Protein AF-A0A4Q4TZP0-F1 (afdb_monomer)

Secondary structure (DSSP, 8-state):
----TT-PPTT-TT------TT----THHHHTT-SEEEE-S-TTTHHHHHHHHGGGSPTT-EEEE--S-HHHHHHHHHHHS-TT-EEEEEEESS-TTS--TT-EEEEEEEE--HHHHHHHHHHHGGG--EEEE--HHHHHHHHIIIIIHHHHHHHHHHHHHHHTT--GGGSSSS-SHHHHHHHHHHHHHHTS-HHHHHHHHHH-HHHHHHHHHHHHHHHHHHHHHHTT-HHHHHHHHHHHHHHHHEETTEE-S-SS-SS-HHHHTT--GGGTT-----S---S-PPPPPPPPPP---HHHHHHHHHHHHHT--GGGGGGG--HHHHHHHHHHHHHHH-HHHHHHHHHHHHH--TTHHHHHHHHHHHHHHHHHHHHT-HHHHHHHHHHHHHHHGGGHHHHHHHHHHHHHHHHHHHHHHHTTTTSS-----------------------S-----TTTT---PPPP------SSSSTTHHHHHHHHHHHHHHHHHHHHHH---------TT--TTSSSPP--EEEEE----TTTS-SSGGGGGSHHHHHHHHTTS-GGGGEEE-S-GGG-SSPPPPPTT-TTS-EEE-HHHHHHHHHHHHHHHHHHHHH-GGG--TTHHHHHHHHHHHHHHHHHHH---PPP-S-SSSPTT--S---TT-EEEEE-HHHHHHHHHHTBS------

Sequence (683 aa):
MTAATTDVPPGMENFVLSLSEDHMVPYPAIDDCSDYVIYSVEAAAIDRVVAEYGPSTKLNAIVGGQTSCKDPEIKAFEDHLPADIDIVSCHSLHGPGVDTKDQPLVIIKHRASKASFDKVETVLRCLRSKHVYLTAHEHDRITADTQAVTHAAFLSMGKAWHASEQFPWEGARYVGGIENVKINLMMRIYNQKWHVYAGLAILNPEARKQIAQYARSVTELYKLMLGDHEEELRARVLRAREKVFGAEDSPKWAATPLLDDRVLDQFSLAKAVQPTPTASPSEGGAPPAPTPLPNNHLSLLAMVDCWSALGIVPYDHMICSTPLFRLWLGVTEHLFRSRERLEAALRIAVRDHTFRSEDLEFTFAARGWAECVGLGHFDTWRERFVVTQRFFEPRFADAVKVGSAMVKAVLEIGFKDFNVTMKDDHGSSSYETTRIEDHDDSSTEFDETIDLNDKDYMTTGSHPTKRRWLAALRDYGWLVNAVLLLVIIVQLIENGWHKHGKDHYFEGAGDLTGFAPEFPQQITKFTPDPGFVPENTSEFFTEETRRKWLGLVPRGLGYLEIPSPGDYDNLPTPLAEFPDQFVVTTSMTHQLHCLYAIAEAYSALTSDRSRVPEETPWHLTHCFDYLRQSIMCCGDVALEGEQTTFPDGFDGSDGWDAKHVCKDYSQVYDYLDRNRASDKAWI

Solvent-accessible surface area (backbone atoms only — not comparable to full-atom values): 40035 Å² total; per-residue (Å²): 133,91,74,80,91,79,82,72,60,95,89,50,88,79,76,70,85,82,89,55,96,86,65,86,66,65,69,75,66,56,35,58,74,39,66,66,48,74,48,81,54,57,57,85,49,37,42,63,51,31,59,72,49,34,71,44,49,27,89,67,16,36,40,24,37,51,33,91,38,40,64,54,46,52,48,25,48,66,75,35,37,58,91,64,45,27,30,48,29,40,32,66,75,56,20,90,77,33,78,46,54,71,36,52,28,38,41,26,72,74,54,52,54,70,68,57,47,54,50,51,52,58,60,54,53,78,49,46,38,38,77,39,83,42,48,53,67,56,45,40,44,47,48,20,74,45,43,34,46,57,50,48,51,35,54,11,48,50,42,19,33,52,75,67,74,45,64,58,56,82,47,56,70,40,49,51,36,71,40,23,53,51,52,40,55,24,51,56,57,55,74,49,69,59,63,66,56,46,42,44,32,43,64,28,71,55,14,35,55,48,32,44,42,31,28,48,30,35,44,53,54,50,49,30,32,72,69,62,35,56,69,61,47,49,55,51,53,51,55,14,44,34,69,46,41,30,45,96,93,53,57,68,64,68,95,68,70,83,56,63,78,79,61,37,61,70,50,50,71,62,71,71,72,64,76,81,89,85,71,82,90,70,97,64,82,76,79,77,78,77,71,61,50,91,64,46,51,58,75,52,57,17,49,44,39,26,30,36,75,71,72,45,47,76,77,82,47,53,86,74,52,42,64,69,35,51,54,51,50,22,53,45,44,62,43,69,73,36,65,68,56,40,54,49,18,56,49,35,45,44,76,45,66,87,57,51,66,57,53,47,37,29,39,53,29,28,40,53,53,26,51,34,30,72,72,56,41,63,66,64,45,43,52,60,46,51,60,43,27,62,72,48,53,93,49,44,73,64,42,52,59,49,35,54,52,43,53,50,54,54,52,60,51,60,58,58,60,64,70,64,70,79,76,79,83,94,77,91,76,98,68,94,76,79,87,85,83,82,82,77,80,80,40,73,42,82,78,91,89,80,92,74,71,91,70,79,81,77,71,90,74,81,87,86,82,88,79,98,80,61,86,80,51,65,87,47,42,66,57,54,50,50,51,49,48,50,49,49,49,50,48,49,51,46,43,68,73,67,61,80,81,68,74,95,71,82,60,84,92,53,55,89,40,63,79,54,76,91,70,64,72,41,83,42,64,53,75,93,63,56,63,74,63,37,90,57,35,64,52,44,80,32,70,67,23,48,52,51,58,57,66,75,44,34,53,22,55,30,28,29,50,44,96,61,61,89,82,41,58,86,70,74,86,57,44,78,92,38,84,91,48,50,28,45,70,45,70,70,44,52,50,52,49,37,52,48,53,51,53,50,45,53,23,16,68,75,56,43,62,89,67,47,61,88,62,45,73,65,52,48,57,49,32,54,51,50,49,53,51,49,53,63,70,64,55,82,77,58,71,60,52,75,51,86,79,66,62,94,96,62,88,58,65,66,48,47,88,20,62,38,86,35,65,42,59,70,60,54,41,55,52,38,43,74,40,33,63,44,79,52,84,83,132

Mean predicted aligned error: 19.48 Å

pLDDT: mean 77.36, std 21.68, range [21.7, 97.88]

Foldseek 3Di:
DDDDPDDDPPPRPPPDPPPDPPDPDPLLVVQQPAQEEEAEDELVCLLVVCQVRQDSHHFQHEYEYQYQALVSNVVSCVVRHDPRYFYKYKYFLAAPPWQQAQGEIEIEGDRHDPVNSVVVVVVCCVSNYDYDYDHSLRSLLLCLLFPLLLLLLLLLLLQLCVVVLHDLQVDLAQAFFLSLLSNLLSLQSLVDALSSNLSSCQVRPNNLVLLLQLLVLLVVLLVCLVVLVLVVNVVLLVLLCCLQQNDPVDGPDDPDFLFDRVLGGPQGLNVLPDDDDDDDDDPDDDDDDRDHDQALPSSLSSSSSSCSVVSHHNVVSCSSHALSSSSSVRSSCVQSVDPVSNSSSSCCSRPPCPCSSSSVSSSVSSVQSSVCSVVSPPVSSNVSSVSSSVSCVVPSVSSVVSSLVSSVVSVVVVVPVVVPPPPDDDDDDDDDDDDDDDDDDRHNDDDDDDDDDPPPVPDPDDDDDDDPDPPPCPVCVVVVVVVVVVVVVVVCVVCVVPDPPPDPDDDQLDDPFCPDPDFDKDKDFDDDDCLCQPPLLVCCPPPSNLVVLLVLAAFQLLWFFDQCPVVTPPDDQADVVCVPTRIDHRLVSVLSVLVSLVSQQVSCVPPPVVSHDPCSPVSNVCSVVSNVVVCVSNVWPWDFDWDDDDDPPDTDTPRRRTITIGGPSVVVRVVSNVRHPDRDRDD

Structure (mmCIF, N/CA/C/O backbone):
data_AF-A0A4Q4TZP0-F1
#
_entry.id   AF-A0A4Q4TZP0-F1
#
loop_
_atom_site.group_PDB
_atom_site.id
_atom_site.type_symbol
_atom_site.label_atom_id
_atom_site.label_alt_id
_atom_site.label_comp_id
_atom_site.label_asym_id
_atom_site.label_entity_id
_atom_site.label_seq_id
_atom_site.pdbx_PDB_ins_code
_atom_site.Cartn_x
_atom_site.Cartn_y
_atom_site.Cartn_z
_atom_site.occupancy
_atom_site.B_iso_or_equiv
_atom_site.auth_seq_id
_atom_site.auth_comp_id
_atom_site.auth_asym_id
_atom_site.auth_atom_id
_atom_site.pdbx_PDB_model_num
ATOM 1 N N . MET A 1 1 ? 2.992 -3.202 38.891 1.00 25.80 1 MET A N 1
ATOM 2 C CA . MET A 1 1 ? 3.492 -2.055 39.681 1.00 25.80 1 MET A CA 1
ATOM 3 C C . MET A 1 1 ? 2.595 -1.870 40.896 1.00 25.80 1 MET A C 1
ATOM 5 O O . MET A 1 1 ? 1.390 -1.757 40.732 1.00 25.80 1 MET A O 1
ATOM 9 N N . THR A 1 2 ? 3.152 -1.893 42.105 1.00 24.72 2 THR A N 1
ATOM 10 C CA . THR A 1 2 ? 2.447 -1.545 43.348 1.00 24.72 2 THR A CA 1
ATOM 11 C C . THR A 1 2 ? 2.175 -0.040 43.373 1.00 24.72 2 THR A C 1
ATOM 13 O O . THR A 1 2 ? 3.075 0.737 43.690 1.00 24.72 2 THR A O 1
ATOM 16 N N . ALA A 1 3 ? 0.963 0.380 43.005 1.00 25.05 3 ALA A N 1
ATOM 17 C CA . ALA A 1 3 ? 0.516 1.753 43.214 1.00 25.05 3 ALA A CA 1
ATOM 18 C C . ALA A 1 3 ? 0.246 1.976 44.711 1.00 25.05 3 ALA A C 1
ATOM 20 O O . ALA A 1 3 ? -0.404 1.160 45.367 1.00 25.05 3 ALA A O 1
ATOM 21 N N . ALA A 1 4 ? 0.796 3.061 45.252 1.00 28.11 4 ALA A N 1
ATOM 22 C CA . ALA A 1 4 ? 0.641 3.457 46.643 1.00 28.11 4 ALA A CA 1
ATOM 23 C C . ALA A 1 4 ? -0.844 3.660 46.995 1.00 28.11 4 ALA A C 1
ATOM 25 O O . ALA A 1 4 ? -1.547 4.459 46.383 1.00 28.11 4 ALA A O 1
ATOM 26 N N . THR A 1 5 ? -1.308 2.938 48.009 1.00 34.34 5 THR A N 1
ATOM 27 C CA . THR A 1 5 ? -2.690 2.880 48.506 1.00 34.34 5 THR A CA 1
ATOM 28 C C . THR A 1 5 ? -3.105 4.100 49.342 1.00 34.34 5 THR A C 1
ATOM 30 O O . THR A 1 5 ? -3.843 3.944 50.312 1.00 34.34 5 THR A O 1
ATOM 33 N N . THR A 1 6 ? -2.612 5.307 49.054 1.00 31.94 6 THR A N 1
ATOM 34 C CA . THR A 1 6 ? -2.764 6.446 49.987 1.00 31.94 6 THR A CA 1
ATOM 35 C C . THR A 1 6 ? -3.646 7.603 49.527 1.00 31.94 6 THR A C 1
ATOM 37 O O . THR A 1 6 ? -3.921 8.456 50.359 1.00 31.94 6 THR A O 1
ATOM 40 N N . ASP A 1 7 ? -4.181 7.606 48.303 1.00 38.78 7 ASP A N 1
ATOM 41 C CA . ASP A 1 7 ? -5.061 8.690 47.821 1.00 38.78 7 ASP A CA 1
ATOM 42 C C . ASP A 1 7 ? -6.378 8.165 47.221 1.00 38.78 7 ASP A C 1
ATOM 44 O O . ASP A 1 7 ? -6.731 8.459 46.080 1.00 38.78 7 ASP A O 1
ATOM 48 N N . VAL A 1 8 ? -7.130 7.369 47.988 1.00 39.91 8 VAL A N 1
ATOM 49 C CA . VAL A 1 8 ? -8.511 7.001 47.630 1.00 39.91 8 VAL A CA 1
ATOM 50 C C . VAL A 1 8 ? -9.469 8.019 48.272 1.00 39.91 8 VAL A C 1
ATOM 52 O O . VAL A 1 8 ? -9.501 8.114 49.501 1.00 39.91 8 VAL A O 1
ATOM 55 N N . PRO A 1 9 ? -10.243 8.802 47.492 1.00 41.22 9 PRO A N 1
ATOM 56 C CA . PRO A 1 9 ? -11.245 9.719 48.031 1.00 41.22 9 PRO A CA 1
ATOM 57 C C . PRO A 1 9 ? -12.293 8.980 48.885 1.00 41.22 9 PRO A C 1
ATOM 59 O O . PRO A 1 9 ? -12.642 7.842 48.555 1.00 41.22 9 PRO A O 1
ATOM 62 N N . PRO A 1 10 ? -12.850 9.619 49.933 1.00 33.19 10 PRO A N 1
ATOM 63 C CA . PRO A 1 10 ? -13.898 9.009 50.751 1.00 33.19 10 PRO A CA 1
ATOM 64 C C . PRO A 1 10 ? -15.083 8.581 49.871 1.00 33.19 10 PRO A C 1
ATOM 66 O O . PRO A 1 10 ? -15.624 9.401 49.126 1.00 33.19 10 PRO A O 1
ATOM 69 N N . GLY A 1 11 ? -15.473 7.305 49.941 1.00 41.91 11 GLY A N 1
ATOM 70 C CA . GLY A 1 11 ? -16.512 6.704 49.091 1.00 41.91 11 GLY A CA 1
ATOM 71 C C . GLY A 1 11 ? -16.012 5.845 47.919 1.00 41.91 11 GLY A C 1
ATOM 72 O O . GLY A 1 11 ? -16.836 5.245 47.232 1.00 41.91 11 GLY A O 1
ATOM 73 N N . MET A 1 12 ? -14.694 5.735 47.700 1.00 35.81 12 MET A N 1
ATOM 74 C CA . MET A 1 12 ? -14.086 4.814 46.717 1.00 35.81 12 MET A CA 1
ATOM 75 C C . MET A 1 12 ? -13.356 3.616 47.356 1.00 35.81 12 MET A C 1
ATOM 77 O O . MET A 1 12 ? -12.611 2.909 46.684 1.00 35.81 12 MET A O 1
ATOM 81 N N . GLU A 1 13 ? -13.620 3.325 48.634 1.00 41.84 13 GLU A N 1
ATOM 82 C CA . GLU A 1 13 ? -12.983 2.234 49.399 1.00 41.84 13 GLU A CA 1
ATOM 83 C C . GLU A 1 13 ? -13.216 0.818 48.818 1.00 41.84 13 GLU A C 1
ATOM 85 O O . GLU A 1 13 ? -12.488 -0.110 49.163 1.00 41.84 13 GLU A O 1
ATOM 90 N N . ASN A 1 14 ? -14.188 0.653 47.911 1.00 38.50 14 ASN A N 1
ATOM 91 C CA . ASN A 1 14 ? -14.510 -0.617 47.244 1.00 38.50 14 ASN A CA 1
ATOM 92 C C . ASN A 1 14 ? -13.867 -0.789 45.852 1.00 38.50 14 ASN A C 1
ATOM 94 O O . ASN A 1 14 ? -14.115 -1.806 45.206 1.00 38.50 14 ASN A O 1
ATOM 98 N N . PHE A 1 15 ? -13.042 0.152 45.373 1.00 34.94 15 PHE A N 1
ATOM 99 C CA . PHE A 1 15 ? -12.248 -0.027 44.146 1.00 34.94 15 PHE A CA 1
ATOM 100 C C . PHE A 1 15 ? -11.053 -0.963 44.416 1.00 34.94 15 PHE A C 1
ATOM 102 O O . PHE A 1 15 ? -9.889 -0.568 44.413 1.00 34.94 15 PHE A O 1
ATOM 109 N N . VAL A 1 16 ? -11.345 -2.234 44.696 1.00 30.27 16 VAL A N 1
ATOM 110 C CA . VAL A 1 16 ? -10.343 -3.301 44.730 1.00 30.27 16 VAL A CA 1
ATOM 111 C C . VAL A 1 16 ? -10.080 -3.729 43.288 1.00 30.27 16 VAL A C 1
ATOM 113 O O . VAL A 1 16 ? -10.909 -4.377 42.656 1.00 30.27 16 VAL A O 1
ATOM 116 N N . LEU A 1 17 ? -8.910 -3.363 42.766 1.00 31.84 17 LEU A N 1
ATOM 117 C CA . LEU A 1 17 ? -8.335 -3.936 41.548 1.00 31.84 17 LEU A CA 1
ATOM 118 C C . LEU A 1 17 ? -8.058 -5.431 41.793 1.00 31.84 17 LEU A C 1
ATOM 120 O O . LEU A 1 17 ? -7.020 -5.786 42.349 1.00 31.84 17 LEU A O 1
ATOM 124 N N . SER A 1 18 ? -8.972 -6.320 41.393 1.00 27.55 18 SER A N 1
ATOM 125 C CA . SER A 1 18 ? -8.670 -7.750 41.260 1.00 27.55 18 SER A CA 1
ATOM 126 C C . SER A 1 18 ? -8.128 -8.025 39.856 1.00 27.55 18 SER A C 1
ATOM 128 O O . SER A 1 18 ? -8.849 -8.466 38.966 1.00 27.55 18 SER A O 1
ATOM 130 N N . LEU A 1 19 ? -6.842 -7.755 39.645 1.00 30.92 19 LEU A N 1
ATOM 131 C CA . LEU A 1 19 ? -6.083 -8.413 38.582 1.00 30.92 19 LEU A CA 1
ATOM 132 C C . LEU A 1 19 ? -5.342 -9.587 39.224 1.00 30.92 19 LEU A C 1
ATOM 134 O O . LEU A 1 19 ? -4.210 -9.451 39.680 1.00 30.92 19 LEU A O 1
ATOM 138 N N . SER A 1 20 ? -6.022 -10.727 39.320 1.00 27.59 20 SER A N 1
ATOM 139 C CA . SER A 1 20 ? -5.418 -12.015 39.661 1.00 27.59 20 SER A CA 1
ATOM 140 C C . SER A 1 20 ? -5.899 -13.048 38.650 1.00 27.59 20 SER A C 1
ATOM 142 O O . SER A 1 20 ? -7.106 -13.265 38.538 1.00 27.59 20 SER A O 1
ATOM 144 N N . GLU A 1 21 ? -4.963 -13.689 37.948 1.00 30.61 21 GLU A N 1
ATOM 145 C CA . GLU A 1 21 ? -5.200 -14.733 36.932 1.00 30.61 21 GLU A CA 1
ATOM 146 C C . GLU A 1 21 ? -6.016 -15.940 37.449 1.00 30.61 21 GLU A C 1
ATOM 148 O O . GLU A 1 21 ? -6.509 -16.737 36.659 1.00 30.61 21 GLU A O 1
ATOM 153 N N . ASP A 1 22 ? -6.232 -16.054 38.762 1.00 27.41 22 ASP A N 1
ATOM 154 C CA . ASP A 1 22 ? -6.854 -17.218 39.396 1.00 27.41 22 ASP A CA 1
ATOM 155 C C . ASP A 1 22 ? -8.384 -17.156 39.565 1.00 27.41 22 ASP A C 1
ATOM 157 O O . ASP A 1 22 ? -8.976 -18.088 40.117 1.00 27.41 22 ASP A O 1
ATOM 161 N N . HIS A 1 23 ? -9.071 -16.100 39.117 1.00 35.53 23 HIS A N 1
ATOM 162 C CA . HIS A 1 23 ? -10.537 -16.004 39.221 1.00 35.53 23 HIS A CA 1
ATOM 163 C C . HIS A 1 23 ? -11.192 -15.790 37.852 1.00 35.53 23 HIS A C 1
ATOM 165 O O . HIS A 1 23 ? -11.615 -14.689 37.512 1.00 35.53 23 HIS A O 1
ATOM 171 N N . MET A 1 24 ? -11.349 -16.874 37.081 1.00 32.62 24 MET A N 1
ATOM 172 C CA . MET A 1 24 ? -12.317 -16.907 35.979 1.00 32.62 24 MET A CA 1
ATOM 173 C C . MET A 1 24 ? -13.742 -16.903 36.545 1.00 32.62 24 MET A C 1
ATOM 175 O O . MET A 1 24 ? -14.377 -17.945 36.716 1.00 32.62 24 MET A O 1
ATOM 179 N N . VAL A 1 25 ? -14.251 -15.713 36.853 1.00 42.06 25 VAL A N 1
ATOM 180 C CA . VAL A 1 25 ? -15.690 -15.492 37.003 1.00 42.06 25 VAL A CA 1
ATOM 181 C C . VAL A 1 25 ? -16.297 -15.575 35.596 1.00 42.06 25 VAL A C 1
ATOM 183 O O . VAL A 1 25 ? -15.746 -14.968 34.677 1.00 42.06 25 VAL A O 1
ATOM 186 N N . PRO A 1 26 ? -17.394 -16.317 35.363 1.00 43.75 26 PRO A N 1
ATOM 187 C CA . PRO A 1 26 ? -18.069 -16.261 34.071 1.00 43.75 26 PRO A CA 1
ATOM 188 C C . PRO A 1 26 ? -18.466 -14.805 33.772 1.00 43.75 26 PRO A C 1
ATOM 190 O O . PRO A 1 26 ? -19.222 -14.211 34.539 1.00 43.75 26 PRO A O 1
ATOM 193 N N . TYR A 1 27 ? -17.960 -14.246 32.664 1.00 50.62 27 TYR A N 1
ATOM 194 C CA . TYR A 1 27 ? -18.131 -12.842 32.245 1.00 50.62 27 TYR A CA 1
ATOM 195 C C . TYR A 1 27 ? -19.559 -12.262 32.371 1.00 50.62 27 TYR A C 1
ATOM 197 O O . TYR A 1 27 ? -19.665 -11.108 32.785 1.00 50.62 27 TYR A O 1
ATOM 205 N N . PRO A 1 28 ? -20.659 -13.016 32.145 1.00 46.97 28 PRO A N 1
ATOM 206 C CA . PRO A 1 28 ? -22.018 -12.505 32.361 1.00 46.97 28 PRO A CA 1
ATOM 207 C C . PRO A 1 28 ? -22.306 -12.020 33.792 1.00 46.97 28 PRO A C 1
ATOM 209 O O . PRO A 1 28 ? -23.214 -11.227 33.995 1.00 46.97 28 PRO A O 1
ATOM 212 N N . ALA A 1 29 ? -21.556 -12.488 34.797 1.00 44.16 29 ALA A N 1
ATOM 213 C CA . ALA A 1 29 ? -21.765 -12.115 36.197 1.00 44.16 29 ALA A CA 1
ATOM 214 C C . ALA A 1 29 ? -21.078 -10.793 36.603 1.00 44.16 29 ALA A C 1
ATOM 216 O O . ALA A 1 29 ? -21.369 -10.270 37.678 1.00 44.16 29 ALA A O 1
ATOM 217 N N . ILE A 1 30 ? -20.161 -10.263 35.781 1.00 53.66 30 ILE A N 1
ATOM 218 C CA . ILE A 1 30 ? -19.401 -9.033 36.077 1.00 53.66 30 ILE A CA 1
ATOM 219 C C . ILE A 1 30 ? -20.234 -7.778 35.755 1.00 53.66 30 ILE A C 1
ATOM 221 O O . ILE A 1 30 ? -20.186 -6.791 36.497 1.00 53.66 30 ILE A O 1
ATOM 225 N N . ASP A 1 31 ? -21.051 -7.829 34.701 1.00 54.12 31 ASP A N 1
ATOM 226 C CA . ASP A 1 31 ? -21.819 -6.673 34.216 1.00 54.12 31 ASP A CA 1
ATOM 227 C C . ASP A 1 31 ? -23.034 -6.321 35.095 1.00 54.12 31 ASP A C 1
ATOM 229 O O . ASP A 1 31 ? -23.353 -5.141 35.260 1.00 54.12 31 ASP A O 1
ATOM 233 N N . ASP A 1 32 ? -23.640 -7.303 35.771 1.00 59.62 32 ASP A N 1
ATOM 234 C CA . ASP A 1 32 ? -24.792 -7.087 36.666 1.00 59.62 32 ASP A CA 1
ATOM 235 C C . ASP A 1 32 ? -24.430 -6.344 37.973 1.00 59.62 32 ASP A C 1
ATOM 237 O O . ASP A 1 32 ? -25.306 -5.854 38.695 1.00 59.62 32 ASP A O 1
ATOM 241 N N . CYS A 1 33 ? -23.138 -6.241 38.304 1.00 69.44 33 CYS A N 1
ATOM 242 C CA . CYS A 1 33 ? -22.657 -5.615 39.542 1.00 69.44 33 CYS A CA 1
ATOM 243 C C . CYS A 1 33 ? -21.946 -4.271 39.322 1.00 69.44 33 CYS A C 1
ATOM 245 O O . CYS A 1 33 ? -21.699 -3.553 40.295 1.00 69.44 33 CYS A O 1
ATOM 247 N N . SER A 1 34 ? -21.633 -3.915 38.075 1.00 81.38 34 SER A N 1
ATOM 248 C CA . SER A 1 34 ? -20.753 -2.791 37.745 1.00 81.38 34 SER A CA 1
ATOM 249 C C . SER A 1 34 ? -21.522 -1.477 37.564 1.00 81.38 34 SER A C 1
ATOM 251 O O . SER A 1 34 ? -22.524 -1.418 36.861 1.00 81.38 34 SER A O 1
ATOM 253 N N . ASP A 1 35 ? -21.055 -0.396 38.200 1.00 85.88 35 ASP A N 1
ATOM 254 C CA . ASP A 1 35 ? -21.655 0.946 38.064 1.00 85.88 35 ASP A CA 1
ATOM 255 C C . ASP A 1 35 ? -21.095 1.744 36.873 1.00 85.88 35 ASP A C 1
ATOM 257 O O . ASP A 1 35 ? -21.721 2.707 36.423 1.00 85.88 35 ASP A O 1
ATOM 261 N N . TYR A 1 36 ? -19.900 1.382 36.401 1.00 88.44 36 TYR A N 1
ATOM 262 C CA . TYR A 1 36 ? -19.248 1.965 35.232 1.00 88.44 36 TYR A CA 1
ATOM 263 C C . TYR A 1 36 ? -18.433 0.889 34.509 1.00 88.44 36 TYR A C 1
ATOM 265 O O . TYR A 1 36 ? -17.566 0.270 35.125 1.00 88.44 36 TYR A O 1
ATOM 273 N N . VAL A 1 37 ? -18.713 0.675 33.223 1.00 89.56 37 VAL A N 1
ATOM 274 C CA . VAL A 1 37 ? -18.045 -0.319 32.370 1.00 89.56 37 VAL A CA 1
ATOM 275 C C . VAL A 1 37 ? -17.342 0.395 31.219 1.00 89.56 37 VAL A C 1
ATOM 277 O O . VAL A 1 37 ? -17.948 1.227 30.543 1.00 89.56 37 VAL A O 1
ATOM 280 N N . ILE A 1 38 ? -16.069 0.063 30.984 1.00 90.06 38 ILE A N 1
ATOM 281 C CA . ILE A 1 38 ? -15.299 0.549 29.832 1.00 90.06 38 ILE A CA 1
ATOM 282 C C . ILE A 1 38 ? -14.949 -0.631 28.928 1.00 90.06 38 ILE A C 1
ATOM 284 O O . ILE A 1 38 ? -14.225 -1.539 29.333 1.00 90.06 38 ILE A O 1
ATOM 288 N N . TYR A 1 39 ? -15.415 -0.585 27.683 1.00 88.19 39 TYR A N 1
ATOM 289 C CA . TYR A 1 39 ? -15.027 -1.529 26.642 1.00 88.19 39 TYR A CA 1
ATOM 290 C C . TYR A 1 39 ? -13.692 -1.102 26.011 1.00 88.19 39 TYR A C 1
ATOM 292 O O . TYR A 1 39 ? -13.635 -0.176 25.195 1.00 88.19 39 TYR A O 1
ATOM 300 N N . SER A 1 40 ? -12.617 -1.804 26.372 1.00 87.00 40 SER A N 1
ATOM 301 C CA . SER A 1 40 ? -11.266 -1.630 25.811 1.00 87.00 40 SER A CA 1
ATOM 302 C C . SER A 1 40 ? -10.899 -2.806 24.902 1.00 87.00 40 SER A C 1
ATOM 304 O O . SER A 1 40 ? -9.961 -3.554 25.163 1.00 87.00 40 SER A O 1
ATOM 306 N N . VAL A 1 41 ? -11.685 -2.984 23.840 1.00 83.62 41 VAL A N 1
ATOM 307 C CA . VAL A 1 41 ? -11.481 -4.004 22.798 1.00 83.62 41 VAL A CA 1
ATOM 308 C C . VAL A 1 41 ? -11.141 -3.346 21.463 1.00 83.62 41 VAL A C 1
ATOM 310 O O . VAL A 1 41 ? -11.257 -2.130 21.304 1.00 83.62 41 VAL A O 1
ATOM 313 N N . GLU A 1 42 ? -10.730 -4.140 20.479 1.00 76.62 42 GLU A N 1
ATOM 314 C CA . GLU A 1 42 ? -10.509 -3.632 19.127 1.00 76.62 42 GLU A CA 1
ATOM 315 C C . GLU A 1 42 ? -11.790 -3.031 18.536 1.00 76.62 42 GLU A C 1
ATOM 317 O O . GLU A 1 42 ? -12.879 -3.592 18.671 1.00 76.62 42 GLU A O 1
ATOM 322 N N . ALA A 1 43 ? -11.658 -1.913 17.814 1.00 79.88 43 ALA A N 1
ATOM 323 C CA . ALA A 1 43 ? -12.798 -1.204 17.231 1.00 79.88 43 ALA A CA 1
ATOM 324 C C . ALA A 1 43 ? -13.634 -2.077 16.273 1.00 79.88 43 ALA A C 1
ATOM 326 O O . ALA A 1 43 ? -14.832 -1.861 16.143 1.00 79.88 43 ALA A O 1
ATOM 327 N N . ALA A 1 44 ? -13.032 -3.084 15.629 1.00 78.88 44 ALA A N 1
ATOM 328 C CA . ALA A 1 44 ? -13.749 -4.033 14.773 1.00 78.88 44 ALA A CA 1
ATOM 329 C C . ALA A 1 44 ? -14.558 -5.077 15.567 1.00 78.88 44 ALA A C 1
ATOM 331 O O . ALA A 1 44 ? -15.542 -5.611 15.061 1.00 78.88 44 ALA A O 1
ATOM 332 N N . ALA A 1 45 ? -14.155 -5.370 16.806 1.00 83.56 45 ALA A N 1
ATOM 333 C CA . ALA A 1 45 ? -14.803 -6.352 17.669 1.00 83.56 45 ALA A CA 1
ATOM 334 C C . ALA A 1 45 ? -15.880 -5.737 18.577 1.00 83.56 45 ALA A C 1
ATOM 336 O O . ALA A 1 45 ? -16.659 -6.485 19.169 1.00 83.56 45 ALA A O 1
ATOM 337 N N . ILE A 1 46 ? -15.934 -4.401 18.687 1.00 87.25 46 ILE A N 1
ATOM 338 C CA . ILE A 1 46 ? -16.817 -3.695 19.626 1.00 87.25 46 ILE A CA 1
ATOM 339 C C . ILE A 1 46 ? -18.285 -4.093 19.454 1.00 87.25 46 ILE A C 1
ATOM 341 O O . ILE A 1 46 ? -18.934 -4.419 20.438 1.00 87.25 46 ILE A O 1
ATOM 345 N N . ASP A 1 47 ? -18.783 -4.178 18.219 1.00 88.38 47 ASP A N 1
ATOM 346 C CA . ASP A 1 47 ? -20.173 -4.551 17.938 1.00 88.38 47 ASP A CA 1
ATOM 347 C C . ASP A 1 47 ? -20.508 -5.951 18.466 1.00 88.38 47 ASP A C 1
ATOM 349 O O . ASP A 1 47 ? -21.454 -6.119 19.230 1.00 88.38 47 ASP A O 1
ATOM 353 N N . ARG A 1 48 ? -19.663 -6.944 18.160 1.00 86.81 48 ARG A N 1
ATOM 354 C CA . ARG A 1 48 ? -19.838 -8.329 18.624 1.00 86.81 48 ARG A CA 1
ATOM 355 C C . ARG A 1 48 ? -19.816 -8.426 20.148 1.00 86.81 48 ARG A C 1
ATOM 357 O O . ARG A 1 48 ? -20.639 -9.126 20.727 1.00 86.81 48 ARG A O 1
ATOM 364 N N . VAL A 1 49 ? -18.855 -7.758 20.783 1.00 86.19 49 VAL A N 1
ATOM 365 C CA . VAL A 1 49 ? -18.666 -7.815 22.238 1.00 86.19 49 VAL A CA 1
ATOM 366 C C . VAL A 1 49 ? -19.837 -7.132 22.945 1.00 86.19 49 VAL A C 1
ATOM 368 O O . VAL A 1 49 ? -20.427 -7.708 23.854 1.00 86.19 49 VAL A O 1
ATOM 371 N N . VAL A 1 50 ? -20.246 -5.945 22.501 1.00 88.06 50 VAL A N 1
ATOM 372 C CA . VAL A 1 50 ? -21.391 -5.246 23.101 1.00 88.06 50 VAL A CA 1
ATOM 373 C C . VAL A 1 50 ? -22.694 -6.014 22.845 1.00 88.06 50 VAL A C 1
ATOM 375 O O . VAL A 1 50 ? -23.528 -6.080 23.742 1.00 88.06 50 VAL A O 1
ATOM 378 N N . ALA A 1 51 ? -22.862 -6.664 21.689 1.00 87.50 51 ALA A N 1
ATOM 379 C CA . ALA A 1 51 ? -24.024 -7.514 21.416 1.00 87.50 51 ALA A CA 1
ATOM 380 C C . ALA A 1 51 ? -24.143 -8.704 22.382 1.00 87.50 51 ALA A C 1
ATOM 382 O O . ALA A 1 51 ? -25.248 -9.105 22.749 1.00 87.50 51 ALA A O 1
ATOM 383 N N . GLU A 1 52 ? -23.011 -9.288 22.778 1.00 84.38 52 GLU A N 1
ATOM 384 C CA . GLU A 1 52 ? -22.973 -10.439 23.679 1.00 84.38 52 GLU A CA 1
ATOM 385 C C . GLU A 1 52 ? -23.166 -10.037 25.149 1.00 84.38 52 GLU A C 1
ATOM 387 O O . GLU A 1 52 ? -23.933 -10.686 25.863 1.00 84.38 52 GLU A O 1
ATOM 392 N N . TYR A 1 53 ? -22.509 -8.961 25.595 1.00 82.88 53 TYR A N 1
ATOM 393 C CA . TYR A 1 53 ? -22.423 -8.610 27.020 1.00 82.88 53 TYR A CA 1
ATOM 394 C C . TYR A 1 53 ? -23.284 -7.407 27.422 1.00 82.88 53 TYR A C 1
ATOM 396 O O . TYR A 1 53 ? -23.884 -7.415 28.496 1.00 82.88 53 TYR A O 1
ATOM 404 N N . GLY A 1 54 ? -23.463 -6.432 26.529 1.00 83.25 54 GLY A N 1
ATOM 405 C CA . GLY A 1 54 ? -24.220 -5.201 26.773 1.00 83.25 54 GLY A CA 1
ATOM 406 C C . GLY A 1 54 ? -25.637 -5.387 27.343 1.00 83.25 54 GLY A C 1
ATOM 407 O O . GLY A 1 54 ? -26.021 -4.629 28.236 1.00 83.25 54 GLY A O 1
ATOM 408 N N . PRO A 1 55 ? -26.423 -6.405 26.930 1.00 83.62 55 PRO A N 1
ATOM 409 C CA . PRO A 1 55 ? -27.739 -6.665 27.520 1.00 83.62 55 PRO A CA 1
ATOM 410 C C . PRO A 1 55 ? -27.724 -7.067 29.004 1.00 83.62 55 PRO A C 1
ATOM 412 O O . PRO A 1 55 ? -28.770 -7.007 29.647 1.00 83.62 55 PRO A O 1
ATOM 415 N N . SER A 1 56 ? -26.574 -7.494 29.536 1.00 81.88 56 SER A N 1
ATOM 416 C CA . SER A 1 56 ? -26.397 -7.907 30.939 1.00 81.88 56 SER A CA 1
ATOM 417 C C . SER A 1 56 ? -25.903 -6.764 31.834 1.00 81.88 56 SER A C 1
ATOM 419 O O . SER A 1 56 ? -25.592 -6.981 33.000 1.00 81.88 56 SER A O 1
ATOM 421 N N . THR A 1 57 ? -25.789 -5.544 31.299 1.00 83.94 57 THR A N 1
ATOM 422 C CA . THR A 1 57 ? -25.344 -4.376 32.064 1.00 83.94 57 THR A CA 1
ATOM 423 C C . THR A 1 57 ? -26.388 -3.967 33.109 1.00 83.94 57 THR A C 1
ATOM 425 O O . THR A 1 57 ? -27.578 -3.835 32.811 1.00 83.94 57 THR A O 1
ATOM 428 N N . LYS A 1 58 ? -25.929 -3.706 34.339 1.00 85.50 58 LYS A N 1
ATOM 429 C CA . LYS A 1 58 ? -26.748 -3.217 35.456 1.00 85.50 58 LYS A CA 1
ATOM 430 C C . LYS A 1 58 ? -27.592 -1.985 35.084 1.00 85.50 58 LYS A C 1
ATOM 432 O O . LYS A 1 58 ? -27.109 -1.029 34.485 1.00 85.50 58 LYS A O 1
ATOM 437 N N . LEU A 1 59 ? -28.842 -1.962 35.554 1.00 84.56 59 LEU A N 1
ATOM 438 C CA . LEU A 1 59 ? -29.784 -0.853 35.353 1.00 84.56 59 LEU A CA 1
ATOM 439 C C . LEU A 1 59 ? -29.211 0.500 35.828 1.00 84.56 59 LEU A C 1
ATOM 441 O O . LEU A 1 59 ? -28.769 0.621 36.975 1.00 84.56 59 LEU A O 1
ATOM 445 N N . ASN A 1 60 ? -29.320 1.537 34.993 1.00 85.56 60 ASN A N 1
ATOM 446 C CA . ASN A 1 60 ? -28.749 2.881 35.210 1.00 85.56 60 ASN A CA 1
ATOM 447 C C . ASN A 1 60 ? -27.216 2.921 35.393 1.00 85.56 60 ASN A C 1
ATOM 449 O O . ASN A 1 60 ? -26.693 3.880 35.973 1.00 85.56 60 ASN A O 1
ATOM 453 N N . ALA A 1 61 ? -26.487 1.892 34.957 1.00 90.56 61 ALA A N 1
ATOM 454 C CA . ALA A 1 61 ? -25.033 1.961 34.905 1.00 90.56 61 ALA A CA 1
ATOM 455 C C . ALA A 1 61 ? -24.564 2.930 33.812 1.00 90.56 61 ALA A C 1
ATOM 457 O O . ALA A 1 61 ? -25.331 3.380 32.953 1.00 90.56 61 ALA A O 1
ATOM 458 N N . ILE A 1 62 ? -23.274 3.250 33.865 1.00 92.69 62 ILE A N 1
ATOM 459 C CA . ILE A 1 62 ? -22.601 4.049 32.850 1.00 92.69 62 ILE A CA 1
ATOM 460 C C . ILE A 1 62 ? -21.765 3.108 31.983 1.00 92.69 62 ILE A C 1
ATOM 462 O O . ILE A 1 62 ? -21.038 2.267 32.508 1.00 92.69 62 ILE A O 1
ATOM 466 N N . VAL A 1 63 ? -21.839 3.256 30.666 1.00 93.56 63 VAL A N 1
ATOM 467 C CA . VAL A 1 63 ? -21.022 2.495 29.717 1.00 93.56 63 VAL A CA 1
ATOM 468 C C . VAL A 1 63 ? -20.223 3.452 28.848 1.00 93.56 63 VAL A C 1
ATOM 470 O O . VAL A 1 63 ? -20.732 4.468 28.379 1.00 93.56 63 VAL A O 1
ATOM 473 N N . GLY A 1 64 ? -18.959 3.125 28.627 1.00 92.69 64 GLY A N 1
ATOM 474 C CA . GLY A 1 64 ? -18.090 3.819 27.692 1.00 92.69 64 GLY A CA 1
ATOM 475 C C . GLY A 1 64 ? -17.236 2.840 26.912 1.00 92.69 64 GLY A C 1
ATOM 476 O O . GLY A 1 64 ? -17.096 1.676 27.281 1.00 92.69 64 GLY A O 1
ATOM 477 N N . GLY A 1 65 ? -16.626 3.317 25.838 1.00 91.69 65 GLY A N 1
ATOM 478 C CA . GLY A 1 65 ? -15.540 2.606 25.177 1.00 91.69 65 GLY A CA 1
ATOM 479 C C . GLY A 1 65 ? -14.300 3.481 25.086 1.00 91.69 65 GLY A C 1
ATOM 480 O O . GLY A 1 65 ? -14.389 4.709 25.176 1.00 91.69 65 GLY A O 1
ATOM 481 N N . GLN A 1 66 ? -13.147 2.831 24.926 1.00 89.00 66 GLN A N 1
ATOM 482 C CA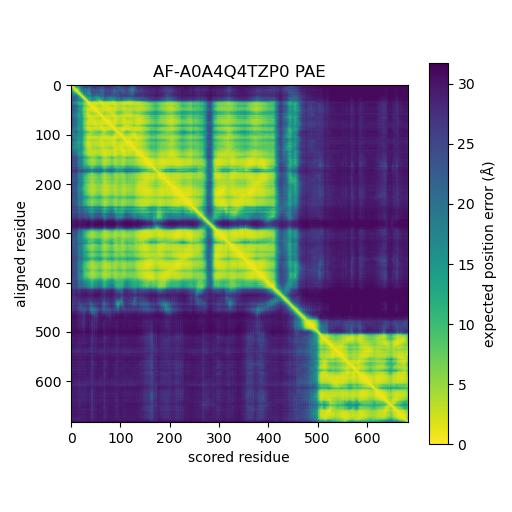 . GLN A 1 66 ? -11.840 3.470 24.731 1.00 89.00 66 GLN A CA 1
ATOM 483 C C . GLN A 1 66 ? -11.311 3.264 23.301 1.00 89.00 66 GLN A C 1
ATOM 485 O O . GLN A 1 66 ? -10.122 3.426 23.034 1.00 89.00 66 GLN A O 1
ATOM 490 N N . THR A 1 67 ? -12.172 2.875 22.358 1.00 86.69 67 THR A N 1
ATOM 491 C CA . THR A 1 67 ? -11.734 2.580 20.987 1.00 86.69 67 THR A CA 1
ATOM 492 C C . THR A 1 67 ? -11.198 3.834 20.286 1.00 86.69 67 THR A C 1
ATOM 494 O O . THR A 1 67 ? -11.548 4.959 20.646 1.00 86.69 67 THR A O 1
ATOM 497 N N . SER A 1 68 ? -10.381 3.667 19.247 1.00 82.19 68 SER A N 1
ATOM 498 C CA . SER A 1 68 ? -9.849 4.805 18.481 1.00 82.19 68 SER A CA 1
ATOM 499 C C . SER A 1 68 ? -10.835 5.410 17.472 1.00 82.19 68 SER A C 1
ATOM 501 O O . SER A 1 68 ? -10.537 6.452 16.892 1.00 82.19 68 SER A O 1
ATOM 503 N N . CYS A 1 69 ? -12.006 4.794 17.263 1.00 87.88 69 CYS A N 1
ATOM 504 C CA . CYS A 1 69 ? -13.070 5.281 16.374 1.00 87.88 69 CYS A CA 1
ATOM 505 C C . CYS A 1 69 ? -14.407 5.254 17.096 1.00 87.88 69 CYS A C 1
ATOM 507 O O . CYS A 1 69 ? -14.829 4.204 17.571 1.00 87.88 69 CYS A O 1
ATOM 509 N N . LYS A 1 70 ? -15.089 6.393 17.158 1.00 91.94 70 LYS A N 1
ATOM 510 C CA . LYS A 1 70 ? -16.310 6.529 17.949 1.00 91.94 70 LYS A CA 1
ATOM 511 C C . LYS A 1 70 ? -17.549 6.139 17.162 1.00 91.94 70 LYS A C 1
ATOM 513 O O . LYS A 1 70 ? -18.465 5.618 17.773 1.00 91.94 70 LYS A O 1
ATOM 518 N N . ASP A 1 71 ? -17.584 6.303 15.843 1.00 90.38 71 ASP A N 1
ATOM 519 C CA . ASP A 1 71 ? -18.733 5.913 15.014 1.00 90.38 71 ASP A CA 1
ATOM 520 C C . ASP A 1 71 ? -19.167 4.437 15.200 1.00 90.38 71 ASP A C 1
ATOM 522 O O . ASP A 1 71 ? -20.312 4.211 15.607 1.00 90.38 71 ASP A O 1
ATOM 526 N N . PRO A 1 72 ? -18.291 3.418 15.028 1.00 89.88 72 PRO A N 1
ATOM 527 C CA . PRO A 1 72 ? -18.681 2.021 15.248 1.00 89.88 72 PRO A CA 1
ATOM 528 C C . PRO A 1 72 ? -18.998 1.715 16.719 1.00 89.88 72 PRO A C 1
ATOM 530 O O . PRO A 1 72 ? -19.874 0.903 17.003 1.00 89.88 72 PRO A O 1
ATOM 533 N N . GLU A 1 73 ? -18.305 2.370 17.652 1.00 93.25 73 GLU A N 1
ATOM 534 C CA . GLU A 1 73 ? -18.510 2.203 19.093 1.00 93.25 73 GLU A CA 1
ATOM 535 C C . GLU A 1 73 ? -19.886 2.722 19.525 1.00 93.25 73 GLU A C 1
ATOM 537 O O . GLU A 1 73 ? -20.652 2.007 20.166 1.00 93.25 73 GLU A O 1
ATOM 542 N N . ILE A 1 74 ? -20.224 3.950 19.135 1.00 94.19 74 ILE A N 1
ATOM 543 C CA . ILE A 1 74 ? -21.510 4.568 19.442 1.00 94.19 74 ILE A CA 1
ATOM 544 C C . ILE A 1 74 ? -22.644 3.788 18.788 1.00 94.19 74 ILE A C 1
ATOM 546 O O . ILE A 1 74 ? -23.654 3.549 19.443 1.00 94.19 74 ILE A O 1
ATOM 550 N N . LYS A 1 75 ? -22.470 3.325 17.546 1.00 93.19 75 LYS A N 1
ATOM 551 C CA . LYS A 1 75 ? -23.471 2.492 16.881 1.00 93.19 75 LYS A CA 1
ATOM 552 C C . LYS A 1 75 ? -23.719 1.179 17.629 1.00 93.19 75 LYS A C 1
ATOM 554 O O . LYS A 1 75 ? -24.869 0.847 17.891 1.00 93.19 75 LYS A O 1
ATOM 559 N N . ALA A 1 76 ? -22.660 0.477 18.036 1.00 92.69 76 ALA A N 1
ATOM 560 C CA . ALA A 1 76 ? -22.786 -0.737 18.842 1.00 92.69 76 ALA A CA 1
ATOM 561 C C . ALA A 1 76 ? -23.526 -0.465 20.164 1.00 92.69 76 ALA A C 1
ATOM 563 O O . ALA A 1 76 ? -24.388 -1.238 20.582 1.00 92.69 76 ALA A O 1
ATOM 564 N N . PHE A 1 77 ? -23.224 0.660 20.814 1.00 93.88 77 PHE A N 1
ATOM 565 C CA . PHE A 1 77 ? -23.902 1.060 22.041 1.00 93.88 77 PHE A CA 1
ATOM 566 C C . PHE A 1 77 ? -25.373 1.438 21.826 1.00 93.88 77 PHE A C 1
ATOM 568 O O . PHE A 1 77 ? -26.202 1.166 22.690 1.00 93.88 77 PHE A O 1
ATOM 575 N N . GLU A 1 78 ? -25.725 2.058 20.703 1.00 93.44 78 GLU A N 1
ATOM 576 C CA . GLU A 1 78 ? -27.117 2.368 20.366 1.00 93.44 78 GLU A CA 1
ATOM 577 C C . GLU A 1 78 ? -27.928 1.123 19.994 1.00 93.44 78 GLU A C 1
ATOM 579 O O . GLU A 1 78 ? -29.096 1.033 20.375 1.00 93.44 78 GLU A O 1
ATOM 584 N N . ASP A 1 79 ? -27.316 0.169 19.292 1.00 93.69 79 ASP A N 1
ATOM 585 C CA . ASP A 1 79 ? -27.988 -1.032 18.793 1.00 93.69 79 ASP A CA 1
ATOM 586 C C . ASP A 1 79 ? -28.223 -2.078 19.901 1.00 93.69 79 ASP A C 1
ATOM 588 O O . ASP A 1 79 ? -29.268 -2.738 19.914 1.00 93.69 79 ASP A O 1
ATOM 592 N N . HIS A 1 80 ? -27.281 -2.222 20.844 1.00 91.75 80 HIS A N 1
ATOM 593 C CA . HIS A 1 80 ? -27.272 -3.349 21.791 1.00 91.75 80 HIS A CA 1
ATOM 594 C C . HIS A 1 80 ? -27.468 -2.968 23.265 1.00 91.75 80 HIS A C 1
ATOM 596 O O . HIS A 1 80 ? -27.879 -3.829 24.047 1.00 91.75 80 HIS A O 1
ATOM 602 N N . LEU A 1 81 ? -27.201 -1.718 23.679 1.00 90.19 81 LEU A N 1
ATOM 603 C CA . LEU A 1 81 ? -27.389 -1.326 25.083 1.00 90.19 81 LEU A CA 1
ATOM 604 C C . LEU A 1 81 ? -28.839 -0.915 25.383 1.00 90.19 81 LEU A C 1
ATOM 606 O O . LEU A 1 81 ? -29.479 -0.231 24.578 1.00 90.19 81 LEU A O 1
ATOM 610 N N . PRO A 1 82 ? -29.350 -1.228 26.587 1.00 87.56 82 PRO A N 1
ATOM 611 C CA . PRO A 1 82 ? -30.651 -0.747 27.035 1.00 87.56 82 PRO A CA 1
ATOM 612 C C . PRO A 1 82 ? -30.793 0.790 27.027 1.00 87.56 82 PRO A C 1
ATOM 614 O O . PRO A 1 82 ? -29.831 1.565 27.107 1.00 87.56 82 PRO A O 1
ATOM 617 N N . ALA A 1 83 ? -32.041 1.258 26.943 1.00 87.69 83 ALA A N 1
ATOM 618 C CA . ALA A 1 83 ? -32.362 2.685 26.862 1.00 87.69 83 ALA A CA 1
ATOM 619 C C . ALA A 1 83 ? -32.098 3.459 28.172 1.00 87.69 83 ALA A C 1
ATOM 621 O O . ALA A 1 83 ? -31.999 4.684 28.147 1.00 87.69 83 ALA A O 1
ATOM 622 N N . ASP A 1 84 ? -31.985 2.763 29.303 1.00 88.44 84 ASP A N 1
ATOM 623 C CA . ASP A 1 84 ? -31.721 3.333 30.629 1.00 88.44 84 ASP A CA 1
ATOM 624 C C . ASP A 1 84 ? -30.226 3.484 30.960 1.00 88.44 84 ASP A C 1
ATOM 626 O O . ASP A 1 84 ? -29.889 4.091 31.974 1.00 88.44 84 ASP A O 1
ATOM 630 N N . ILE A 1 85 ? -29.335 2.966 30.110 1.00 91.06 85 ILE A N 1
ATOM 631 C CA . ILE A 1 85 ? -27.884 3.087 30.281 1.00 91.06 85 ILE A CA 1
ATOM 632 C C . ILE A 1 85 ? -27.394 4.451 29.791 1.00 91.06 85 ILE A C 1
ATOM 634 O O . ILE A 1 85 ? -27.719 4.877 28.677 1.00 91.06 85 ILE A O 1
ATOM 638 N N . ASP A 1 86 ? -26.572 5.103 30.617 1.00 94.31 86 ASP A N 1
ATOM 639 C CA . ASP A 1 86 ? -25.892 6.348 30.267 1.00 94.31 86 ASP A CA 1
ATOM 640 C C . ASP A 1 86 ? -24.582 6.036 29.518 1.00 94.31 86 ASP A C 1
ATOM 642 O O . ASP A 1 86 ? -23.748 5.270 29.994 1.00 94.31 86 ASP A O 1
ATOM 646 N N . ILE A 1 87 ? -24.371 6.655 28.354 1.00 95.44 87 ILE A N 1
ATOM 647 C CA . ILE A 1 87 ? -23.200 6.436 27.495 1.00 95.44 87 ILE A CA 1
ATOM 648 C C . ILE A 1 87 ? -22.228 7.614 27.609 1.00 95.44 87 ILE A C 1
ATOM 650 O O . ILE A 1 87 ? -22.509 8.722 27.127 1.00 95.44 87 ILE A O 1
ATOM 654 N N . VAL A 1 88 ? -21.070 7.359 28.220 1.00 95.62 88 VAL A N 1
ATOM 655 C CA . VAL A 1 88 ? -19.944 8.297 28.310 1.00 95.62 88 VAL A CA 1
ATOM 656 C C . VAL A 1 88 ? -18.672 7.563 27.896 1.00 95.62 88 VAL A C 1
ATOM 658 O O . VAL A 1 88 ? -18.132 6.773 28.663 1.00 95.62 88 VAL A O 1
ATOM 661 N N . SER A 1 89 ? -18.194 7.837 26.683 1.00 95.31 89 SER A N 1
ATOM 662 C CA . SER A 1 89 ? -16.976 7.223 26.143 1.00 95.31 89 SER A CA 1
ATOM 663 C C . SER A 1 89 ? -15.755 8.094 26.395 1.00 95.31 89 SER A C 1
ATOM 665 O O . SER A 1 89 ? -15.863 9.302 26.625 1.00 95.31 89 SER A O 1
ATOM 667 N N . CYS A 1 90 ? -14.572 7.503 26.263 1.00 93.44 90 CYS A N 1
ATOM 668 C CA . CYS A 1 90 ? -13.324 8.249 26.255 1.00 93.44 90 CYS A CA 1
ATOM 669 C C . CYS A 1 90 ? -12.382 7.766 25.146 1.00 93.44 90 CYS A C 1
ATOM 671 O O . CYS A 1 90 ? -12.631 6.779 24.454 1.00 93.44 90 CYS A O 1
ATOM 673 N N . HIS A 1 91 ? -11.306 8.504 24.911 1.00 90.00 91 HIS A N 1
ATOM 674 C CA . HIS A 1 91 ? -10.199 8.044 24.083 1.00 90.00 91 HIS A CA 1
ATOM 675 C C . HIS A 1 91 ? -8.924 8.735 24.548 1.00 90.00 91 HIS A C 1
ATOM 677 O O . HIS A 1 91 ? -8.827 9.964 24.519 1.00 90.00 91 HIS A O 1
ATOM 683 N N . SER A 1 92 ? -7.959 7.937 25.000 1.00 86.25 92 SER A N 1
ATOM 684 C CA . SER A 1 92 ? -6.634 8.446 25.337 1.00 86.25 92 SER A CA 1
ATOM 685 C C . SER A 1 92 ? -5.784 8.515 24.078 1.00 86.25 92 SER A C 1
ATOM 687 O O . SER A 1 92 ? -5.655 7.513 23.380 1.00 86.25 92 SER A O 1
ATOM 689 N N . LEU A 1 93 ? -5.196 9.674 23.779 1.00 79.00 93 LEU A N 1
ATOM 690 C CA . LEU A 1 93 ? -4.418 9.889 22.551 1.00 79.00 93 LEU A CA 1
ATOM 691 C C . LEU A 1 93 ? -2.934 9.499 22.705 1.00 79.00 93 LEU A C 1
ATOM 693 O O . LEU A 1 93 ? -2.064 10.084 22.060 1.00 79.00 93 LEU A O 1
ATOM 697 N N . HIS A 1 94 ? -2.646 8.514 23.559 1.00 72.88 94 HIS A N 1
ATOM 698 C CA . HIS A 1 94 ? -1.311 7.970 23.806 1.00 72.88 94 HIS A CA 1
ATOM 699 C C . HIS A 1 94 ? -1.346 6.438 23.904 1.00 72.88 94 HIS A C 1
ATOM 701 O O . HIS A 1 94 ? -2.406 5.827 24.041 1.00 72.88 94 HIS A O 1
ATOM 707 N N . GLY A 1 95 ? -0.171 5.814 23.805 1.00 68.06 95 GLY A N 1
ATOM 708 C CA . GLY A 1 95 ? -0.014 4.364 23.897 1.00 68.06 95 GLY A CA 1
ATOM 709 C C . GLY A 1 95 ? -0.047 3.882 25.351 1.00 68.06 95 GLY A C 1
ATOM 710 O O . GLY A 1 95 ? 0.097 4.693 26.268 1.00 68.06 95 GLY A O 1
ATOM 711 N N . PRO A 1 96 ? -0.210 2.571 25.592 1.00 66.31 96 PRO A N 1
ATOM 712 C CA . PRO A 1 96 ? -0.286 2.009 26.943 1.00 66.31 96 PRO A CA 1
ATOM 713 C C . PRO A 1 96 ? 0.999 2.191 27.770 1.00 66.31 96 PRO A C 1
ATOM 715 O O . PRO A 1 96 ? 0.932 2.140 28.994 1.00 66.31 96 PRO A O 1
ATOM 718 N N . GLY A 1 97 ? 2.153 2.409 27.126 1.00 65.44 97 GLY A N 1
ATOM 719 C CA . GLY A 1 97 ? 3.447 2.596 27.796 1.00 65.44 97 GLY A CA 1
ATOM 720 C C . GLY A 1 97 ? 3.746 4.020 28.279 1.00 65.44 97 GLY A C 1
ATOM 721 O O . GLY A 1 97 ? 4.812 4.245 28.844 1.00 65.44 97 GLY A O 1
ATOM 722 N N . VAL A 1 98 ? 2.842 4.977 28.056 1.00 68.81 98 VAL A N 1
ATOM 723 C CA . VAL A 1 98 ? 3.085 6.405 28.317 1.00 68.81 98 VAL A CA 1
ATOM 724 C C . VAL A 1 98 ? 2.356 6.894 29.556 1.00 68.81 98 VAL A C 1
ATOM 726 O O . VAL A 1 98 ? 1.200 6.532 29.783 1.00 68.81 98 VAL A O 1
ATOM 729 N N . ASP A 1 99 ? 3.042 7.732 30.341 1.00 76.19 99 ASP A N 1
ATOM 730 C CA . ASP A 1 99 ? 2.439 8.411 31.487 1.00 76.19 99 ASP A CA 1
ATOM 731 C C . ASP A 1 99 ? 1.251 9.254 31.007 1.00 76.19 99 ASP A C 1
ATOM 733 O O . ASP A 1 99 ? 1.347 10.046 30.071 1.00 76.19 99 ASP A O 1
ATOM 737 N N . THR A 1 100 ? 0.102 9.051 31.642 1.00 83.00 100 THR A N 1
ATOM 738 C CA . THR A 1 100 ? -1.152 9.726 31.310 1.00 83.00 100 THR A CA 1
ATOM 739 C C . THR A 1 100 ? -1.134 11.202 31.699 1.00 83.00 100 THR A C 1
ATOM 741 O O . THR A 1 100 ? -2.011 11.959 31.266 1.00 83.00 100 THR A O 1
ATOM 744 N N . LYS A 1 101 ? -0.185 11.612 32.547 1.00 83.62 101 LYS A N 1
ATOM 745 C CA . LYS A 1 101 ? -0.079 12.968 33.069 1.00 83.62 101 LYS A CA 1
ATOM 746 C C . LYS A 1 101 ? 0.121 13.976 31.936 1.00 83.62 101 LYS A C 1
ATOM 748 O O . LYS A 1 101 ? 0.934 13.779 31.041 1.00 83.62 101 LYS A O 1
ATOM 753 N N . ASP A 1 102 ? -0.678 15.041 31.961 1.00 79.94 102 ASP A N 1
ATOM 754 C CA . ASP A 1 102 ? -0.662 16.147 30.993 1.00 79.94 102 ASP A CA 1
ATOM 755 C C . ASP A 1 102 ? -0.966 15.733 29.526 1.00 79.94 102 ASP A C 1
ATOM 757 O O . ASP A 1 102 ? -1.169 16.588 28.659 1.00 79.94 102 ASP A O 1
ATOM 761 N N . GLN A 1 103 ? -1.147 14.432 29.250 1.00 79.38 103 GLN A N 1
ATOM 762 C CA . GLN A 1 103 ? -1.564 13.914 27.948 1.00 79.38 103 GLN A CA 1
ATOM 763 C C . GLN A 1 103 ? -3.047 14.202 27.677 1.00 79.38 103 GLN A C 1
ATOM 765 O O . GLN A 1 103 ? -3.867 14.190 28.600 1.00 79.38 103 GLN A O 1
ATOM 770 N N . PRO A 1 104 ? -3.437 14.445 26.415 1.00 84.56 104 PRO A N 1
ATOM 771 C CA . PRO A 1 104 ? -4.826 14.704 26.069 1.00 84.56 104 PRO A CA 1
ATOM 772 C C . PRO A 1 104 ? -5.692 13.437 26.175 1.00 84.56 104 PRO A C 1
ATOM 774 O O . PRO A 1 104 ? -5.443 12.429 25.509 1.00 84.56 104 PRO A O 1
ATOM 777 N N . LEU A 1 105 ? -6.756 13.536 26.973 1.00 89.69 105 LEU A N 1
ATOM 778 C CA . LEU A 1 105 ? -7.790 12.516 27.145 1.00 89.69 105 LEU A CA 1
ATOM 779 C C . LEU A 1 105 ? -9.125 13.074 26.660 1.00 89.69 105 LEU A C 1
ATOM 781 O O . LEU A 1 105 ? -9.683 13.992 27.265 1.00 89.69 105 LEU A O 1
ATOM 785 N N . VAL A 1 106 ? -9.645 12.521 25.568 1.00 92.19 106 VAL A N 1
ATOM 786 C CA . VAL A 1 106 ? -10.943 12.933 25.036 1.00 92.19 106 VAL A CA 1
ATOM 787 C C . VAL A 1 106 ? -12.052 12.266 25.842 1.00 92.19 106 VAL A C 1
ATOM 789 O O . VAL A 1 106 ? -12.021 11.055 26.047 1.00 92.19 106 VAL A O 1
ATOM 792 N N . ILE A 1 107 ? -13.047 13.042 26.269 1.00 94.56 107 ILE A N 1
ATOM 793 C CA . ILE A 1 107 ? -14.256 12.557 26.940 1.00 94.56 107 ILE A CA 1
ATOM 794 C C . ILE A 1 107 ? -15.463 12.952 26.090 1.00 94.56 107 ILE A C 1
ATOM 796 O O . ILE A 1 107 ? -15.645 14.124 25.750 1.00 94.56 107 ILE A O 1
ATOM 800 N N . ILE A 1 108 ? -16.293 11.965 25.758 1.00 95.31 108 ILE A N 1
ATOM 801 C CA . ILE A 1 108 ? -17.434 12.110 24.857 1.00 95.31 108 ILE A CA 1
ATOM 802 C C . ILE A 1 108 ? -18.711 11.787 25.608 1.00 95.31 108 ILE A C 1
ATOM 804 O O . ILE A 1 108 ? -18.972 10.651 26.007 1.00 95.31 108 ILE A O 1
ATOM 808 N N . LYS A 1 109 ? -19.542 12.814 25.761 1.00 94.69 109 LYS A N 1
ATOM 809 C CA . LYS A 1 109 ? -20.896 12.677 26.280 1.00 94.69 109 LYS A CA 1
ATOM 810 C C . LYS A 1 109 ? -21.850 12.403 25.120 1.00 94.69 109 LYS A C 1
ATOM 812 O O . LYS A 1 109 ? -22.144 13.324 24.362 1.00 94.69 109 LYS A O 1
ATOM 817 N N . HIS A 1 110 ? -22.343 11.172 24.998 1.00 93.50 110 HIS A N 1
ATOM 818 C CA . HIS A 1 110 ? -23.268 10.799 23.921 1.00 93.50 110 HIS A CA 1
ATOM 819 C C . HIS A 1 110 ? -24.727 10.805 24.390 1.00 93.50 110 HIS A C 1
ATOM 821 O O . HIS A 1 110 ? -25.457 11.772 24.172 1.00 93.50 110 HIS A O 1
ATOM 827 N N . ARG A 1 111 ? -25.136 9.763 25.122 1.00 93.56 111 ARG A N 1
ATOM 828 C CA . ARG A 1 111 ? -26.485 9.585 25.682 1.00 93.56 111 ARG A CA 1
ATOM 829 C C . ARG A 1 111 ? -26.370 9.458 27.195 1.00 93.56 111 ARG A C 1
ATOM 831 O O . ARG A 1 111 ? -26.473 8.363 27.716 1.00 93.56 111 ARG A O 1
ATOM 838 N N . ALA A 1 112 ? -26.075 10.556 27.889 1.00 93.25 112 ALA A N 1
ATOM 839 C CA . ALA A 1 112 ? -25.866 10.521 29.336 1.00 93.25 112 ALA A CA 1
ATOM 840 C C . ALA A 1 112 ? -26.433 11.735 30.074 1.00 93.25 112 ALA A C 1
ATOM 842 O O . ALA A 1 112 ? -26.413 12.871 29.577 1.00 93.25 112 ALA A O 1
ATOM 843 N N . SER A 1 113 ? -26.874 11.518 31.313 1.00 92.69 113 SER A N 1
ATOM 844 C CA . SER A 1 113 ? -27.204 12.598 32.240 1.00 92.69 113 SER A CA 1
ATOM 845 C C . SER A 1 113 ? -25.967 13.440 32.600 1.00 92.69 113 SER A C 1
ATOM 847 O O . SER A 1 113 ? -24.817 13.026 32.437 1.00 92.69 113 SER A O 1
ATOM 849 N N . LYS A 1 114 ? -26.177 14.669 33.096 1.00 92.75 114 LYS A N 1
ATOM 850 C CA . LYS A 1 114 ? -25.060 15.498 33.588 1.00 92.75 114 LYS A CA 1
ATOM 851 C C . LYS A 1 114 ? -24.364 14.842 34.789 1.00 92.75 114 LYS A C 1
ATOM 853 O O . LYS A 1 114 ? -23.145 14.853 34.850 1.00 92.75 114 LYS A O 1
ATOM 858 N N . ALA A 1 115 ? -25.130 14.229 35.691 1.00 92.75 115 ALA A N 1
ATOM 859 C CA . ALA A 1 115 ? -24.586 13.577 36.879 1.00 92.75 115 ALA A CA 1
ATOM 860 C C . ALA A 1 115 ? -23.644 12.412 36.526 1.00 92.75 115 ALA A C 1
ATOM 862 O O . ALA A 1 115 ? -22.566 12.308 37.105 1.00 92.75 115 ALA A O 1
ATOM 863 N N . SER A 1 116 ? -24.016 11.576 35.553 1.00 92.75 116 SER A N 1
ATOM 864 C CA . SER A 1 116 ? -23.168 10.472 35.088 1.00 92.75 116 SER A CA 1
ATOM 865 C C . SER A 1 116 ? -21.906 10.960 34.386 1.00 92.75 116 SER A C 1
ATOM 867 O O . SER A 1 116 ? -20.826 10.431 34.632 1.00 92.75 116 SER A O 1
ATOM 869 N N . PHE A 1 117 ? -22.016 12.015 33.575 1.00 93.69 117 PHE A N 1
ATOM 870 C CA . PHE A 1 117 ? -20.852 12.648 32.959 1.00 93.69 117 PHE A CA 1
ATOM 871 C C . PHE A 1 117 ? -19.874 13.201 34.006 1.00 93.69 117 PHE A C 1
ATOM 873 O O . PHE A 1 117 ? -18.694 12.862 33.972 1.00 93.69 117 PHE A O 1
ATOM 880 N N . ASP A 1 118 ? -20.370 13.967 34.982 1.00 93.19 118 ASP A N 1
ATOM 881 C CA . ASP A 1 118 ? -19.554 14.533 36.064 1.00 93.19 118 ASP A CA 1
ATOM 882 C C . ASP A 1 118 ? -18.901 13.414 36.911 1.00 93.19 118 ASP A C 1
ATOM 884 O O . ASP A 1 118 ? -17.761 13.550 37.369 1.00 93.19 118 ASP A O 1
ATOM 888 N N . LYS A 1 119 ? -19.591 12.272 37.091 1.00 92.69 119 LYS A N 1
ATOM 889 C CA . LYS A 1 119 ? -19.052 11.080 37.768 1.00 92.69 119 LYS A CA 1
ATOM 890 C C . LYS A 1 119 ? -17.886 10.469 36.987 1.00 92.69 119 LYS A C 1
ATOM 892 O O . LYS A 1 119 ? -16.834 10.247 37.581 1.00 92.69 119 LYS A O 1
ATOM 897 N N . VAL A 1 120 ? -18.038 10.238 35.681 1.00 92.69 120 VAL A N 1
ATOM 898 C CA . VAL A 1 120 ? -16.955 9.707 34.831 1.00 92.69 120 VAL A CA 1
ATOM 899 C C . VAL A 1 120 ? -15.779 10.675 34.769 1.00 92.69 120 VAL A C 1
ATOM 901 O O . VAL A 1 120 ? -14.640 10.253 34.953 1.00 92.69 120 VAL A O 1
ATOM 904 N N . GLU A 1 121 ? -16.032 11.973 34.597 1.00 92.88 121 GLU A N 1
ATOM 905 C CA . GLU A 1 121 ? -14.978 12.989 34.608 1.00 92.88 121 GLU A CA 1
ATOM 906 C C . GLU A 1 121 ? -14.199 12.958 35.932 1.00 92.88 121 GLU A C 1
ATOM 908 O O . GLU A 1 121 ? -12.971 12.997 35.934 1.00 92.88 121 GLU A O 1
ATOM 913 N N . THR A 1 122 ? -14.897 12.822 37.064 1.00 91.94 122 THR A N 1
ATOM 914 C CA . THR A 1 122 ? -14.267 12.721 38.389 1.00 91.94 122 THR A CA 1
ATOM 915 C C . THR A 1 122 ? -13.391 11.477 38.515 1.00 91.94 122 THR A C 1
ATOM 917 O O . THR A 1 122 ? -12.293 11.573 39.060 1.00 91.94 122 THR A O 1
ATOM 920 N N . VAL A 1 123 ? -13.844 10.331 37.996 1.00 89.94 123 VAL A N 1
ATOM 921 C CA . VAL A 1 123 ? -13.045 9.096 37.975 1.00 89.94 123 VAL A CA 1
ATOM 922 C C . VAL A 1 123 ? -11.789 9.293 37.126 1.00 89.94 123 VAL A C 1
ATOM 924 O O . VAL A 1 123 ? -10.695 8.992 37.590 1.00 89.94 123 VAL A O 1
ATOM 927 N N . LEU A 1 124 ? -11.917 9.860 35.924 1.00 90.00 124 LEU A N 1
ATOM 928 C CA . LEU A 1 124 ? -10.798 10.025 34.989 1.00 90.00 124 LEU A CA 1
ATOM 929 C C . LEU A 1 124 ? -9.764 11.073 35.437 1.00 90.00 124 LEU A C 1
ATOM 931 O O . LEU A 1 124 ? -8.605 10.987 35.036 1.00 90.00 124 LEU A O 1
ATOM 935 N N . ARG A 1 125 ? -10.114 12.003 36.339 1.00 89.25 125 ARG A N 1
ATOM 936 C CA . ARG A 1 125 ? -9.158 12.979 36.906 1.00 89.25 125 ARG A CA 1
ATOM 937 C C . ARG A 1 125 ? -7.974 12.334 37.629 1.00 89.25 125 ARG A C 1
ATOM 939 O O . ARG A 1 125 ? -6.927 12.972 37.734 1.00 89.25 125 ARG A O 1
ATOM 946 N N . CYS A 1 126 ? -8.103 11.096 38.114 1.00 88.44 126 CYS A N 1
ATOM 947 C CA . CYS A 1 126 ? -6.990 10.391 38.758 1.00 88.44 126 CYS A CA 1
ATOM 948 C C . CYS A 1 126 ? -5.801 10.169 37.803 1.00 88.44 126 CYS A C 1
ATOM 950 O O . CYS A 1 126 ? -4.659 10.107 38.259 1.00 88.44 126 CYS A O 1
ATOM 952 N N . LEU A 1 127 ? -6.060 10.143 36.489 1.00 86.69 127 LEU A N 1
ATOM 953 C CA . LEU A 1 127 ? -5.052 9.992 35.438 1.00 86.69 127 LEU A CA 1
ATOM 954 C C . LEU A 1 127 ? -4.195 11.250 35.250 1.00 86.69 127 LEU A C 1
ATOM 956 O O . LEU A 1 127 ? -3.150 11.185 34.611 1.00 86.69 127 LEU A O 1
ATOM 960 N N . ARG A 1 128 ? -4.620 12.399 35.802 1.00 88.44 128 ARG A N 1
ATOM 961 C CA . ARG A 1 128 ? -3.957 13.707 35.631 1.00 88.44 128 ARG A CA 1
ATOM 962 C C . ARG A 1 128 ? -3.770 14.107 34.160 1.00 88.44 128 ARG A C 1
ATOM 964 O O . ARG A 1 128 ? -2.898 14.907 33.839 1.00 88.44 128 ARG A O 1
ATOM 971 N N . SER A 1 129 ? -4.610 13.565 33.286 1.00 87.81 129 SER A N 1
ATOM 972 C CA . SER A 1 129 ? -4.656 13.891 31.867 1.00 87.81 129 SER A CA 1
ATOM 973 C C . SER A 1 129 ? -5.349 15.229 31.628 1.00 87.81 129 SER A C 1
ATOM 975 O O . SER A 1 129 ? -6.211 15.667 32.395 1.00 87.81 129 SER A O 1
ATOM 977 N N . LYS A 1 130 ? -5.027 15.867 30.506 1.00 87.00 130 LYS A N 1
ATOM 978 C CA . LYS A 1 130 ? -5.722 17.059 30.031 1.00 87.00 130 LYS A CA 1
ATOM 979 C C . LYS A 1 130 ? -7.031 16.653 29.361 1.00 87.00 130 LYS A C 1
ATOM 981 O O . LYS A 1 130 ? -7.037 16.143 28.243 1.00 87.00 130 LYS A O 1
ATOM 986 N N . HIS A 1 131 ? -8.148 16.885 30.041 1.00 90.25 131 HIS A N 1
ATOM 987 C CA . HIS A 1 131 ? -9.464 16.531 29.513 1.00 90.25 131 HIS A CA 1
ATOM 988 C C . HIS A 1 131 ? -9.851 17.424 28.327 1.00 90.25 131 HIS A C 1
ATOM 990 O O . HIS A 1 131 ? -9.810 18.653 28.416 1.00 90.25 131 HIS A O 1
ATOM 996 N N . VAL A 1 132 ? -10.256 16.795 27.226 1.00 89.62 132 VAL A N 1
ATOM 997 C CA . VAL A 1 132 ? -10.765 17.447 26.017 1.00 89.62 132 VAL A CA 1
ATOM 998 C C . VAL A 1 132 ? -12.189 16.959 25.775 1.00 89.62 132 VAL A C 1
ATOM 1000 O O . VAL A 1 132 ? -12.443 15.760 25.739 1.00 89.62 132 VAL A O 1
ATOM 1003 N N . TYR A 1 133 ? -13.130 17.881 25.608 1.00 93.38 133 TYR A N 1
ATOM 1004 C CA . TYR A 1 133 ? -14.546 17.549 25.458 1.00 93.38 133 TYR A CA 1
ATOM 1005 C C . TYR A 1 133 ? -14.963 17.677 24.000 1.00 93.38 133 TYR A C 1
ATOM 1007 O O . TYR A 1 133 ? -14.901 18.772 23.446 1.00 93.38 133 TYR A O 1
ATOM 1015 N N . LEU A 1 134 ? -15.381 16.566 23.394 1.00 92.50 134 LEU A N 1
ATOM 1016 C CA . LEU A 1 134 ? -15.796 16.498 21.991 1.00 92.50 134 LEU A CA 1
ATOM 1017 C C . LEU A 1 134 ? -17.063 15.653 21.854 1.00 92.50 134 LEU A C 1
ATOM 1019 O O . LEU A 1 134 ? -17.330 14.766 22.667 1.00 92.50 134 LEU A O 1
ATOM 1023 N N . THR A 1 135 ? -17.836 15.893 20.800 1.00 93.75 135 THR A N 1
ATOM 1024 C CA . THR A 1 135 ? -18.828 14.917 20.330 1.00 93.75 135 THR A CA 1
ATOM 1025 C C . THR A 1 135 ? -18.140 13.759 19.599 1.00 93.75 135 THR A C 1
ATOM 1027 O O . THR A 1 135 ? -17.013 13.897 19.123 1.00 93.75 135 THR A O 1
ATOM 1030 N N . ALA A 1 136 ? -18.820 12.615 19.461 1.00 91.31 136 ALA A N 1
ATOM 1031 C CA . ALA A 1 136 ? -18.292 11.463 18.718 1.00 91.31 136 ALA A CA 1
ATOM 1032 C C . ALA A 1 136 ? -17.918 11.826 17.267 1.00 91.31 136 ALA A C 1
ATOM 1034 O O . ALA A 1 136 ? -16.854 11.453 16.780 1.00 91.31 136 ALA A O 1
ATOM 1035 N N . HIS A 1 137 ? -18.755 12.632 16.608 1.00 90.81 137 HIS A N 1
ATOM 1036 C CA . HIS A 1 137 ? -18.509 13.102 15.246 1.00 90.81 137 HIS A CA 1
ATOM 1037 C C . HIS A 1 137 ? -17.316 14.070 15.161 1.00 90.81 137 HIS A C 1
ATOM 1039 O O . HIS A 1 137 ? -16.494 13.959 14.254 1.00 90.81 137 HIS A O 1
ATOM 1045 N N . GLU A 1 138 ? -17.193 15.027 16.090 1.00 90.44 138 GLU A N 1
ATOM 1046 C CA . GLU A 1 138 ? -16.032 15.932 16.129 1.00 90.44 138 GLU A CA 1
ATOM 1047 C C . GLU A 1 138 ? -14.735 15.171 16.392 1.00 90.44 138 GLU A C 1
ATOM 1049 O O . GLU A 1 138 ? -13.732 15.435 15.734 1.00 90.44 138 GLU A O 1
ATOM 1054 N N . HIS A 1 139 ? -14.764 14.199 17.305 1.00 90.75 139 HIS A N 1
ATOM 1055 C CA . HIS A 1 139 ? -13.632 13.323 17.569 1.00 90.75 139 HIS A CA 1
ATOM 1056 C C . HIS A 1 139 ? -13.182 12.578 16.305 1.00 90.75 139 HIS A C 1
ATOM 1058 O O . HIS A 1 139 ? -12.005 12.633 15.944 1.00 90.75 139 HIS A O 1
ATOM 1064 N N . ASP A 1 140 ? -14.098 11.898 15.614 1.00 90.56 140 ASP A N 1
ATOM 1065 C CA . ASP A 1 140 ? -13.751 11.100 14.434 1.00 90.56 140 ASP A CA 1
ATOM 1066 C C . ASP A 1 140 ? -13.273 11.976 13.272 1.00 90.56 140 ASP A C 1
ATOM 1068 O O . ASP A 1 140 ? -12.333 11.610 12.564 1.00 90.56 140 ASP A O 1
ATOM 1072 N N . ARG A 1 141 ? -13.827 13.183 13.125 1.00 89.12 141 ARG A N 1
ATOM 1073 C CA . ARG A 1 141 ? -13.330 14.171 12.163 1.00 89.12 141 ARG A CA 1
ATOM 1074 C C . ARG A 1 141 ? -11.904 14.629 12.493 1.00 89.12 141 ARG A C 1
ATOM 1076 O O . ARG A 1 141 ? -11.029 14.550 11.636 1.00 89.12 141 ARG A O 1
ATOM 1083 N N . ILE A 1 142 ? -11.649 15.048 13.733 1.00 86.81 142 ILE A N 1
ATOM 1084 C CA . ILE A 1 142 ? -10.336 15.551 14.168 1.00 86.81 142 ILE A CA 1
ATOM 1085 C C . ILE A 1 142 ? -9.265 14.452 14.103 1.00 86.81 142 ILE A C 1
ATOM 1087 O O . ILE A 1 142 ? -8.134 14.702 13.679 1.00 86.81 142 ILE A O 1
ATOM 1091 N N . THR A 1 143 ? -9.595 13.221 14.499 1.00 85.25 143 THR A N 1
ATOM 1092 C CA . THR A 1 143 ? -8.669 12.080 14.397 1.00 85.25 143 THR A CA 1
ATOM 1093 C C . THR A 1 143 ? -8.398 11.698 12.943 1.00 85.25 143 THR A C 1
ATOM 1095 O O . THR A 1 143 ? -7.253 11.396 12.607 1.00 85.25 143 THR A O 1
ATOM 1098 N N . ALA A 1 144 ? -9.387 11.793 12.049 1.00 86.56 144 ALA A N 1
ATOM 1099 C CA . ALA A 1 144 ? -9.152 11.640 10.614 1.00 86.56 144 ALA A CA 1
ATOM 1100 C C . ALA A 1 144 ? -8.190 12.718 10.078 1.00 86.56 144 ALA A C 1
ATOM 1102 O O . ALA A 1 144 ? -7.201 12.373 9.428 1.00 86.56 144 ALA A O 1
ATOM 1103 N N . ASP A 1 145 ? -8.421 13.987 10.431 1.00 83.12 145 ASP A N 1
ATOM 1104 C CA . ASP A 1 145 ? -7.614 15.131 9.983 1.00 83.12 145 ASP A CA 1
ATOM 1105 C C . ASP A 1 145 ? -6.152 15.061 10.450 1.00 83.12 145 ASP A C 1
ATOM 1107 O O . ASP A 1 145 ? -5.235 15.470 9.734 1.00 83.12 145 ASP A O 1
ATOM 1111 N N . THR A 1 146 ? -5.924 14.550 11.661 1.00 79.25 146 THR A N 1
ATOM 1112 C CA . THR A 1 146 ? -4.593 14.515 12.286 1.00 79.25 146 THR A CA 1
ATOM 1113 C C . THR A 1 146 ? -3.838 13.211 12.017 1.00 79.25 146 THR A C 1
ATOM 1115 O O . THR A 1 146 ? -2.615 13.222 11.855 1.00 79.25 146 THR A O 1
ATOM 1118 N N . GLN A 1 147 ? -4.532 12.074 11.933 1.00 81.44 147 GLN A N 1
ATOM 1119 C CA . GLN A 1 147 ? -3.889 10.757 11.919 1.00 81.44 147 GLN A CA 1
ATOM 1120 C C . GLN A 1 147 ? -4.071 10.002 10.600 1.00 81.44 147 GLN A C 1
ATOM 1122 O O . GLN A 1 147 ? -3.102 9.438 10.097 1.00 81.44 147 GLN A O 1
ATOM 1127 N N . ALA A 1 148 ? -5.266 9.990 10.000 1.00 83.38 148 ALA A N 1
ATOM 1128 C CA . ALA A 1 148 ? -5.567 9.066 8.902 1.00 83.38 148 ALA A CA 1
ATOM 1129 C C . ALA A 1 148 ? -4.717 9.318 7.647 1.00 83.38 148 ALA A C 1
ATOM 1131 O O . ALA A 1 148 ? -4.067 8.400 7.141 1.00 83.38 148 ALA A O 1
ATOM 1132 N N . VAL A 1 149 ? -4.674 10.562 7.160 1.00 85.56 149 VAL A N 1
ATOM 1133 C CA . VAL A 1 149 ? -3.887 10.902 5.960 1.00 85.56 149 VAL A CA 1
ATOM 1134 C C . VAL A 1 149 ? -2.391 10.845 6.249 1.00 85.56 149 VAL A C 1
ATOM 1136 O O . VAL A 1 149 ? -1.617 10.379 5.415 1.00 85.56 149 VAL A O 1
ATOM 1139 N N . THR A 1 150 ? -1.985 11.252 7.453 1.00 87.62 150 THR A N 1
ATOM 1140 C CA . THR A 1 150 ? -0.605 11.140 7.940 1.00 87.62 150 THR A CA 1
ATOM 1141 C C . THR A 1 150 ? -0.124 9.690 7.865 1.00 87.62 150 THR A C 1
ATOM 1143 O O . THR A 1 150 ? 0.904 9.412 7.251 1.00 87.62 150 THR A O 1
ATOM 1146 N N . HIS A 1 151 ? -0.897 8.741 8.403 1.00 90.06 151 HIS A N 1
ATOM 1147 C CA . HIS A 1 151 ? -0.579 7.316 8.323 1.00 90.06 151 HIS A CA 1
ATOM 1148 C C . HIS A 1 151 ? -0.577 6.818 6.876 1.00 90.06 151 HIS A C 1
ATOM 1150 O O . HIS A 1 151 ? 0.374 6.157 6.467 1.00 90.06 151 HIS A O 1
ATOM 1156 N N . ALA A 1 152 ? -1.586 7.177 6.075 1.00 90.81 152 ALA A N 1
ATOM 1157 C CA . ALA A 1 152 ? -1.662 6.768 4.673 1.00 90.81 152 ALA A CA 1
ATOM 1158 C C . ALA A 1 152 ? -0.448 7.240 3.854 1.00 90.81 152 ALA A C 1
ATOM 1160 O O . ALA A 1 152 ? 0.065 6.478 3.035 1.00 90.81 152 ALA A O 1
ATOM 1161 N N . ALA A 1 153 ? 0.057 8.453 4.099 1.00 93.12 153 ALA A N 1
ATOM 1162 C CA . ALA A 1 153 ? 1.254 8.974 3.445 1.00 93.12 153 ALA A CA 1
ATOM 1163 C C . ALA A 1 153 ? 2.489 8.112 3.755 1.00 93.12 153 ALA A C 1
ATOM 1165 O O . ALA A 1 153 ? 3.166 7.658 2.834 1.00 93.12 153 ALA A O 1
ATOM 1166 N N . PHE A 1 154 ? 2.756 7.817 5.030 1.00 94.00 154 PHE A N 1
ATOM 1167 C CA . PHE A 1 154 ? 3.918 7.010 5.426 1.00 94.00 154 PHE A CA 1
ATOM 1168 C C . PHE A 1 154 ? 3.796 5.534 5.038 1.00 94.00 154 PHE A C 1
ATOM 1170 O O . PHE A 1 154 ? 4.775 4.932 4.595 1.00 94.00 154 PHE A O 1
ATOM 1177 N N . LEU A 1 155 ? 2.594 4.958 5.128 1.00 95.12 155 LEU A N 1
ATOM 1178 C CA . LEU A 1 155 ? 2.316 3.616 4.618 1.00 95.12 155 LEU A CA 1
ATOM 1179 C C . LEU A 1 155 ? 2.583 3.541 3.112 1.00 95.12 155 LEU A C 1
ATOM 1181 O O . LEU A 1 155 ? 3.143 2.554 2.632 1.00 95.12 155 LEU A O 1
ATOM 1185 N N . SER A 1 156 ? 2.234 4.594 2.368 1.00 96.50 156 SER A N 1
ATOM 1186 C CA . SER A 1 156 ? 2.513 4.685 0.933 1.00 96.50 156 SER A CA 1
ATOM 1187 C C . SER A 1 156 ? 4.011 4.781 0.645 1.00 96.50 156 SER A C 1
ATOM 1189 O O . SER A 1 156 ? 4.489 4.087 -0.246 1.00 96.50 156 SER A O 1
ATOM 1191 N N . MET A 1 157 ? 4.770 5.556 1.433 1.00 94.44 157 MET A N 1
ATOM 1192 C CA . MET A 1 157 ? 6.236 5.630 1.311 1.00 94.44 157 MET A CA 1
ATOM 1193 C C . MET A 1 157 ? 6.895 4.270 1.544 1.00 94.44 157 MET A C 1
ATOM 1195 O O . MET A 1 157 ? 7.656 3.807 0.701 1.00 94.44 157 MET A O 1
ATOM 1199 N N . GLY A 1 158 ? 6.569 3.600 2.655 1.00 93.81 158 GLY A N 1
ATOM 1200 C CA . GLY A 1 158 ? 7.147 2.290 2.958 1.00 93.81 158 GLY A CA 1
ATOM 1201 C C . GLY A 1 158 ? 6.794 1.246 1.903 1.00 93.81 158 GLY A C 1
ATOM 1202 O O . GLY A 1 158 ? 7.649 0.455 1.512 1.00 93.81 158 GLY A O 1
ATOM 1203 N N . LYS A 1 159 ? 5.565 1.283 1.367 1.00 95.25 159 LYS A N 1
ATOM 1204 C CA . LYS A 1 159 ? 5.166 0.358 0.305 1.00 95.25 159 LYS A CA 1
ATOM 1205 C C . LYS A 1 159 ? 5.890 0.634 -1.014 1.00 95.25 159 LYS A C 1
ATOM 1207 O O . LYS A 1 159 ? 6.246 -0.327 -1.689 1.00 95.25 159 LYS A O 1
ATOM 1212 N N . ALA A 1 160 ? 6.127 1.901 -1.351 1.00 94.44 160 ALA A N 1
ATOM 1213 C CA . ALA A 1 160 ? 6.897 2.283 -2.530 1.00 94.44 160 ALA A CA 1
ATOM 1214 C C . ALA A 1 160 ? 8.354 1.807 -2.432 1.00 94.44 160 ALA A C 1
ATOM 1216 O O . ALA A 1 160 ? 8.850 1.156 -3.341 1.00 94.44 160 ALA A O 1
ATOM 1217 N N . TRP A 1 161 ? 9.015 2.035 -1.295 1.00 92.81 161 TRP A N 1
ATOM 1218 C CA . TRP A 1 161 ? 10.387 1.563 -1.071 1.00 92.81 161 TRP A CA 1
ATOM 1219 C C . TRP A 1 161 ? 10.508 0.039 -1.060 1.00 92.81 161 TRP A C 1
ATOM 1221 O O . TRP A 1 161 ? 11.459 -0.501 -1.618 1.00 92.81 161 TRP A O 1
ATOM 1231 N N . HIS A 1 162 ? 9.516 -0.655 -0.497 1.00 93.94 162 HIS A N 1
ATOM 1232 C CA . HIS A 1 162 ? 9.410 -2.107 -0.608 1.00 93.94 162 HIS A CA 1
ATOM 1233 C C . HIS A 1 162 ? 9.260 -2.561 -2.066 1.00 93.94 162 HIS A C 1
ATOM 1235 O O . HIS A 1 162 ? 9.900 -3.524 -2.464 1.00 93.94 162 HIS A O 1
ATOM 1241 N N . ALA A 1 163 ? 8.399 -1.914 -2.860 1.00 92.31 163 ALA A N 1
ATOM 1242 C CA . ALA A 1 163 ? 8.195 -2.276 -4.266 1.00 92.31 163 ALA A CA 1
ATOM 1243 C C . ALA A 1 163 ? 9.456 -2.049 -5.118 1.00 92.31 163 ALA A C 1
ATOM 1245 O O . ALA A 1 163 ? 9.714 -2.817 -6.037 1.00 92.31 163 ALA A O 1
ATOM 1246 N N . SER A 1 164 ? 10.264 -1.050 -4.760 1.00 88.44 164 SER A N 1
ATOM 1247 C CA . SER A 1 164 ? 11.575 -0.797 -5.366 1.00 88.44 164 SER A CA 1
ATOM 1248 C C . SER A 1 164 ? 12.716 -1.645 -4.785 1.00 88.44 164 SER A C 1
ATOM 1250 O O . SER A 1 164 ? 13.857 -1.450 -5.204 1.00 88.44 164 SER A O 1
ATOM 1252 N N . GLU A 1 165 ? 12.442 -2.517 -3.805 1.00 89.50 165 GLU A N 1
ATOM 1253 C CA . GLU A 1 165 ? 13.421 -3.348 -3.080 1.00 89.50 165 GLU A CA 1
ATOM 1254 C C . GLU A 1 165 ? 14.626 -2.557 -2.536 1.00 89.50 165 GLU A C 1
ATOM 1256 O O . GLU A 1 165 ? 15.766 -3.019 -2.540 1.00 89.50 165 GLU A O 1
ATOM 1261 N N . GLN A 1 166 ? 14.385 -1.330 -2.067 1.00 83.69 166 GLN A N 1
ATOM 1262 C CA . GLN A 1 166 ? 15.443 -0.406 -1.656 1.00 83.69 166 GLN A CA 1
ATOM 1263 C C . GLN A 1 166 ? 15.207 0.154 -0.260 1.00 83.69 166 GLN A C 1
ATOM 1265 O O . GLN A 1 166 ? 14.138 0.678 0.057 1.00 83.69 166 GLN A O 1
ATOM 1270 N N . PHE A 1 167 ? 16.258 0.140 0.559 1.00 84.62 167 PHE A N 1
ATOM 1271 C CA . PHE A 1 167 ? 16.289 0.915 1.792 1.00 84.62 167 PHE A CA 1
ATOM 1272 C C . PHE A 1 167 ? 16.646 2.373 1.468 1.00 84.62 167 PHE A C 1
ATOM 1274 O O . PHE A 1 167 ? 17.717 2.634 0.913 1.00 84.62 167 PHE A O 1
ATOM 1281 N N . PRO A 1 168 ? 15.803 3.358 1.828 1.00 80.81 168 PRO A N 1
ATOM 1282 C CA . PRO A 1 168 ? 15.983 4.735 1.366 1.00 80.81 168 PRO A CA 1
ATOM 1283 C C . PRO A 1 168 ? 17.302 5.371 1.834 1.00 80.81 168 PRO A C 1
ATOM 1285 O O . PRO A 1 168 ? 17.874 6.190 1.118 1.00 80.81 168 PRO A O 1
ATOM 1288 N N . TRP A 1 169 ? 17.826 4.962 2.993 1.00 77.94 169 TRP A N 1
ATOM 1289 C CA . TRP A 1 169 ? 19.082 5.468 3.564 1.00 77.94 169 TRP A CA 1
ATOM 1290 C C . TRP A 1 169 ? 20.356 4.797 3.022 1.00 77.94 169 TRP A C 1
ATOM 1292 O O . TRP A 1 169 ? 21.450 5.228 3.384 1.00 77.94 169 TRP A O 1
ATOM 1302 N N . GLU A 1 170 ? 20.252 3.750 2.197 1.00 78.44 170 GLU A N 1
ATOM 1303 C CA . GLU A 1 170 ? 21.422 3.077 1.604 1.00 78.44 170 GLU A CA 1
ATOM 1304 C C . GLU A 1 170 ? 21.890 3.759 0.301 1.00 78.44 170 GLU A C 1
ATOM 1306 O O . GLU A 1 170 ? 23.035 3.590 -0.116 1.00 78.44 170 GLU A O 1
ATOM 1311 N N . GLY A 1 171 ? 21.037 4.584 -0.318 1.00 70.62 171 GLY A N 1
ATOM 1312 C CA . GLY A 1 171 ? 21.356 5.366 -1.514 1.00 70.62 171 GLY A CA 1
ATOM 1313 C C . GLY A 1 171 ? 21.587 6.859 -1.245 1.00 70.62 171 GLY A C 1
ATOM 1314 O O . GLY A 1 171 ? 21.291 7.384 -0.177 1.00 70.62 171 GLY A O 1
ATOM 1315 N N . ALA A 1 172 ? 22.048 7.592 -2.266 1.00 66.56 172 ALA A N 1
ATOM 1316 C CA . ALA A 1 172 ? 22.209 9.054 -2.206 1.00 66.56 172 ALA A CA 1
ATOM 1317 C C . ALA A 1 172 ? 20.880 9.840 -2.329 1.00 66.56 172 ALA A C 1
ATOM 1319 O O . ALA A 1 172 ? 20.869 11.066 -2.221 1.00 66.56 172 ALA A O 1
ATOM 1320 N N . ARG A 1 173 ? 19.761 9.144 -2.588 1.00 71.56 173 ARG A N 1
ATOM 1321 C CA . ARG A 1 173 ? 18.446 9.736 -2.896 1.00 71.56 173 ARG A CA 1
ATOM 1322 C C . ARG A 1 173 ? 17.734 10.303 -1.665 1.00 71.56 173 ARG A C 1
ATOM 1324 O O . ARG A 1 173 ? 17.139 11.369 -1.760 1.00 71.56 173 ARG A O 1
ATOM 1331 N N . TYR A 1 174 ? 17.817 9.645 -0.509 1.00 74.44 174 TYR A N 1
ATOM 1332 C CA . TYR A 1 174 ? 17.080 10.054 0.694 1.00 74.44 174 TYR A CA 1
ATOM 1333 C C . TYR A 1 174 ? 18.029 10.356 1.858 1.00 74.44 174 TYR A C 1
ATOM 1335 O O . TYR A 1 174 ? 18.024 9.683 2.889 1.00 74.44 174 TYR A O 1
ATOM 1343 N N . VAL A 1 175 ? 18.870 11.381 1.678 1.00 68.12 175 VAL A N 1
ATOM 1344 C CA . VAL A 1 175 ? 19.883 11.795 2.660 1.00 68.12 175 VAL A CA 1
ATOM 1345 C C . VAL A 1 175 ? 19.607 13.216 3.154 1.00 68.12 175 VAL A C 1
ATOM 1347 O O . VAL A 1 175 ? 19.618 14.161 2.370 1.00 68.12 175 VAL A O 1
ATOM 1350 N N . GLY A 1 176 ? 19.446 13.371 4.473 1.00 68.38 176 GLY A N 1
ATOM 1351 C CA . GLY A 1 176 ? 19.410 14.677 5.145 1.00 68.38 176 GLY A CA 1
ATOM 1352 C C . GLY A 1 176 ? 18.022 15.319 5.270 1.00 68.38 176 GLY A C 1
ATOM 1353 O O . GLY A 1 176 ? 17.056 14.920 4.617 1.00 68.38 176 GLY A O 1
ATOM 1354 N N . GLY A 1 177 ? 17.930 16.317 6.153 1.00 75.56 177 GLY A N 1
ATOM 1355 C CA . GLY A 1 177 ? 16.775 17.192 6.341 1.00 75.56 177 GLY A CA 1
ATOM 1356 C C . GLY A 1 177 ? 15.416 16.491 6.458 1.00 75.56 177 GLY A C 1
ATOM 1357 O O . GLY A 1 177 ? 15.173 15.661 7.335 1.00 75.56 177 GLY A O 1
ATOM 1358 N N . ILE A 1 178 ? 14.514 16.858 5.542 1.00 82.19 178 ILE A N 1
ATOM 1359 C CA . ILE A 1 178 ? 13.130 16.369 5.438 1.00 82.19 178 ILE A CA 1
ATOM 1360 C C . ILE A 1 178 ? 13.057 14.838 5.310 1.00 82.19 178 ILE A C 1
ATOM 1362 O O . ILE A 1 178 ? 12.132 14.214 5.835 1.00 82.19 178 ILE A O 1
ATOM 1366 N N . GLU A 1 179 ? 14.019 14.223 4.621 1.00 84.56 179 GLU A N 1
ATOM 1367 C CA . GLU A 1 179 ? 13.978 12.791 4.312 1.00 84.56 179 GLU A CA 1
ATOM 1368 C C . GLU A 1 179 ? 14.253 11.932 5.549 1.00 84.56 179 GLU A C 1
ATOM 1370 O O . GLU A 1 179 ? 13.577 10.927 5.761 1.00 84.56 179 GLU A O 1
ATOM 1375 N N . ASN A 1 180 ? 15.140 12.383 6.441 1.00 80.19 180 ASN A N 1
ATOM 1376 C CA . ASN A 1 180 ? 15.371 11.723 7.728 1.00 80.19 180 ASN A CA 1
ATOM 1377 C C . ASN A 1 180 ? 14.080 11.634 8.554 1.00 80.19 180 ASN A C 1
ATOM 1379 O O . ASN A 1 180 ? 13.772 10.588 9.126 1.00 80.19 180 ASN A O 1
ATOM 1383 N N . VAL A 1 181 ? 13.300 12.719 8.604 1.00 81.81 181 VAL A N 1
ATOM 1384 C CA . VAL A 1 181 ? 12.033 12.728 9.346 1.00 81.81 181 VAL A CA 1
ATOM 1385 C C . VAL A 1 181 ? 11.044 11.749 8.719 1.00 81.81 181 VAL A C 1
ATOM 1387 O O . VAL A 1 181 ? 10.459 10.941 9.436 1.00 81.81 181 VAL A O 1
ATOM 1390 N N . LYS A 1 182 ? 10.901 11.747 7.388 1.00 88.19 182 LYS A N 1
ATOM 1391 C CA . LYS A 1 182 ? 10.017 10.804 6.681 1.00 88.19 182 LYS A CA 1
ATOM 1392 C C . LYS A 1 182 ? 10.362 9.348 6.968 1.00 88.19 182 LYS A C 1
ATOM 1394 O O . LYS A 1 182 ? 9.473 8.562 7.281 1.00 88.19 182 LYS A O 1
ATOM 1399 N N . ILE A 1 183 ? 11.646 9.008 6.889 1.00 87.31 183 ILE A N 1
ATOM 1400 C CA . ILE A 1 183 ? 12.146 7.654 7.123 1.00 87.31 183 ILE A CA 1
ATOM 1401 C C . ILE A 1 183 ? 11.862 7.214 8.562 1.00 87.31 183 ILE A C 1
ATOM 1403 O O . ILE A 1 183 ? 11.293 6.145 8.771 1.00 87.31 183 ILE A O 1
ATOM 1407 N N . ASN A 1 184 ? 12.210 8.042 9.553 1.00 82.12 184 ASN A N 1
ATOM 1408 C CA . ASN A 1 184 ? 12.002 7.705 10.962 1.00 82.12 184 ASN A CA 1
ATOM 1409 C C . ASN A 1 184 ? 10.508 7.538 11.298 1.00 82.12 184 ASN A C 1
ATOM 1411 O O . ASN A 1 184 ? 10.136 6.609 12.013 1.00 82.12 184 ASN A O 1
ATOM 1415 N N . LEU A 1 185 ? 9.638 8.402 10.760 1.00 84.38 185 LEU A N 1
ATOM 1416 C CA . LEU A 1 185 ? 8.188 8.299 10.962 1.00 84.38 185 LEU A CA 1
ATOM 1417 C C . LEU A 1 185 ? 7.597 7.058 10.277 1.00 84.38 185 LEU A C 1
ATOM 1419 O O . LEU A 1 185 ? 6.753 6.382 10.863 1.00 84.38 185 LEU A O 1
ATOM 1423 N N . MET A 1 186 ? 8.071 6.726 9.074 1.00 90.88 186 MET A N 1
ATOM 1424 C CA . MET A 1 186 ? 7.677 5.509 8.361 1.00 90.88 186 MET A CA 1
ATOM 1425 C C . MET A 1 186 ? 8.070 4.252 9.142 1.00 90.88 186 MET A C 1
ATOM 1427 O O . MET A 1 186 ? 7.203 3.422 9.417 1.00 90.88 186 MET A O 1
ATOM 1431 N N . MET A 1 187 ? 9.335 4.140 9.567 1.00 86.12 187 MET A N 1
ATOM 1432 C CA . MET A 1 187 ? 9.813 2.988 10.342 1.00 86.12 187 MET A CA 1
ATOM 1433 C C . MET A 1 187 ? 9.017 2.818 11.635 1.00 86.12 187 MET A C 1
ATOM 1435 O O . MET A 1 187 ? 8.665 1.703 12.008 1.00 86.12 187 MET A O 1
ATOM 1439 N N . ARG A 1 188 ? 8.662 3.931 12.286 1.00 82.31 188 ARG A N 1
ATOM 1440 C CA . ARG A 1 188 ? 7.842 3.911 13.496 1.00 82.31 188 ARG A CA 1
ATOM 1441 C C . ARG A 1 188 ? 6.439 3.348 13.264 1.00 82.31 188 ARG A C 1
ATOM 1443 O O . ARG A 1 188 ? 5.936 2.670 14.148 1.00 82.31 188 ARG A O 1
ATOM 1450 N N . ILE A 1 189 ? 5.818 3.602 12.112 1.00 86.81 189 ILE A N 1
ATOM 1451 C CA . ILE A 1 189 ? 4.497 3.044 11.776 1.00 86.81 189 ILE A CA 1
ATOM 1452 C C . ILE A 1 189 ? 4.595 1.551 11.457 1.00 86.81 189 ILE A C 1
ATOM 1454 O O . ILE A 1 189 ? 3.775 0.772 11.933 1.00 86.81 189 ILE A O 1
ATOM 1458 N N . TYR A 1 190 ? 5.601 1.131 10.687 1.00 89.31 190 TYR A N 1
ATOM 1459 C CA . TYR A 1 190 ? 5.776 -0.286 10.351 1.00 89.31 190 TYR A CA 1
ATOM 1460 C C . TYR A 1 190 ? 6.276 -1.136 11.527 1.00 89.31 190 TYR A C 1
ATOM 1462 O O . TYR A 1 190 ? 6.061 -2.342 11.519 1.00 89.31 190 TYR A O 1
ATOM 1470 N N . ASN A 1 191 ? 6.852 -0.535 12.570 1.00 85.94 191 ASN A N 1
ATOM 1471 C CA . ASN A 1 191 ? 7.191 -1.226 13.820 1.00 85.94 191 ASN A CA 1
ATOM 1472 C C . ASN A 1 191 ? 5.979 -1.441 14.759 1.00 85.94 191 ASN A C 1
ATOM 1474 O O . ASN A 1 191 ? 6.142 -1.762 15.930 1.00 85.94 191 ASN A O 1
ATOM 1478 N N . GLN A 1 192 ? 4.755 -1.197 14.291 1.00 81.75 192 GLN A N 1
ATOM 1479 C CA . GLN A 1 192 ? 3.530 -1.297 15.088 1.00 81.75 192 GLN A CA 1
ATOM 1480 C C . GLN A 1 192 ? 2.553 -2.303 14.464 1.00 81.75 192 GLN A C 1
ATOM 1482 O O . GLN A 1 192 ? 2.726 -2.752 13.329 1.00 81.75 192 GLN A O 1
ATOM 1487 N N . LYS A 1 193 ? 1.508 -2.685 15.209 1.00 83.75 193 LYS A N 1
ATOM 1488 C CA . LYS A 1 193 ? 0.527 -3.672 14.735 1.00 83.75 193 LYS A CA 1
ATOM 1489 C C . LYS A 1 193 ? -0.395 -3.087 13.659 1.00 83.75 193 LYS A C 1
ATOM 1491 O O . LYS A 1 193 ? -0.966 -2.008 13.816 1.00 83.75 193 LYS A O 1
ATOM 1496 N N . TRP A 1 194 ? -0.612 -3.851 12.589 1.00 88.12 194 TRP A N 1
ATOM 1497 C CA . TRP A 1 194 ? -1.391 -3.427 11.418 1.00 88.12 194 TRP A CA 1
ATOM 1498 C C . TRP A 1 194 ? -2.843 -3.030 11.749 1.00 88.12 194 TRP A C 1
ATOM 1500 O O . TRP A 1 194 ? -3.373 -2.089 11.150 1.00 88.12 194 TRP A O 1
ATOM 1510 N N . HIS A 1 195 ? -3.481 -3.730 12.698 1.00 81.56 195 HIS A N 1
ATOM 1511 C CA . HIS A 1 195 ? -4.909 -3.586 13.008 1.00 81.56 195 HIS A CA 1
ATOM 1512 C C . HIS A 1 195 ? -5.246 -2.229 13.646 1.00 81.56 195 HIS A C 1
ATOM 1514 O O . HIS A 1 195 ? -6.351 -1.724 13.450 1.00 81.56 195 HIS A O 1
ATOM 1520 N N . VAL A 1 196 ? -4.284 -1.586 14.322 1.00 79.88 196 VAL A N 1
ATOM 1521 C CA . VAL A 1 196 ? -4.440 -0.233 14.888 1.00 79.88 196 VAL A CA 1
ATOM 1522 C C . VAL A 1 196 ? -4.679 0.789 13.772 1.00 79.88 196 VAL A C 1
ATOM 1524 O O . VAL A 1 196 ? -5.607 1.596 13.837 1.00 79.88 196 VAL A O 1
ATOM 1527 N N . TYR A 1 197 ? -3.888 0.714 12.699 1.00 86.50 197 TYR A N 1
ATOM 1528 C CA . TYR A 1 197 ? -4.015 1.609 11.547 1.00 86.50 197 TYR A CA 1
ATOM 1529 C C . TYR A 1 197 ? -5.198 1.239 10.651 1.00 86.50 197 TYR A C 1
ATOM 1531 O O . TYR A 1 197 ? -5.895 2.130 10.166 1.00 86.50 197 TYR A O 1
ATOM 1539 N N . ALA A 1 198 ? -5.443 -0.062 10.456 1.00 86.75 198 ALA A N 1
ATOM 1540 C CA . ALA A 1 198 ? -6.565 -0.555 9.662 1.00 86.75 198 ALA A CA 1
ATOM 1541 C C . ALA A 1 198 ? -7.906 -0.147 10.274 1.00 86.75 198 ALA A C 1
ATOM 1543 O O . ALA A 1 198 ? -8.770 0.357 9.564 1.00 86.75 198 ALA A O 1
ATOM 1544 N N . GLY A 1 199 ? -8.060 -0.313 11.593 1.00 82.69 199 GLY A N 1
ATOM 1545 C CA . GLY A 1 199 ? -9.270 0.062 12.319 1.00 82.69 199 GLY A CA 1
ATOM 1546 C C . GLY A 1 199 ? -9.600 1.539 12.129 1.00 82.69 199 GLY A C 1
ATOM 1547 O O . GLY A 1 199 ? -10.710 1.857 11.711 1.00 82.69 199 GLY A O 1
ATOM 1548 N N . LEU A 1 200 ? -8.619 2.428 12.324 1.00 84.75 200 LEU A N 1
ATOM 1549 C CA . LEU A 1 200 ? -8.812 3.862 12.108 1.00 84.75 200 LEU A CA 1
ATOM 1550 C C . LEU A 1 200 ? -9.155 4.195 10.653 1.00 84.75 200 LEU A C 1
ATOM 1552 O O . LEU A 1 200 ? -10.105 4.928 10.397 1.00 84.75 200 LEU A O 1
ATOM 1556 N N . ALA A 1 201 ? -8.393 3.670 9.695 1.00 87.94 201 ALA A N 1
ATOM 1557 C CA . ALA A 1 201 ? -8.564 4.017 8.289 1.00 87.94 201 ALA A CA 1
ATOM 1558 C C . ALA A 1 201 ? -9.875 3.470 7.701 1.00 87.94 201 ALA A C 1
ATOM 1560 O O . ALA A 1 201 ? -10.552 4.167 6.946 1.00 87.94 201 ALA A O 1
ATOM 1561 N N . ILE A 1 202 ? -10.234 2.230 8.046 1.00 88.75 202 ILE A N 1
ATOM 1562 C CA . ILE A 1 202 ? -11.393 1.528 7.497 1.00 88.75 202 ILE A CA 1
ATOM 1563 C C . ILE A 1 202 ? -12.665 1.882 8.259 1.00 88.75 202 ILE A C 1
ATOM 1565 O O . ILE A 1 202 ? -13.692 2.059 7.618 1.00 88.75 202 ILE A O 1
ATOM 1569 N N . LEU A 1 203 ? -12.670 1.971 9.588 1.00 87.12 203 LEU A N 1
ATOM 1570 C CA . LEU A 1 203 ? -13.930 2.124 10.330 1.00 87.12 203 LEU A CA 1
ATOM 1571 C C . LEU A 1 203 ? -14.393 3.577 10.447 1.00 87.12 203 LEU A C 1
ATOM 1573 O O . LEU A 1 203 ? -15.588 3.796 10.593 1.00 87.12 203 LEU A O 1
ATOM 1577 N N . ASN A 1 204 ? -13.494 4.559 10.331 1.00 89.69 204 ASN A N 1
ATOM 1578 C CA . ASN A 1 204 ? -13.853 5.976 10.393 1.00 89.69 204 ASN A CA 1
ATOM 1579 C C . ASN A 1 204 ? -14.308 6.499 9.007 1.00 89.69 204 ASN A C 1
ATOM 1581 O O . ASN A 1 204 ? -13.490 6.580 8.081 1.00 89.69 204 ASN A O 1
ATOM 1585 N N . PRO A 1 205 ? -15.581 6.909 8.831 1.00 88.69 205 PRO A N 1
ATOM 1586 C CA . PRO A 1 205 ? -16.087 7.395 7.544 1.00 88.69 205 PRO A CA 1
ATOM 1587 C C . PRO A 1 205 ? -15.388 8.662 7.038 1.00 88.69 205 PRO A C 1
ATOM 1589 O O . PRO A 1 205 ? -15.214 8.823 5.826 1.00 88.69 205 PRO A O 1
ATOM 1592 N N . GLU A 1 206 ? -14.970 9.555 7.940 1.00 90.06 206 GLU A N 1
ATOM 1593 C CA . GLU A 1 206 ? -14.219 10.754 7.570 1.00 90.06 206 GLU A CA 1
ATOM 1594 C C . GLU A 1 206 ? -12.829 10.367 7.062 1.00 90.06 206 GLU 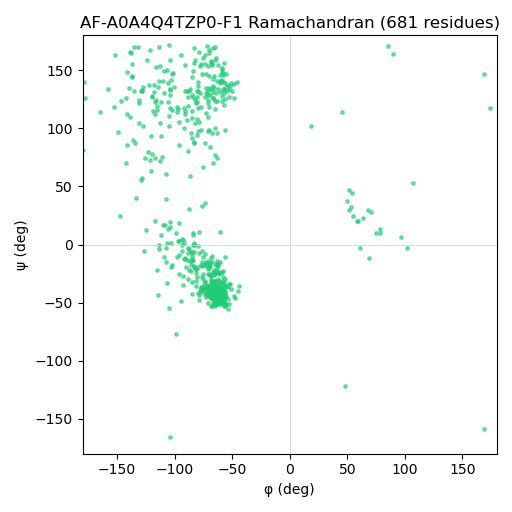A C 1
ATOM 1596 O O . GLU A 1 206 ? -12.436 10.818 5.986 1.00 90.06 206 GLU A O 1
ATOM 1601 N N . ALA A 1 207 ? -12.138 9.435 7.728 1.00 90.75 207 ALA A N 1
ATOM 1602 C CA . ALA A 1 207 ? -10.839 8.928 7.278 1.00 90.75 207 ALA A CA 1
ATOM 1603 C C . ALA A 1 207 ? -10.895 8.364 5.848 1.00 90.75 207 ALA A C 1
ATOM 1605 O O . ALA A 1 207 ? -10.030 8.687 5.031 1.00 90.75 207 ALA A O 1
ATOM 1606 N N . ARG A 1 208 ? -11.948 7.605 5.500 1.00 91.94 208 ARG A N 1
ATOM 1607 C CA . ARG A 1 208 ? -12.141 7.083 4.132 1.00 91.94 208 ARG A CA 1
ATOM 1608 C C . ARG A 1 208 ? -12.162 8.195 3.085 1.00 91.94 208 ARG A C 1
ATOM 1610 O O . ARG A 1 208 ? -11.501 8.081 2.051 1.00 91.94 208 ARG A O 1
ATOM 1617 N N . LYS A 1 209 ? -12.905 9.278 3.350 1.00 92.31 209 LYS A N 1
ATOM 1618 C CA . LYS A 1 209 ? -12.997 10.435 2.442 1.00 92.31 209 LYS A CA 1
ATOM 1619 C C . LYS A 1 209 ? -11.633 11.088 2.259 1.00 92.31 209 LYS A C 1
ATOM 1621 O O . LYS A 1 209 ? -11.255 11.396 1.128 1.00 92.31 209 LYS A O 1
ATOM 1626 N N . GLN A 1 210 ? -10.887 11.267 3.349 1.00 93.06 210 GLN A N 1
ATOM 1627 C CA . GLN A 1 210 ? -9.590 11.933 3.283 1.00 93.06 210 GLN A CA 1
ATOM 1628 C C . GLN A 1 210 ? -8.530 11.093 2.582 1.00 93.06 210 GLN A C 1
ATOM 1630 O O . GLN A 1 210 ? -7.818 11.612 1.731 1.00 93.06 210 GLN A O 1
ATOM 1635 N N . ILE A 1 211 ? -8.452 9.792 2.871 1.00 94.94 211 ILE A N 1
ATOM 1636 C CA . ILE A 1 211 ? -7.495 8.885 2.223 1.00 94.94 211 ILE A CA 1
ATOM 1637 C C . ILE A 1 211 ? -7.785 8.792 0.716 1.00 94.94 211 ILE A C 1
ATOM 1639 O O . ILE A 1 211 ? -6.863 8.869 -0.098 1.00 94.94 211 ILE A O 1
ATOM 1643 N N . ALA A 1 212 ? -9.061 8.710 0.323 1.00 95.75 212 ALA A N 1
ATOM 1644 C CA . ALA A 1 212 ? -9.452 8.725 -1.086 1.00 95.75 212 ALA A CA 1
ATOM 1645 C C . ALA A 1 212 ? -9.086 10.048 -1.782 1.00 95.75 212 ALA A C 1
ATOM 1647 O O . ALA A 1 212 ? -8.604 10.045 -2.919 1.00 95.75 212 ALA A O 1
ATOM 1648 N N . GLN A 1 213 ? -9.289 11.185 -1.108 1.00 96.56 213 GLN A N 1
ATOM 1649 C CA . GLN A 1 213 ? -8.889 12.487 -1.635 1.00 96.56 213 GLN A CA 1
ATOM 1650 C C . GLN A 1 213 ? -7.365 12.631 -1.704 1.00 96.56 213 GLN A C 1
ATOM 1652 O O . GLN A 1 213 ? -6.865 13.152 -2.695 1.00 96.56 213 GLN A O 1
ATOM 1657 N N . TYR A 1 214 ? -6.620 12.120 -0.725 1.00 97.00 214 TYR A N 1
ATOM 1658 C CA . TYR A 1 214 ? -5.160 12.130 -0.732 1.00 97.00 214 TYR A CA 1
ATOM 1659 C C . TYR A 1 214 ? -4.602 11.343 -1.915 1.00 97.00 214 TYR A C 1
ATOM 1661 O O . TYR A 1 214 ? -3.807 11.880 -2.683 1.00 97.00 214 TYR A O 1
ATOM 1669 N N . ALA A 1 215 ? -5.085 10.118 -2.143 1.00 97.25 215 ALA A N 1
ATOM 1670 C CA . ALA A 1 215 ? -4.688 9.320 -3.302 1.00 97.25 215 ALA A CA 1
ATOM 1671 C C . ALA A 1 215 ? -5.004 10.029 -4.630 1.00 97.25 215 ALA A C 1
ATOM 1673 O O . ALA A 1 215 ? -4.208 9.978 -5.573 1.00 97.25 215 ALA A O 1
ATOM 1674 N N . ARG A 1 216 ? -6.134 10.748 -4.700 1.00 97.88 216 ARG A N 1
ATOM 1675 C CA . ARG A 1 216 ? -6.481 11.593 -5.851 1.00 97.88 216 ARG A CA 1
ATOM 1676 C C . ARG A 1 216 ? -5.513 12.767 -6.001 1.00 97.88 216 ARG A C 1
ATOM 1678 O O . ARG A 1 216 ? -5.040 13.005 -7.104 1.00 97.88 216 ARG A O 1
ATOM 1685 N N . SER A 1 217 ? -5.193 13.475 -4.923 1.00 97.75 217 SER A N 1
ATOM 1686 C CA . SER A 1 217 ? -4.236 14.585 -4.924 1.00 97.75 217 SER A CA 1
ATOM 1687 C C . SER A 1 217 ? -2.843 14.135 -5.372 1.00 97.75 217 SER A C 1
ATOM 1689 O O . SER A 1 217 ? -2.279 14.762 -6.263 1.00 97.75 217 SER A O 1
ATOM 1691 N N . VAL A 1 218 ? -2.333 13.008 -4.858 1.00 97.88 218 VAL A N 1
ATOM 1692 C CA . VAL A 1 218 ? -1.070 12.397 -5.319 1.00 97.88 218 VAL A CA 1
ATOM 1693 C C . VAL A 1 218 ? -1.134 12.102 -6.820 1.00 97.88 218 VAL A C 1
ATOM 1695 O O . VAL A 1 218 ? -0.282 12.558 -7.576 1.00 97.88 218 VAL A O 1
ATOM 1698 N N . THR A 1 219 ? -2.182 11.400 -7.261 1.00 97.81 219 THR A N 1
ATOM 1699 C CA . THR A 1 219 ? -2.343 10.980 -8.662 1.00 97.81 219 THR A CA 1
ATOM 1700 C C . THR A 1 219 ? -2.410 12.169 -9.619 1.00 97.81 219 THR A C 1
ATOM 1702 O O . THR A 1 219 ? -1.765 12.161 -10.663 1.00 97.81 219 THR A O 1
ATOM 1705 N N . GLU A 1 220 ? -3.190 13.197 -9.292 1.00 97.69 220 GLU A N 1
ATOM 1706 C CA . GLU A 1 220 ? -3.373 14.352 -10.172 1.00 97.69 220 GLU A CA 1
ATOM 1707 C C . GLU A 1 220 ? -2.128 15.246 -10.220 1.00 97.69 220 GLU A C 1
ATOM 1709 O O . GLU A 1 220 ? -1.765 15.713 -11.296 1.00 97.69 220 GLU A O 1
ATOM 1714 N N . LEU A 1 221 ? -1.431 15.445 -9.095 1.00 97.38 221 LEU A N 1
ATOM 1715 C CA . LEU A 1 221 ? -0.153 16.164 -9.099 1.00 97.38 221 LEU A CA 1
ATOM 1716 C C . LEU A 1 221 ? 0.904 15.402 -9.909 1.00 97.38 221 LEU A C 1
ATOM 1718 O O . LEU A 1 221 ? 1.587 16.006 -10.734 1.00 97.38 221 LEU A O 1
ATOM 1722 N N . TYR A 1 222 ? 0.981 14.078 -9.750 1.00 96.88 222 TYR A N 1
ATOM 1723 C CA . TYR A 1 222 ? 1.909 13.243 -10.510 1.00 96.88 222 TYR A CA 1
ATOM 1724 C C . TYR A 1 222 ? 1.619 13.255 -12.021 1.00 96.88 222 TYR A C 1
ATOM 1726 O O . TYR A 1 222 ? 2.541 13.347 -12.830 1.00 96.88 222 TYR A O 1
ATOM 1734 N N . LYS A 1 223 ? 0.343 13.251 -12.432 1.00 96.69 223 LYS A N 1
ATOM 1735 C CA . LYS A 1 223 ? -0.042 13.418 -13.848 1.00 96.69 223 LYS A CA 1
ATOM 1736 C C . LYS A 1 223 ? 0.423 14.755 -14.424 1.00 96.69 223 LYS A C 1
ATOM 1738 O O . LYS A 1 223 ? 0.918 14.782 -15.547 1.00 96.69 223 LYS A O 1
ATOM 1743 N N . LEU A 1 224 ? 0.296 15.849 -13.669 1.00 96.06 224 LEU A N 1
ATOM 1744 C CA . LEU A 1 224 ? 0.790 17.161 -14.101 1.00 96.06 224 LEU A CA 1
ATOM 1745 C C . LEU A 1 224 ? 2.317 17.177 -14.235 1.00 96.06 224 LEU A C 1
ATOM 1747 O O . LEU A 1 224 ? 2.835 17.759 -15.185 1.00 96.06 224 LEU A O 1
ATOM 1751 N N . MET A 1 225 ? 3.027 16.497 -13.327 1.00 94.50 225 MET A N 1
ATOM 1752 C CA . MET A 1 225 ? 4.476 16.297 -13.427 1.00 94.50 225 MET A CA 1
ATOM 1753 C C . MET A 1 225 ? 4.850 15.498 -14.683 1.00 94.50 225 MET A C 1
ATOM 1755 O O . MET A 1 225 ? 5.829 15.834 -15.342 1.00 94.50 225 MET A O 1
ATOM 1759 N N . LEU A 1 226 ? 4.098 14.443 -15.028 1.00 93.31 226 LEU A N 1
ATOM 1760 C CA . LEU A 1 226 ? 4.315 13.610 -16.224 1.00 93.31 226 LEU A CA 1
ATOM 1761 C C . LEU A 1 226 ? 4.029 14.327 -17.545 1.00 93.31 226 LEU A C 1
ATOM 1763 O O . LEU A 1 226 ? 4.718 14.065 -18.523 1.00 93.31 226 LEU A O 1
ATOM 1767 N N . GLY A 1 227 ? 3.020 15.196 -17.582 1.00 91.50 227 GLY A N 1
ATOM 1768 C CA . GLY A 1 227 ? 2.656 15.958 -18.781 1.00 91.50 227 GLY A CA 1
ATOM 1769 C C . GLY A 1 227 ? 3.465 17.242 -18.992 1.00 91.50 227 GLY A C 1
ATOM 1770 O O . GLY A 1 227 ? 3.095 18.049 -19.841 1.00 91.50 227 GLY A O 1
ATOM 1771 N N . ASP A 1 228 ? 4.517 17.467 -18.201 1.00 91.38 228 ASP A N 1
ATOM 1772 C CA . ASP A 1 228 ? 5.329 18.691 -18.199 1.00 91.38 228 ASP A CA 1
ATOM 1773 C C . ASP A 1 228 ? 4.513 19.991 -18.023 1.00 91.38 228 ASP A C 1
ATOM 1775 O O . ASP A 1 228 ? 4.870 21.069 -18.508 1.00 91.38 228 ASP A O 1
ATOM 1779 N N . HIS A 1 229 ? 3.404 19.920 -17.279 1.00 93.19 229 HIS A N 1
ATOM 1780 C CA . HIS A 1 229 ? 2.481 21.035 -17.054 1.00 93.19 229 HIS A CA 1
ATOM 1781 C C . HIS A 1 229 ? 2.915 21.922 -15.864 1.00 93.19 229 HIS A C 1
ATOM 1783 O O . HIS A 1 229 ? 2.167 22.097 -14.898 1.00 93.19 229 HIS A O 1
ATOM 1789 N N . GLU A 1 230 ? 4.126 22.496 -15.925 1.00 93.44 230 GLU A N 1
ATOM 1790 C CA . GLU A 1 230 ? 4.766 23.254 -14.822 1.00 93.44 230 GLU A CA 1
ATOM 1791 C C . GLU A 1 230 ? 3.883 24.394 -14.275 1.00 93.44 230 GLU A C 1
ATOM 1793 O O . GLU A 1 230 ? 3.680 24.501 -13.064 1.00 93.44 230 GLU A O 1
ATOM 1798 N N . GLU A 1 231 ? 3.288 25.205 -15.154 1.00 94.50 231 GLU A N 1
ATOM 1799 C CA . GLU A 1 231 ? 2.440 26.341 -14.755 1.00 94.50 231 GLU A CA 1
ATOM 1800 C C . GLU A 1 231 ? 1.144 25.903 -14.059 1.00 94.50 231 GLU A C 1
ATOM 1802 O O . GLU A 1 231 ? 0.715 26.516 -13.077 1.00 94.50 231 GLU A O 1
ATOM 1807 N N . GLU A 1 232 ? 0.520 24.819 -14.529 1.00 95.44 232 GLU A N 1
ATOM 1808 C CA . GLU A 1 232 ? -0.713 24.299 -13.933 1.00 95.44 232 GLU A CA 1
ATOM 1809 C C . GLU A 1 232 ? -0.444 23.684 -12.555 1.00 95.44 232 GLU A C 1
ATOM 1811 O O . GLU A 1 232 ? -1.163 23.983 -11.592 1.00 95.44 232 GLU A O 1
ATOM 1816 N N . LEU A 1 233 ? 0.631 22.893 -12.444 1.00 96.06 233 LEU A N 1
ATOM 1817 C CA . LEU A 1 233 ? 1.106 22.323 -11.184 1.00 96.06 233 LEU A CA 1
ATOM 1818 C C . LEU A 1 233 ? 1.386 23.429 -10.162 1.00 96.06 233 LEU A C 1
ATOM 1820 O O . LEU A 1 233 ? 0.857 23.405 -9.046 1.00 96.06 233 LEU A O 1
ATOM 1824 N N . ARG A 1 234 ? 2.161 24.440 -10.566 1.00 95.94 234 ARG A N 1
ATOM 1825 C CA . ARG A 1 234 ? 2.502 25.593 -9.730 1.00 95.94 234 ARG A CA 1
ATOM 1826 C C . ARG A 1 234 ? 1.252 26.338 -9.276 1.00 95.94 234 ARG A C 1
ATOM 1828 O O . ARG A 1 234 ? 1.083 26.579 -8.081 1.00 95.94 234 ARG A O 1
ATOM 1835 N N . ALA A 1 235 ? 0.346 26.670 -10.192 1.00 96.12 235 ALA A N 1
ATOM 1836 C CA . ALA A 1 235 ? -0.878 27.387 -9.850 1.00 96.12 235 ALA A CA 1
ATOM 1837 C C . ALA A 1 235 ? -1.752 26.594 -8.863 1.00 96.12 235 ALA A C 1
ATOM 1839 O O . ALA A 1 235 ? -2.327 27.175 -7.941 1.00 96.12 235 ALA A O 1
ATOM 1840 N N . ARG A 1 236 ? -1.842 25.269 -9.020 1.00 96.94 236 ARG A N 1
ATOM 1841 C CA . ARG A 1 236 ? -2.591 24.392 -8.111 1.00 96.94 236 ARG A CA 1
ATOM 1842 C C . ARG A 1 236 ? -1.997 24.368 -6.704 1.00 96.94 236 ARG A C 1
ATOM 1844 O O . ARG A 1 236 ? -2.724 24.636 -5.748 1.00 96.94 236 ARG A O 1
ATOM 1851 N N . VAL A 1 237 ? -0.693 24.125 -6.580 1.00 96.38 237 VAL A N 1
ATOM 1852 C CA . VAL A 1 237 ? -0.007 24.042 -5.280 1.00 96.38 237 VAL A CA 1
ATOM 1853 C C . VAL A 1 237 ? -0.032 25.381 -4.538 1.00 96.38 237 VAL A C 1
ATOM 1855 O O . VAL A 1 237 ? -0.228 25.414 -3.325 1.00 96.38 237 VAL A O 1
ATOM 1858 N N . LEU A 1 238 ? 0.093 26.506 -5.246 1.00 94.19 238 LEU A N 1
ATOM 1859 C CA . LEU A 1 238 ? 0.033 27.832 -4.624 1.00 94.19 238 LEU A CA 1
ATOM 1860 C C . LEU A 1 238 ? -1.366 28.195 -4.124 1.00 94.19 238 LEU A C 1
ATOM 1862 O O . LEU A 1 238 ? -1.492 28.722 -3.020 1.00 94.19 238 LEU A O 1
ATOM 1866 N N . ARG A 1 239 ? -2.418 27.855 -4.881 1.00 94.88 239 ARG A N 1
ATOM 1867 C CA . ARG A 1 239 ? -3.802 27.983 -4.392 1.00 94.88 239 ARG A CA 1
ATOM 1868 C C . ARG A 1 239 ? -4.036 27.115 -3.157 1.00 94.88 239 ARG A C 1
ATOM 1870 O O . ARG A 1 239 ? -4.759 27.522 -2.248 1.00 94.88 239 ARG A O 1
ATOM 1877 N N . ALA A 1 240 ? -3.432 25.926 -3.121 1.00 95.06 240 ALA A N 1
ATOM 1878 C CA . ALA A 1 240 ? -3.518 25.046 -1.966 1.00 95.06 240 ALA A CA 1
ATOM 1879 C C . ALA A 1 240 ? -2.829 25.652 -0.737 1.00 95.06 240 ALA A C 1
ATOM 1881 O O . ALA A 1 240 ? -3.448 25.742 0.325 1.00 95.06 240 ALA A O 1
ATOM 1882 N N . ARG A 1 241 ? -1.603 26.166 -0.915 1.00 93.75 241 ARG A N 1
ATOM 1883 C CA . ARG A 1 241 ? -0.855 26.903 0.111 1.00 93.75 241 ARG A CA 1
ATOM 1884 C C . ARG A 1 241 ? -1.678 28.044 0.695 1.00 93.75 241 ARG A C 1
ATOM 1886 O O . ARG A 1 241 ? -1.793 28.128 1.908 1.00 93.75 241 ARG A O 1
ATOM 1893 N N . GLU A 1 242 ? -2.253 28.901 -0.143 1.00 92.25 242 GLU A N 1
ATOM 1894 C CA . GLU A 1 242 ? -2.994 30.081 0.317 1.00 92.25 242 GLU A CA 1
ATOM 1895 C C . GLU A 1 242 ? -4.212 29.707 1.175 1.00 92.25 242 GLU A C 1
ATOM 1897 O O . GLU A 1 242 ? -4.455 30.301 2.225 1.00 92.25 242 GLU A O 1
ATOM 1902 N N . LYS A 1 243 ? -4.956 28.667 0.784 1.00 91.88 243 LYS A N 1
ATOM 1903 C CA . LYS A 1 243 ? -6.118 28.199 1.553 1.00 91.88 243 LYS A CA 1
ATOM 1904 C C . LYS A 1 243 ? -5.731 27.636 2.923 1.00 91.88 243 LYS A C 1
ATOM 1906 O O . LYS A 1 243 ? -6.372 27.979 3.922 1.00 91.88 243 LYS A O 1
ATOM 1911 N N . VAL A 1 244 ? -4.700 26.790 2.962 1.00 90.75 244 VAL A N 1
ATOM 1912 C CA . VAL A 1 244 ? -4.282 26.058 4.169 1.00 90.75 244 VAL A CA 1
ATOM 1913 C C . VAL A 1 244 ? -3.474 26.951 5.109 1.00 90.75 244 VAL A C 1
ATOM 1915 O O . VAL A 1 244 ? -3.765 27.023 6.300 1.00 90.75 244 VAL A O 1
ATOM 1918 N N . PHE A 1 245 ? -2.493 27.668 4.568 1.00 89.88 245 PHE A N 1
ATOM 1919 C CA . PHE A 1 245 ? -1.500 28.422 5.328 1.00 89.88 245 PHE A CA 1
ATOM 1920 C C . PHE A 1 245 ? -1.684 29.939 5.286 1.00 89.88 245 PHE A C 1
ATOM 1922 O O . PHE A 1 245 ? -0.953 30.647 5.971 1.00 89.88 245 PHE A O 1
ATOM 1929 N N . GLY A 1 246 ? -2.656 30.453 4.534 1.00 87.00 246 GLY A N 1
ATOM 1930 C CA . GLY A 1 246 ? -2.869 31.890 4.376 1.00 87.00 246 GLY A CA 1
ATOM 1931 C C . GLY A 1 246 ? -2.018 32.517 3.270 1.00 87.00 246 GLY A C 1
ATOM 1932 O O . GLY A 1 246 ? -1.135 31.888 2.674 1.00 87.00 246 GLY A O 1
ATOM 1933 N N . ALA A 1 247 ? -2.325 33.777 2.975 1.00 83.44 247 ALA A N 1
ATOM 1934 C CA . ALA A 1 247 ? -1.579 34.583 2.019 1.00 83.44 247 ALA A CA 1
ATOM 1935 C C . ALA A 1 247 ? -0.217 35.007 2.606 1.00 83.44 247 ALA A C 1
ATOM 1937 O O . ALA A 1 247 ? 0.005 34.918 3.811 1.00 83.44 247 ALA A O 1
ATOM 1938 N N . GLU A 1 248 ? 0.728 35.441 1.765 1.00 77.44 248 GLU A N 1
ATOM 1939 C CA . GLU A 1 248 ? 2.068 35.852 2.237 1.00 77.44 248 GLU A CA 1
ATOM 1940 C C . GLU A 1 248 ? 2.032 37.034 3.216 1.00 77.44 248 GLU A C 1
ATOM 1942 O O . GLU A 1 248 ? 2.859 37.106 4.120 1.00 77.44 248 GLU A O 1
ATOM 1947 N N . ASP A 1 249 ? 1.060 37.925 3.060 1.00 79.00 249 ASP A N 1
ATOM 1948 C CA . ASP A 1 249 ? 0.803 39.088 3.907 1.00 79.00 249 ASP A CA 1
ATOM 1949 C C . ASP A 1 249 ? -0.086 38.777 5.124 1.00 79.00 249 ASP A C 1
ATOM 1951 O O . ASP A 1 249 ? -0.141 39.566 6.067 1.00 79.00 249 ASP A O 1
ATOM 1955 N N . SER A 1 250 ? -0.757 37.622 5.135 1.00 82.12 250 SER A N 1
ATOM 1956 C CA . SER A 1 250 ? -1.609 37.162 6.236 1.00 82.12 250 SER A CA 1
ATOM 1957 C C . SER A 1 250 ? -1.477 35.645 6.443 1.00 82.12 250 SER A C 1
ATOM 1959 O O . SER A 1 250 ? -2.397 34.878 6.123 1.00 82.12 250 SER A O 1
ATOM 1961 N N . PRO A 1 251 ? -0.316 35.178 6.940 1.00 81.38 251 PRO A N 1
ATOM 1962 C CA . PRO A 1 251 ? -0.108 33.765 7.204 1.00 81.38 251 PRO A CA 1
ATOM 1963 C C . PRO A 1 251 ? -0.950 33.283 8.392 1.00 81.38 251 PRO A C 1
ATOM 1965 O O . PRO A 1 251 ? -1.130 33.991 9.381 1.00 81.38 251 PRO A O 1
ATOM 1968 N N . LYS A 1 252 ? -1.422 32.039 8.308 1.00 80.31 252 LYS A N 1
ATOM 1969 C CA . LYS A 1 252 ? -2.172 31.329 9.356 1.00 80.31 252 LYS A CA 1
ATOM 1970 C C . LYS A 1 252 ? -1.277 30.520 10.305 1.00 80.31 252 LYS A C 1
ATOM 1972 O O . LYS A 1 252 ? -1.766 30.036 11.320 1.00 80.31 252 LYS A O 1
ATOM 1977 N N . TRP A 1 253 ? 0.006 30.337 9.982 1.00 79.94 253 TRP A N 1
ATOM 1978 C CA . TRP A 1 253 ? 0.973 29.650 10.850 1.00 79.94 253 TRP A CA 1
ATOM 1979 C C . TRP A 1 253 ? 1.551 30.581 11.927 1.00 79.94 253 TRP A C 1
ATOM 1981 O O . TRP A 1 253 ? 1.547 31.804 11.784 1.00 79.94 253 TRP A O 1
ATOM 1991 N N . ALA A 1 254 ? 2.077 29.996 13.007 1.00 70.31 254 ALA A N 1
ATOM 1992 C CA . ALA A 1 254 ? 2.683 30.738 14.110 1.00 70.31 254 ALA A CA 1
ATOM 1993 C C . ALA A 1 254 ? 3.995 31.446 13.704 1.00 70.31 254 ALA A C 1
ATOM 1995 O O . ALA A 1 254 ? 4.707 31.031 12.783 1.00 70.31 254 ALA A O 1
ATOM 1996 N N . ALA A 1 255 ? 4.340 32.519 14.431 1.00 66.81 255 ALA A N 1
ATOM 1997 C CA . ALA A 1 255 ? 5.565 33.286 14.194 1.00 66.81 255 ALA A CA 1
ATOM 1998 C C . ALA A 1 255 ? 6.825 32.415 14.340 1.00 66.81 255 ALA A C 1
ATOM 2000 O O . ALA A 1 255 ? 7.725 32.493 13.502 1.00 66.81 255 ALA A O 1
ATOM 2001 N N . THR A 1 256 ? 6.853 31.532 15.337 1.00 69.00 256 THR A N 1
ATOM 2002 C CA . THR A 1 256 ? 7.913 30.536 15.522 1.00 69.00 256 THR A CA 1
ATOM 2003 C C . THR A 1 256 ? 7.571 29.262 14.740 1.00 69.00 256 THR A C 1
ATOM 2005 O O . THR A 1 256 ? 6.467 28.743 14.919 1.00 69.00 256 THR A O 1
ATOM 2008 N N . PRO A 1 257 ? 8.471 28.755 13.874 1.00 70.44 257 PRO A N 1
ATOM 2009 C CA . PRO A 1 257 ? 8.272 27.482 13.188 1.00 70.44 257 PRO A CA 1
ATOM 2010 C C . PRO A 1 257 ? 8.100 26.316 14.163 1.00 70.44 257 PRO A C 1
ATOM 2012 O O . PRO A 1 257 ? 8.715 26.294 15.227 1.00 70.44 257 PRO A O 1
ATOM 2015 N N . LEU A 1 258 ? 7.320 25.308 13.767 1.00 72.06 258 LEU A N 1
ATOM 2016 C CA . LEU A 1 258 ? 7.173 24.073 14.549 1.00 72.06 258 LEU A CA 1
ATOM 2017 C C . LEU A 1 258 ? 8.470 23.244 14.642 1.00 72.06 258 LEU A C 1
ATOM 2019 O O . LEU A 1 258 ? 8.590 22.418 15.543 1.00 72.06 258 LEU A O 1
ATOM 2023 N N . LEU A 1 259 ? 9.417 23.434 13.716 1.00 70.00 259 LEU A N 1
ATOM 2024 C CA . LEU A 1 259 ? 10.701 22.727 13.656 1.00 70.00 259 LEU A CA 1
ATOM 2025 C C . LEU A 1 259 ? 11.838 23.687 13.278 1.00 70.00 259 LEU A C 1
ATOM 2027 O O . LEU A 1 259 ? 11.689 24.457 12.329 1.00 70.00 259 LEU A O 1
ATOM 2031 N N . ASP A 1 260 ? 12.972 23.610 13.986 1.00 65.62 260 ASP A N 1
ATOM 2032 C CA . ASP A 1 260 ? 14.220 24.307 13.622 1.00 65.62 260 ASP A CA 1
ATOM 2033 C C . ASP A 1 260 ? 15.036 23.448 12.638 1.00 65.62 260 ASP A C 1
ATOM 2035 O O . ASP A 1 260 ? 15.242 22.246 12.844 1.00 65.62 260 ASP A O 1
ATOM 2039 N N . ASP A 1 261 ? 15.527 24.087 11.577 1.00 60.12 261 ASP A N 1
ATOM 2040 C CA . ASP A 1 261 ? 16.305 23.487 10.488 1.00 60.12 261 ASP A CA 1
ATOM 2041 C C . ASP A 1 261 ? 17.516 22.682 10.993 1.00 60.12 261 ASP A C 1
ATOM 2043 O O . ASP A 1 261 ? 17.851 21.637 10.437 1.00 60.12 261 ASP A O 1
ATOM 2047 N N . ARG A 1 262 ? 18.145 23.110 12.096 1.00 60.00 262 ARG A N 1
ATOM 2048 C CA . ARG A 1 262 ? 19.330 22.452 12.670 1.00 60.00 262 ARG A CA 1
ATOM 2049 C C . ARG A 1 262 ? 19.034 21.090 13.283 1.00 60.00 262 ARG A C 1
ATOM 2051 O O . ARG A 1 262 ? 19.973 20.326 13.499 1.00 60.00 262 ARG A O 1
ATOM 2058 N N . VAL A 1 263 ? 17.774 20.793 13.591 1.00 59.50 263 VAL A N 1
ATOM 2059 C CA . VAL A 1 263 ? 17.347 19.534 14.220 1.00 59.50 263 VAL A CA 1
ATOM 2060 C C . VAL A 1 263 ? 17.137 18.444 13.167 1.00 59.50 263 VAL A C 1
ATOM 2062 O O . VAL A 1 263 ? 17.438 17.280 13.419 1.00 59.50 263 VAL A O 1
ATOM 2065 N N . LEU A 1 264 ? 16.710 18.816 11.956 1.00 60.16 264 LEU A N 1
ATOM 2066 C CA . LEU A 1 264 ? 16.383 17.883 10.869 1.00 60.16 264 LEU A CA 1
ATOM 2067 C C . LEU A 1 264 ? 17.611 17.094 10.358 1.00 60.16 264 LEU A C 1
ATOM 2069 O O . LEU A 1 264 ? 17.507 15.916 10.006 1.00 60.16 264 LEU A O 1
ATOM 2073 N N . ASP A 1 265 ? 18.797 17.707 10.379 1.00 59.66 265 ASP A N 1
ATOM 2074 C CA . ASP A 1 265 ? 20.038 17.097 9.873 1.00 59.66 265 ASP A CA 1
ATOM 2075 C C . ASP A 1 265 ? 20.770 16.196 10.887 1.00 59.66 265 ASP A C 1
ATOM 2077 O O . ASP A 1 265 ? 21.719 15.482 10.538 1.00 59.66 265 ASP A O 1
ATOM 2081 N N . GLN A 1 266 ? 20.349 16.199 12.154 1.00 59.91 266 GLN A N 1
ATOM 2082 C CA . GLN A 1 266 ? 21.054 15.483 13.223 1.00 59.91 266 GLN A CA 1
ATOM 2083 C C . GLN A 1 266 ? 20.735 13.980 13.257 1.00 59.91 266 GLN A C 1
ATOM 2085 O O . GLN A 1 266 ? 21.606 13.186 13.621 1.00 59.91 266 GLN A O 1
ATOM 2090 N N . PHE A 1 267 ? 19.546 13.566 12.806 1.00 59.72 267 PHE A N 1
ATOM 2091 C CA . PHE A 1 267 ? 19.008 12.215 13.021 1.00 59.72 267 PHE A CA 1
ATOM 2092 C C . PHE A 1 267 ? 18.938 11.390 11.729 1.00 59.72 267 PHE A C 1
ATOM 2094 O O . PHE A 1 267 ? 17.865 11.188 11.169 1.00 59.72 267 PHE A O 1
ATOM 2101 N N . SER A 1 268 ? 20.084 10.898 11.248 1.00 56.50 268 SER A N 1
ATOM 2102 C CA . SER A 1 268 ? 20.155 10.061 10.038 1.00 56.50 268 SER A CA 1
ATOM 2103 C C . SER A 1 268 ? 20.488 8.601 10.353 1.00 56.50 268 SER A C 1
ATOM 2105 O O . SER A 1 268 ? 21.486 8.327 11.024 1.00 56.50 268 SER A O 1
ATOM 2107 N N . LEU A 1 269 ? 19.709 7.665 9.798 1.00 53.34 269 LEU A N 1
ATOM 2108 C CA . LEU A 1 269 ? 19.974 6.222 9.889 1.00 53.34 269 LEU A CA 1
ATOM 2109 C C . LEU A 1 269 ? 21.264 5.796 9.177 1.00 53.34 269 LEU A C 1
ATOM 2111 O O . LEU A 1 269 ? 21.905 4.844 9.611 1.00 53.34 269 LEU A O 1
ATOM 2115 N N . ALA A 1 270 ? 21.722 6.553 8.175 1.00 54.44 270 ALA A N 1
ATOM 2116 C CA . ALA A 1 270 ? 22.995 6.295 7.500 1.00 54.44 270 ALA A CA 1
ATOM 2117 C C . ALA A 1 270 ? 24.210 6.351 8.455 1.00 54.44 270 ALA A C 1
ATOM 2119 O O . ALA A 1 270 ? 25.231 5.719 8.196 1.00 54.44 270 ALA A O 1
ATOM 2120 N N . LYS A 1 271 ? 24.109 7.075 9.584 1.00 54.00 271 LYS A N 1
ATOM 2121 C CA . LYS A 1 271 ? 25.168 7.140 10.611 1.00 54.00 271 LYS A CA 1
ATOM 2122 C C . LYS A 1 271 ? 25.162 5.940 11.568 1.00 54.00 271 LYS A C 1
ATOM 2124 O O . LYS A 1 271 ? 26.200 5.649 12.153 1.00 54.00 271 LYS A O 1
ATOM 2129 N N . ALA A 1 272 ? 24.024 5.262 11.740 1.00 45.12 272 ALA A N 1
ATOM 2130 C CA . ALA A 1 272 ? 23.874 4.139 12.672 1.00 45.12 272 ALA A CA 1
ATOM 2131 C C . ALA A 1 272 ? 24.400 2.804 12.104 1.00 45.12 272 ALA A C 1
ATOM 2133 O O . ALA A 1 272 ? 24.748 1.918 12.874 1.00 45.12 272 ALA A O 1
ATOM 2134 N N . VAL A 1 273 ? 24.517 2.690 10.775 1.00 43.28 273 VAL A N 1
ATOM 2135 C CA . VAL A 1 273 ? 24.929 1.467 10.053 1.00 43.28 273 VAL A CA 1
ATOM 2136 C C . VAL A 1 273 ? 26.464 1.287 9.983 1.00 43.28 273 VAL A C 1
ATOM 2138 O O . VAL A 1 273 ? 26.947 0.307 9.421 1.00 43.28 273 VAL A O 1
ATOM 2141 N N . GLN A 1 274 ? 27.277 2.182 10.566 1.00 34.31 274 GLN A N 1
ATOM 2142 C CA . GLN A 1 274 ? 28.734 1.973 10.590 1.00 34.31 274 GLN A CA 1
ATOM 2143 C C . GLN A 1 274 ? 29.142 0.868 11.590 1.00 34.31 274 GLN A C 1
ATOM 2145 O O . GLN A 1 274 ? 28.792 0.968 12.768 1.00 34.31 274 GLN A O 1
ATOM 2150 N N . PRO A 1 275 ? 29.915 -0.158 11.171 1.00 28.50 275 PRO A N 1
ATOM 2151 C CA . PRO A 1 275 ? 30.413 -1.188 12.077 1.00 28.50 275 PRO A CA 1
ATOM 2152 C C . PRO A 1 275 ? 31.443 -0.635 13.069 1.00 28.50 275 PRO A C 1
ATOM 2154 O O . PRO A 1 275 ? 32.154 0.334 12.799 1.00 28.50 275 PRO A O 1
ATOM 2157 N N . THR A 1 276 ? 31.556 -1.309 14.210 1.00 28.95 276 THR A N 1
ATOM 2158 C CA . THR A 1 276 ? 32.587 -1.124 15.240 1.00 28.95 276 THR A CA 1
ATOM 2159 C C . THR A 1 276 ? 34.009 -1.020 14.657 1.00 28.95 276 THR A C 1
ATOM 2161 O O . THR A 1 276 ? 34.367 -1.787 13.763 1.00 28.95 276 THR A O 1
ATOM 2164 N N . PRO A 1 277 ? 34.872 -0.123 15.179 1.00 36.69 277 PRO A N 1
ATOM 2165 C CA . PRO A 1 277 ? 36.210 0.074 14.641 1.00 36.69 277 PRO A CA 1
ATOM 2166 C C . PRO A 1 277 ? 37.142 -1.057 15.091 1.00 36.69 277 PRO A C 1
ATOM 2168 O O . PRO A 1 277 ? 37.707 -1.024 16.182 1.00 36.69 277 PRO A O 1
ATOM 2171 N N . THR A 1 278 ? 37.349 -2.050 14.231 1.00 33.06 278 THR A N 1
ATOM 2172 C CA . THR A 1 278 ? 38.495 -2.967 14.316 1.00 33.06 278 THR A CA 1
ATOM 2173 C C . THR A 1 278 ? 39.427 -2.742 13.133 1.00 33.06 278 THR A C 1
ATOM 2175 O O . THR A 1 278 ? 39.478 -3.559 12.224 1.00 33.06 278 THR A O 1
ATOM 2178 N N . ALA A 1 279 ? 40.144 -1.617 13.133 1.00 33.22 279 ALA A N 1
ATOM 2179 C CA . ALA A 1 279 ? 41.472 -1.462 12.529 1.00 33.22 279 ALA A CA 1
ATOM 2180 C C . ALA A 1 279 ? 41.984 -0.035 12.774 1.00 33.22 279 ALA A C 1
ATOM 2182 O O . ALA A 1 279 ? 41.234 0.936 12.717 1.00 33.22 279 ALA A O 1
ATOM 2183 N N . SER A 1 280 ? 43.274 0.077 13.077 1.00 30.41 280 SER A N 1
ATOM 2184 C CA . SER A 1 280 ? 43.999 1.331 13.288 1.00 30.41 280 SER A CA 1
ATOM 2185 C C . SER A 1 280 ? 43.940 2.257 12.058 1.00 30.41 280 SER A C 1
ATOM 2187 O O . SER A 1 280 ? 43.832 1.765 10.935 1.00 30.41 280 SER A O 1
ATOM 2189 N N . PRO A 1 281 ? 44.033 3.589 12.242 1.00 35.69 281 PRO A N 1
ATOM 2190 C CA . PRO A 1 281 ? 43.820 4.556 11.170 1.00 35.69 281 PRO A CA 1
ATOM 2191 C C . PRO A 1 281 ? 44.979 4.521 10.169 1.00 35.69 281 PRO A C 1
ATOM 2193 O O . PRO A 1 281 ? 46.089 4.951 10.479 1.00 35.69 281 PRO A O 1
ATOM 2196 N N . SER A 1 282 ? 44.729 4.023 8.958 1.00 32.16 282 SER A N 1
ATOM 2197 C CA . SER A 1 282 ? 45.587 4.303 7.808 1.00 32.16 282 SER A CA 1
ATOM 2198 C C . SER A 1 282 ? 45.226 5.672 7.240 1.00 32.16 282 SER A C 1
ATOM 2200 O O . SER A 1 282 ? 44.061 5.934 6.938 1.00 32.16 282 SER A O 1
ATOM 2202 N N . GLU A 1 283 ? 46.231 6.531 7.096 1.00 38.75 283 GLU A N 1
ATOM 2203 C CA . GLU A 1 283 ? 46.152 7.842 6.455 1.00 38.75 283 GLU A CA 1
ATOM 2204 C C . GLU A 1 283 ? 45.628 7.718 5.014 1.00 38.75 283 GLU A C 1
ATOM 2206 O O . GLU A 1 283 ? 46.351 7.396 4.077 1.00 38.75 283 GLU A O 1
ATOM 2211 N N . GLY A 1 284 ? 44.336 7.970 4.847 1.00 32.84 284 GLY A N 1
ATOM 2212 C CA . GLY A 1 284 ? 43.652 8.091 3.570 1.00 32.84 284 GLY A CA 1
ATOM 2213 C C . GLY A 1 284 ? 42.315 8.754 3.852 1.00 32.84 284 GLY A C 1
ATOM 2214 O O . GLY A 1 284 ? 41.519 8.217 4.618 1.00 32.84 284 GLY A O 1
ATOM 2215 N N . GLY A 1 285 ? 42.119 9.970 3.337 1.00 32.75 285 GLY A N 1
ATOM 2216 C CA . GLY A 1 285 ? 40.951 10.797 3.641 1.00 32.75 285 GLY A CA 1
ATOM 2217 C C . GLY A 1 285 ? 39.645 10.025 3.472 1.00 32.75 285 GLY A C 1
ATOM 2218 O O . GLY A 1 285 ? 39.450 9.345 2.465 1.00 32.75 285 GLY A O 1
ATOM 2219 N N . ALA A 1 286 ? 38.765 10.129 4.470 1.00 31.94 286 ALA A N 1
ATOM 2220 C CA . ALA A 1 286 ? 37.423 9.572 4.395 1.00 31.94 286 ALA A CA 1
ATOM 2221 C C . ALA A 1 286 ? 36.738 10.048 3.097 1.00 31.94 286 ALA A C 1
ATOM 2223 O O . ALA A 1 286 ? 36.855 11.234 2.761 1.00 31.94 286 ALA A O 1
ATOM 2224 N N . PRO A 1 287 ? 36.041 9.166 2.358 1.00 36.25 287 PRO A N 1
ATOM 2225 C CA . PRO A 1 287 ? 35.269 9.590 1.200 1.00 36.25 287 PRO A CA 1
ATOM 2226 C C . PRO A 1 287 ? 34.263 10.677 1.626 1.00 36.25 287 PRO A C 1
ATOM 2228 O O . PRO A 1 287 ? 33.694 10.585 2.719 1.00 36.25 287 PRO A O 1
ATOM 2231 N N . PRO A 1 288 ? 34.064 11.733 0.815 1.00 37.31 288 PRO A N 1
ATOM 2232 C CA . PRO A 1 288 ? 33.147 12.811 1.158 1.00 37.31 288 PRO A CA 1
ATOM 2233 C C . PRO A 1 288 ? 31.727 12.260 1.323 1.00 37.31 288 PRO A C 1
ATOM 2235 O O . PRO A 1 288 ? 31.292 11.404 0.552 1.00 37.31 288 PRO A O 1
ATOM 2238 N N . ALA A 1 289 ? 31.008 12.754 2.335 1.00 48.50 289 ALA A N 1
ATOM 2239 C CA . ALA A 1 289 ? 29.603 12.419 2.535 1.00 48.50 289 ALA A CA 1
ATOM 2240 C C . ALA A 1 289 ? 28.805 12.704 1.242 1.00 48.50 289 ALA A C 1
ATOM 2242 O O . ALA A 1 289 ? 29.043 13.740 0.609 1.00 48.50 289 ALA A O 1
ATOM 2243 N N . PRO A 1 290 ? 27.889 11.810 0.825 1.00 51.19 290 PRO A N 1
ATOM 2244 C CA . PRO A 1 290 ? 27.126 11.989 -0.405 1.00 51.19 290 PRO A CA 1
ATOM 2245 C C . PRO A 1 290 ? 26.346 13.308 -0.365 1.00 51.19 290 PRO A C 1
ATOM 2247 O O . PRO A 1 290 ? 25.720 13.646 0.640 1.00 51.19 290 PRO A O 1
ATOM 2250 N N . THR A 1 291 ? 26.412 14.074 -1.456 1.00 55.69 291 THR A N 1
ATOM 2251 C CA . THR A 1 291 ? 25.667 15.334 -1.591 1.00 55.69 291 THR A CA 1
ATOM 2252 C C . THR A 1 291 ? 24.175 15.016 -1.755 1.00 55.69 291 THR A C 1
ATOM 2254 O O . THR A 1 291 ? 23.853 14.192 -2.612 1.00 55.69 291 THR A O 1
ATOM 2257 N N . PRO A 1 292 ? 23.267 15.629 -0.969 1.00 66.19 292 PRO A N 1
ATOM 2258 C CA . PRO A 1 292 ? 21.831 15.371 -1.067 1.00 66.19 292 PRO A CA 1
ATOM 2259 C C . PRO A 1 292 ? 21.288 15.647 -2.471 1.00 66.19 292 PRO A C 1
ATOM 2261 O O . PRO A 1 292 ? 21.574 16.698 -3.051 1.00 66.19 292 PRO A O 1
ATOM 2264 N N . LEU A 1 293 ? 20.488 14.722 -3.009 1.00 79.44 293 LEU A N 1
ATOM 2265 C CA . LEU A 1 293 ? 19.816 14.919 -4.292 1.00 79.44 293 LEU A CA 1
ATOM 2266 C C . LEU A 1 293 ? 18.559 15.797 -4.130 1.00 79.44 293 LEU A C 1
ATOM 2268 O O . LEU A 1 293 ? 17.824 15.633 -3.153 1.00 79.44 293 LEU A O 1
ATOM 2272 N N . PRO A 1 294 ? 18.276 16.719 -5.070 1.00 83.56 294 PRO A N 1
ATOM 2273 C CA . PRO A 1 294 ? 17.084 17.560 -5.004 1.00 83.56 294 PRO A CA 1
ATOM 2274 C C . PRO A 1 294 ? 15.798 16.733 -5.164 1.00 83.56 294 PRO A C 1
ATOM 2276 O O . PRO A 1 294 ? 15.642 16.017 -6.148 1.00 83.56 294 PRO A O 1
ATOM 2279 N N . ASN A 1 295 ? 14.857 16.854 -4.224 1.00 87.88 295 ASN A N 1
ATOM 2280 C CA . ASN A 1 295 ? 13.608 16.085 -4.201 1.00 87.88 295 ASN A CA 1
ATOM 2281 C C . ASN A 1 295 ? 12.392 17.011 -4.411 1.00 87.88 295 ASN A C 1
ATOM 2283 O O . ASN A 1 295 ? 12.349 18.131 -3.901 1.00 87.88 295 ASN A O 1
ATOM 2287 N N . ASN A 1 296 ? 11.396 16.553 -5.172 1.00 91.00 296 ASN A N 1
ATOM 2288 C CA . ASN A 1 296 ? 10.153 17.294 -5.422 1.00 91.00 296 ASN A CA 1
ATOM 2289 C C . ASN A 1 296 ? 9.165 17.257 -4.240 1.00 91.00 296 ASN A C 1
ATOM 2291 O O . ASN A 1 296 ? 8.253 18.078 -4.155 1.00 91.00 296 ASN A O 1
ATOM 2295 N N . HIS A 1 297 ? 9.357 16.305 -3.326 1.00 93.12 297 HIS A N 1
ATOM 2296 C CA . HIS A 1 297 ? 8.530 16.046 -2.161 1.00 93.12 297 HIS A CA 1
ATOM 2297 C C . HIS A 1 297 ? 7.026 15.897 -2.468 1.00 93.12 297 HIS A C 1
ATOM 2299 O O . HIS A 1 297 ? 6.189 16.435 -1.735 1.00 93.12 297 HIS A O 1
ATOM 2305 N N . LEU A 1 298 ? 6.674 15.115 -3.497 1.00 95.06 298 LEU A N 1
ATOM 2306 C CA . LEU A 1 298 ? 5.297 14.817 -3.918 1.00 95.06 298 LEU A CA 1
ATOM 2307 C C . LEU A 1 298 ? 4.373 14.476 -2.739 1.00 95.06 298 LEU A C 1
ATOM 2309 O O . LEU A 1 298 ? 3.247 14.963 -2.670 1.00 95.06 298 LEU A O 1
ATOM 2313 N N . SER A 1 299 ? 4.866 13.717 -1.759 1.00 94.62 299 SER A N 1
ATOM 2314 C CA . SER A 1 299 ? 4.123 13.365 -0.544 1.00 94.62 299 SER A CA 1
ATOM 2315 C C . SER A 1 299 ? 3.627 14.573 0.267 1.00 94.62 299 SER A C 1
ATOM 2317 O O . SER A 1 299 ? 2.524 14.529 0.812 1.00 94.62 299 SER A O 1
ATOM 2319 N N . LEU A 1 300 ? 4.440 15.637 0.363 1.00 94.81 300 LEU A N 1
ATOM 2320 C CA . LEU A 1 300 ? 4.124 16.879 1.084 1.00 94.81 300 LEU A CA 1
ATOM 2321 C C . LEU A 1 300 ? 3.221 17.778 0.236 1.00 94.81 300 LEU A C 1
ATOM 2323 O O . LEU A 1 300 ? 2.246 18.329 0.744 1.00 94.81 300 LEU A O 1
ATOM 2327 N N . LEU A 1 301 ? 3.508 17.884 -1.068 1.00 96.31 301 LEU A N 1
ATOM 2328 C CA . LEU A 1 301 ? 2.676 18.635 -2.012 1.00 96.31 301 LEU A CA 1
ATOM 2329 C C . LEU A 1 301 ? 1.241 18.095 -2.044 1.00 96.31 301 LEU A C 1
ATOM 2331 O O . LEU A 1 301 ? 0.281 18.861 -1.944 1.00 96.31 301 LEU A O 1
ATOM 2335 N N . ALA A 1 302 ? 1.098 16.772 -2.109 1.00 96.56 302 ALA A N 1
ATOM 2336 C CA . ALA A 1 302 ? -0.192 16.100 -2.108 1.00 96.56 302 ALA A CA 1
ATOM 2337 C C . ALA A 1 302 ? -0.945 16.247 -0.783 1.00 96.56 302 ALA A C 1
ATOM 2339 O O . ALA A 1 302 ? -2.172 16.322 -0.797 1.00 96.56 302 ALA A O 1
ATOM 2340 N N . MET A 1 303 ? -0.239 16.330 0.351 1.00 94.38 303 MET A N 1
ATOM 2341 C CA . MET A 1 303 ? -0.868 16.551 1.656 1.00 94.38 303 MET A CA 1
ATOM 2342 C C . MET A 1 303 ? -1.558 17.920 1.702 1.00 94.38 303 MET A C 1
ATOM 2344 O O . MET A 1 303 ? -2.728 18.016 2.065 1.00 94.38 303 MET A O 1
ATOM 2348 N N . VAL A 1 304 ? -0.866 18.973 1.257 1.00 95.00 304 VAL A N 1
ATOM 2349 C CA . VAL A 1 304 ? -1.424 20.334 1.240 1.00 95.00 304 VAL A CA 1
ATOM 2350 C C . VAL A 1 304 ? -2.540 20.476 0.205 1.00 95.00 304 VAL A C 1
ATOM 2352 O O . VAL A 1 304 ? -3.552 21.118 0.487 1.00 95.00 304 VAL A O 1
ATOM 2355 N N . ASP A 1 305 ? -2.409 19.847 -0.968 1.00 96.25 305 ASP A N 1
ATOM 2356 C CA . ASP A 1 305 ? -3.495 19.787 -1.958 1.00 96.25 305 ASP A CA 1
ATOM 2357 C C . ASP A 1 305 ? -4.733 19.065 -1.397 1.00 96.25 305 ASP A C 1
ATOM 2359 O O . ASP A 1 305 ? -5.852 19.550 -1.564 1.00 96.25 305 ASP A O 1
ATOM 2363 N N . CYS A 1 306 ? -4.538 17.967 -0.659 1.00 95.19 306 CYS A N 1
ATOM 2364 C CA . CYS A 1 306 ? -5.612 17.226 0.001 1.00 95.19 306 CYS A CA 1
ATOM 2365 C C . CYS A 1 306 ? -6.327 18.077 1.060 1.00 95.19 306 CYS A C 1
ATOM 2367 O O . CYS A 1 306 ? -7.551 18.209 1.014 1.00 95.19 306 CYS A O 1
ATOM 2369 N N . TRP A 1 307 ? -5.583 18.716 1.970 1.00 93.75 307 TRP A N 1
ATOM 2370 C CA . TRP A 1 307 ? -6.160 19.627 2.964 1.00 93.75 307 TRP A CA 1
ATOM 2371 C C . TRP A 1 307 ? -6.923 20.776 2.306 1.00 93.75 307 TRP A C 1
ATOM 2373 O O . TRP A 1 307 ? -8.039 21.099 2.709 1.00 93.75 307 TRP A O 1
ATOM 2383 N N . SER A 1 308 ? -6.371 21.348 1.236 1.00 94.75 308 SER A N 1
ATOM 2384 C CA . SER A 1 308 ? -7.026 22.413 0.480 1.00 94.75 308 SER A CA 1
ATOM 2385 C C . SER A 1 308 ? -8.336 21.970 -0.174 1.00 94.75 308 SER A C 1
ATOM 2387 O O . SER A 1 308 ? -9.321 22.714 -0.146 1.00 94.75 308 SER A O 1
ATOM 2389 N N . ALA A 1 309 ? -8.363 20.768 -0.757 1.00 94.19 309 ALA A N 1
ATOM 2390 C CA . ALA A 1 309 ? -9.545 20.208 -1.406 1.00 94.19 309 ALA A CA 1
ATOM 2391 C C . ALA A 1 309 ? -10.676 19.919 -0.407 1.00 94.19 309 ALA A C 1
ATOM 2393 O O . ALA A 1 309 ? -11.847 20.075 -0.747 1.00 94.19 309 ALA A O 1
ATOM 2394 N N . LEU A 1 310 ? -10.323 19.540 0.823 1.00 91.88 310 LEU A N 1
ATOM 2395 C CA . LEU A 1 310 ? -11.267 19.205 1.892 1.00 91.88 310 LEU A CA 1
ATOM 2396 C C . LEU A 1 310 ? -11.604 20.389 2.810 1.00 91.88 310 LEU A C 1
ATOM 2398 O O . LEU A 1 310 ? -12.470 20.266 3.671 1.00 91.88 310 LEU A O 1
ATOM 2402 N N . GLY A 1 311 ? -10.941 21.537 2.634 1.00 90.38 311 GLY A N 1
ATOM 2403 C CA . GLY A 1 311 ? -11.120 22.705 3.498 1.00 90.38 311 GLY A CA 1
ATOM 2404 C C . GLY A 1 311 ? -10.597 22.492 4.922 1.00 90.38 311 GLY A C 1
ATOM 2405 O O . GLY A 1 311 ? -11.134 23.077 5.859 1.00 90.38 311 GLY A O 1
ATOM 2406 N N . ILE A 1 312 ? -9.577 21.648 5.087 1.00 87.88 312 ILE A N 1
ATOM 2407 C CA . ILE A 1 312 ? -8.956 21.337 6.376 1.00 87.88 312 ILE A CA 1
ATOM 2408 C C . ILE A 1 312 ? -7.850 22.356 6.652 1.00 87.88 312 ILE A C 1
ATOM 2410 O O . ILE A 1 312 ? -6.992 22.607 5.802 1.00 87.88 312 ILE A O 1
ATOM 2414 N N . VAL A 1 313 ? -7.848 22.916 7.861 1.00 86.06 313 VAL A N 1
ATOM 2415 C CA . VAL A 1 313 ? -6.758 23.749 8.377 1.00 86.06 313 VAL A CA 1
ATOM 2416 C C . VAL A 1 313 ? -6.098 22.983 9.529 1.00 86.06 313 VAL A C 1
ATOM 2418 O O . VAL A 1 313 ? -6.668 22.912 10.614 1.00 86.06 313 VAL A O 1
ATOM 2421 N N . PRO A 1 314 ? -4.902 22.401 9.322 1.00 83.06 314 PRO A N 1
ATOM 2422 C CA . PRO A 1 314 ? -4.224 21.555 10.311 1.00 83.06 314 PRO A CA 1
ATOM 2423 C C . PRO A 1 314 ? -4.069 22.180 11.705 1.00 83.06 314 PRO A C 1
ATOM 2425 O O . PRO A 1 314 ? -4.132 21.475 12.711 1.00 83.06 314 PRO A O 1
ATOM 2428 N N . TYR A 1 315 ? -3.883 23.502 11.772 1.00 81.25 315 TYR A N 1
ATOM 2429 C CA . TYR A 1 315 ? -3.680 24.228 13.028 1.00 81.25 315 TYR A CA 1
ATOM 2430 C C . TYR A 1 315 ? -4.931 24.275 13.919 1.00 81.25 315 TYR A C 1
ATOM 2432 O O . TYR A 1 315 ? -4.792 24.323 15.141 1.00 81.25 315 TYR A O 1
ATOM 2440 N N . ASP A 1 316 ? -6.133 24.181 13.342 1.00 80.00 316 ASP A N 1
ATOM 2441 C CA . ASP A 1 316 ? -7.392 24.214 14.100 1.00 80.00 316 ASP A CA 1
ATOM 2442 C C . ASP A 1 316 ? -7.589 22.930 14.925 1.00 80.00 316 ASP A C 1
ATOM 2444 O O . ASP A 1 316 ? -8.320 22.909 15.913 1.00 80.00 316 ASP A O 1
ATOM 2448 N N . HIS A 1 317 ? -6.901 21.848 14.551 1.00 77.31 317 HIS A N 1
ATOM 2449 C CA . HIS A 1 317 ? -7.061 20.516 15.139 1.00 77.31 317 HIS A CA 1
ATOM 2450 C C . HIS A 1 317 ? -5.903 20.122 16.069 1.00 77.31 317 HIS A C 1
ATOM 2452 O O . HIS A 1 317 ? -5.782 18.970 16.488 1.00 77.31 317 HIS A O 1
ATOM 2458 N N . MET A 1 318 ? -5.066 21.091 16.455 1.00 75.75 318 MET A N 1
ATOM 2459 C CA . MET A 1 318 ? -3.880 20.866 17.291 1.00 75.75 318 MET A CA 1
ATOM 2460 C C . MET A 1 318 ? -4.195 20.363 18.706 1.00 75.75 318 MET A C 1
ATOM 2462 O O . MET A 1 318 ? -3.313 19.825 19.371 1.00 75.75 318 MET A O 1
ATOM 2466 N N . ILE A 1 319 ? -5.443 20.493 19.168 1.00 71.06 319 ILE A N 1
ATOM 2467 C CA . ILE A 1 319 ? -5.867 20.044 20.502 1.00 71.06 319 ILE A CA 1
ATOM 2468 C C . ILE A 1 319 ? -5.792 18.517 20.672 1.00 71.06 319 ILE A C 1
ATOM 2470 O O . ILE A 1 319 ? -5.619 18.033 21.787 1.00 71.06 319 ILE A O 1
ATOM 2474 N N . CYS A 1 320 ? -5.867 17.774 19.563 1.00 66.25 320 CYS A N 1
ATOM 2475 C CA . CYS A 1 320 ? -5.724 16.319 19.508 1.00 66.25 320 CYS A CA 1
ATOM 2476 C C . CYS A 1 320 ? -4.508 15.897 18.665 1.00 66.25 320 CYS A C 1
ATOM 2478 O O . CYS A 1 320 ? -4.461 14.773 18.165 1.00 66.25 320 CYS A O 1
ATOM 2480 N N . SER A 1 321 ? -3.534 16.794 18.455 1.00 69.19 321 SER A N 1
ATOM 2481 C CA . SER A 1 321 ? -2.356 16.473 17.647 1.00 69.19 321 SER A CA 1
ATOM 2482 C C . SER A 1 321 ? -1.502 15.412 18.328 1.00 69.19 321 SER A C 1
ATOM 2484 O O . SER A 1 321 ? -1.107 15.589 19.480 1.00 69.19 321 SER A O 1
ATOM 2486 N N . THR A 1 322 ? -1.120 14.381 17.584 1.00 71.56 322 THR A N 1
ATOM 2487 C CA . THR A 1 322 ? -0.069 13.456 18.009 1.00 71.56 322 THR A CA 1
ATOM 2488 C C . THR A 1 322 ? 1.312 14.034 17.673 1.00 71.56 322 THR A C 1
ATOM 2490 O O . THR A 1 322 ? 1.438 14.834 16.738 1.00 71.56 322 THR A O 1
ATOM 2493 N N . PRO A 1 323 ? 2.385 13.621 18.363 1.00 70.62 323 PRO A N 1
ATOM 2494 C CA . PRO A 1 323 ? 3.752 14.023 18.019 1.00 70.62 323 PRO A CA 1
ATOM 2495 C C . PRO A 1 323 ? 4.126 13.722 16.560 1.00 70.62 323 PRO A C 1
ATOM 2497 O O . PRO A 1 323 ? 4.778 14.540 15.915 1.00 70.62 323 PRO A O 1
ATOM 2500 N N . LEU A 1 324 ? 3.639 12.602 16.006 1.00 77.62 324 LEU A N 1
ATOM 2501 C CA . LEU A 1 324 ? 3.797 12.255 14.586 1.00 77.62 324 LEU A CA 1
ATOM 2502 C C . LEU A 1 324 ? 3.195 13.331 13.672 1.00 77.62 324 LEU A C 1
ATOM 2504 O O . LEU A 1 324 ? 3.849 13.782 12.732 1.00 77.62 324 LEU A O 1
ATOM 2508 N N . PHE A 1 325 ? 1.970 13.773 13.967 1.00 82.00 325 PHE A N 1
ATOM 2509 C CA . PHE A 1 325 ? 1.307 14.825 13.201 1.00 82.00 325 PHE A CA 1
ATOM 2510 C C . PHE A 1 325 ? 2.036 16.164 13.318 1.00 82.00 325 PHE A C 1
ATOM 2512 O O . PHE A 1 325 ? 2.216 16.841 12.312 1.00 82.00 325 PHE A O 1
ATOM 2519 N N . ARG A 1 326 ? 2.511 16.539 14.514 1.00 79.56 326 ARG A N 1
ATOM 2520 C CA . ARG A 1 326 ? 3.258 17.795 14.719 1.00 79.56 326 ARG A CA 1
ATOM 2521 C C . ARG A 1 326 ? 4.566 17.812 13.931 1.00 79.56 326 ARG A C 1
ATOM 2523 O O . ARG A 1 326 ? 4.871 18.813 13.289 1.00 79.56 326 ARG A O 1
ATOM 2530 N N . LEU A 1 327 ? 5.302 16.697 13.937 1.00 80.56 327 LEU A N 1
ATOM 2531 C CA . LEU A 1 327 ? 6.517 16.521 13.137 1.00 80.56 327 LEU A CA 1
ATOM 2532 C C . LEU A 1 327 ? 6.216 16.633 11.641 1.00 80.56 327 LEU A C 1
ATOM 2534 O O . LEU A 1 327 ? 6.886 17.367 10.916 1.00 80.56 327 LEU A O 1
ATOM 2538 N N . TRP A 1 328 ? 5.177 15.939 11.181 1.00 86.00 328 TRP A N 1
ATOM 2539 C CA . TRP A 1 328 ? 4.777 15.959 9.781 1.00 86.00 328 TRP A CA 1
ATOM 2540 C C . TRP A 1 328 ? 4.299 17.342 9.313 1.00 86.00 328 TRP A C 1
ATOM 2542 O O . TRP A 1 328 ? 4.710 17.823 8.252 1.00 86.00 328 TRP A O 1
ATOM 2552 N N . LEU A 1 329 ? 3.485 18.019 10.126 1.00 86.81 329 LEU A N 1
ATOM 2553 C CA . LEU A 1 329 ? 3.038 19.386 9.878 1.00 86.81 329 LEU A CA 1
ATOM 2554 C C . LEU A 1 329 ? 4.221 20.355 9.871 1.00 86.81 329 LEU A C 1
ATOM 2556 O O . LEU A 1 329 ? 4.298 21.181 8.970 1.00 86.81 329 LEU A O 1
ATOM 2560 N N . GLY A 1 330 ? 5.170 20.224 10.800 1.00 84.94 330 GLY A N 1
ATOM 2561 C CA . GLY A 1 330 ? 6.361 21.072 10.849 1.00 84.94 330 GLY A CA 1
ATOM 2562 C C . GLY A 1 330 ? 7.259 20.922 9.619 1.00 84.94 330 GLY A C 1
ATOM 2563 O O . GLY A 1 330 ? 7.733 21.917 9.078 1.00 84.94 330 GLY A O 1
ATOM 2564 N N . VAL A 1 331 ? 7.441 19.699 9.114 1.00 86.38 331 VAL A N 1
ATOM 2565 C CA . VAL A 1 331 ? 8.181 19.447 7.865 1.00 86.38 331 VAL A CA 1
ATOM 2566 C C . VAL A 1 331 ? 7.446 20.035 6.657 1.00 86.38 331 VAL A C 1
ATOM 2568 O O . VAL A 1 331 ? 8.063 20.629 5.769 1.00 86.38 331 VAL A O 1
ATOM 2571 N N . THR A 1 332 ? 6.119 19.905 6.634 1.00 89.88 332 THR A N 1
ATOM 2572 C CA . THR A 1 332 ? 5.280 20.499 5.586 1.00 89.88 332 THR A CA 1
ATOM 2573 C C . THR A 1 332 ? 5.361 22.026 5.626 1.00 89.88 332 THR A C 1
ATOM 2575 O O . THR A 1 332 ? 5.589 22.661 4.598 1.00 89.88 332 THR A O 1
ATOM 2578 N N . GLU A 1 333 ? 5.256 22.625 6.813 1.00 88.44 333 GLU A N 1
ATOM 2579 C CA . GLU A 1 333 ? 5.426 24.061 7.029 1.00 88.44 333 GLU A CA 1
ATOM 2580 C C . GLU A 1 333 ? 6.806 24.516 6.547 1.00 88.44 333 GLU A C 1
ATOM 2582 O O . GLU A 1 333 ? 6.898 25.473 5.784 1.00 88.44 333 GLU A O 1
ATOM 2587 N N . HIS A 1 334 ? 7.876 23.801 6.902 1.00 85.75 334 HIS A N 1
ATOM 2588 C CA . HIS A 1 334 ? 9.234 24.145 6.487 1.00 85.75 334 HIS A CA 1
ATOM 2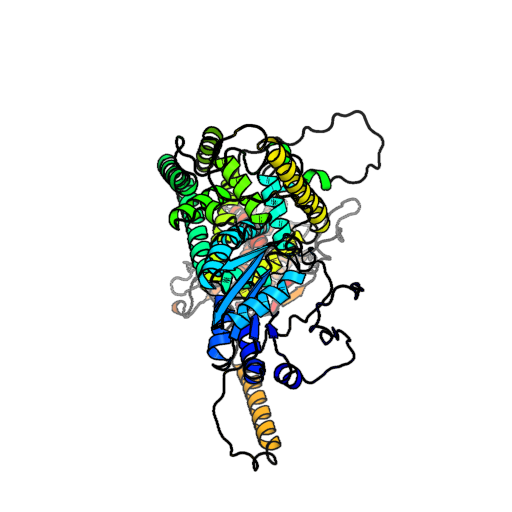589 C C . HIS A 1 334 ? 9.371 24.247 4.953 1.00 85.75 334 HIS A C 1
ATOM 2591 O O . HIS A 1 334 ? 9.994 25.194 4.454 1.00 85.75 334 HIS A O 1
ATOM 2597 N N . LEU A 1 335 ? 8.754 23.340 4.185 1.00 88.75 335 LEU A N 1
ATOM 2598 C CA . LEU A 1 335 ? 8.749 23.411 2.717 1.00 88.75 335 LEU A CA 1
ATOM 2599 C C . LEU A 1 335 ? 7.929 24.605 2.192 1.00 88.75 335 LEU A C 1
ATOM 2601 O O . LEU A 1 335 ? 8.399 25.336 1.324 1.00 88.75 335 LEU A O 1
ATOM 2605 N N . PHE A 1 336 ? 6.723 24.824 2.722 1.00 91.00 336 PHE A N 1
ATOM 2606 C CA . PHE A 1 336 ? 5.763 25.813 2.203 1.00 91.00 336 PHE A CA 1
ATOM 2607 C C . PHE A 1 336 ? 5.989 27.251 2.695 1.00 91.00 336 PHE A C 1
ATOM 2609 O O . PHE A 1 336 ? 5.495 28.208 2.081 1.00 91.00 336 PHE A O 1
ATOM 2616 N N . ARG A 1 337 ? 6.737 27.415 3.789 1.00 86.19 337 ARG A N 1
ATOM 2617 C CA . ARG A 1 337 ? 7.074 28.708 4.394 1.00 86.19 337 ARG A CA 1
ATOM 2618 C C . ARG A 1 337 ? 8.110 29.481 3.581 1.00 86.19 337 ARG A C 1
ATOM 2620 O O . ARG A 1 337 ? 8.031 30.705 3.530 1.00 86.19 337 ARG A O 1
ATOM 2627 N N . SER A 1 338 ? 9.033 28.796 2.897 1.00 86.69 338 SER A N 1
ATOM 2628 C CA . SER A 1 338 ? 9.980 29.432 1.968 1.00 86.69 338 SER A CA 1
ATOM 2629 C C . SER A 1 338 ? 9.497 29.319 0.529 1.00 86.69 338 SER A C 1
ATOM 2631 O O . SER A 1 338 ? 9.408 28.224 -0.031 1.00 86.69 338 SER A O 1
ATOM 2633 N N . ARG A 1 339 ? 9.253 30.474 -0.098 1.00 87.62 339 ARG A N 1
ATOM 2634 C CA . ARG A 1 339 ? 8.879 30.530 -1.511 1.00 87.62 339 ARG A CA 1
ATOM 2635 C C . ARG A 1 339 ? 9.955 29.922 -2.403 1.00 87.62 339 ARG A C 1
ATOM 2637 O O . ARG A 1 339 ? 9.635 29.186 -3.324 1.00 87.62 339 ARG A O 1
ATOM 2644 N N . GLU A 1 340 ? 11.220 30.190 -2.105 1.00 89.00 340 GLU A N 1
ATOM 2645 C CA . GLU A 1 340 ? 12.353 29.678 -2.873 1.00 89.00 340 GLU A CA 1
ATOM 2646 C C . GLU A 1 340 ? 12.419 28.144 -2.855 1.00 89.00 340 GLU A C 1
ATOM 2648 O O . GLU A 1 340 ? 12.540 27.529 -3.915 1.00 89.00 340 GLU A O 1
ATOM 2653 N N . ARG A 1 341 ? 12.261 27.520 -1.676 1.00 89.19 341 ARG A N 1
ATOM 2654 C CA . ARG A 1 341 ? 12.256 26.052 -1.544 1.00 89.19 341 ARG A CA 1
ATOM 2655 C C . ARG A 1 341 ? 11.083 25.420 -2.283 1.00 89.19 341 ARG A C 1
ATOM 2657 O O . ARG A 1 341 ? 11.275 24.443 -3.002 1.00 89.19 341 ARG A O 1
ATOM 2664 N N . LEU A 1 342 ? 9.889 25.997 -2.143 1.00 92.44 342 LEU A N 1
ATOM 2665 C CA . LEU A 1 342 ? 8.698 25.501 -2.827 1.00 92.44 342 LEU A CA 1
ATOM 2666 C C . LEU A 1 342 ? 8.844 25.589 -4.354 1.00 92.44 342 LEU A C 1
ATOM 2668 O O . LEU A 1 342 ? 8.552 24.629 -5.058 1.00 92.44 342 LEU A O 1
ATOM 2672 N N . GLU A 1 343 ? 9.341 26.713 -4.871 1.00 92.62 343 GLU A N 1
ATOM 2673 C CA . GLU A 1 343 ? 9.585 26.893 -6.307 1.00 92.62 343 GLU A CA 1
ATOM 2674 C C . GLU A 1 343 ? 10.675 25.955 -6.837 1.00 92.62 343 GLU A C 1
ATOM 2676 O O . GLU A 1 343 ? 10.577 25.456 -7.958 1.00 92.62 343 GLU A O 1
ATOM 2681 N N . ALA A 1 344 ? 11.712 25.683 -6.039 1.00 91.25 344 ALA A N 1
ATOM 2682 C CA . ALA A 1 344 ? 12.715 24.684 -6.381 1.00 91.25 344 ALA A CA 1
ATOM 2683 C C . ALA A 1 344 ? 12.090 23.285 -6.482 1.00 91.25 344 ALA A C 1
ATOM 2685 O O . ALA A 1 344 ? 12.274 22.630 -7.506 1.00 91.25 344 ALA A O 1
ATOM 2686 N N . ALA A 1 345 ? 11.300 22.868 -5.488 1.00 92.56 345 ALA A N 1
ATOM 2687 C CA . ALA A 1 345 ? 10.622 21.573 -5.480 1.00 92.56 345 ALA A CA 1
ATOM 2688 C C . ALA A 1 345 ? 9.678 21.397 -6.684 1.00 92.56 345 ALA A C 1
ATOM 2690 O O . ALA A 1 345 ? 9.717 20.359 -7.337 1.00 92.56 345 ALA A O 1
ATOM 2691 N N . LEU A 1 346 ? 8.894 22.425 -7.036 1.00 94.00 346 LEU A N 1
ATOM 2692 C CA . LEU A 1 346 ? 7.994 22.404 -8.200 1.00 94.00 346 LEU A CA 1
ATOM 2693 C C . LEU A 1 346 ? 8.747 22.293 -9.530 1.00 94.00 346 LEU A C 1
ATOM 2695 O O . LEU A 1 346 ? 8.343 21.541 -10.414 1.00 94.00 346 LEU A O 1
ATOM 2699 N N . ARG A 1 347 ? 9.869 23.005 -9.668 1.00 92.19 347 ARG A N 1
ATOM 2700 C CA . ARG A 1 347 ? 10.722 22.907 -10.857 1.00 92.19 347 ARG A CA 1
ATOM 2701 C C . ARG A 1 347 ? 11.371 21.527 -10.974 1.00 92.19 347 ARG A C 1
ATOM 2703 O O . ARG A 1 347 ? 11.398 20.972 -12.068 1.00 92.19 347 ARG A O 1
ATOM 2710 N N . ILE A 1 348 ? 11.878 20.979 -9.866 1.00 91.56 348 ILE A N 1
ATOM 2711 C CA . ILE A 1 348 ? 12.432 19.615 -9.797 1.00 91.56 348 ILE A CA 1
ATOM 2712 C C . ILE A 1 348 ? 11.350 18.601 -10.180 1.00 91.56 348 ILE A C 1
ATOM 2714 O O . ILE A 1 348 ? 11.619 17.702 -10.964 1.00 91.56 348 ILE A O 1
ATOM 2718 N N . ALA A 1 349 ? 10.114 18.790 -9.706 1.00 90.75 349 ALA A N 1
ATOM 2719 C CA . ALA A 1 349 ? 8.988 17.901 -9.980 1.00 90.75 349 ALA A CA 1
ATOM 2720 C C . ALA A 1 349 ? 8.759 17.649 -11.479 1.00 90.75 349 ALA A C 1
ATOM 2722 O O . ALA A 1 349 ? 8.403 16.539 -11.871 1.00 90.75 349 ALA A O 1
ATOM 2723 N N . VAL A 1 350 ? 8.980 18.670 -12.311 1.00 91.00 350 VAL A N 1
ATOM 2724 C CA . VAL A 1 350 ? 8.800 18.587 -13.765 1.00 91.00 350 VAL A CA 1
ATOM 2725 C C . VAL A 1 350 ? 10.108 18.258 -14.482 1.00 91.00 350 VAL A C 1
ATOM 2727 O O . VAL A 1 350 ? 10.137 17.348 -15.302 1.00 91.00 350 VAL A O 1
ATOM 2730 N N . ARG A 1 351 ? 11.195 18.970 -14.164 1.00 88.62 351 ARG A N 1
ATOM 2731 C CA . ARG A 1 351 ? 12.435 18.954 -14.962 1.00 88.62 351 ARG A CA 1
ATOM 2732 C C . ARG A 1 351 ? 13.443 17.888 -14.556 1.00 88.62 351 ARG A C 1
ATOM 2734 O O . ARG A 1 351 ? 14.352 17.602 -15.330 1.00 88.62 351 ARG A O 1
ATOM 2741 N N . ASP A 1 352 ? 13.331 17.359 -13.344 1.00 86.88 352 ASP A N 1
ATOM 2742 C CA . ASP A 1 352 ? 14.208 16.312 -12.837 1.00 86.88 352 ASP A CA 1
ATOM 2743 C C . ASP A 1 352 ? 13.450 14.979 -12.822 1.00 86.88 352 ASP A C 1
ATOM 2745 O O . ASP A 1 352 ? 12.385 14.837 -12.214 1.00 86.88 352 ASP A O 1
ATOM 2749 N N . HIS A 1 353 ? 13.995 13.987 -13.523 1.00 86.44 353 HIS A N 1
ATOM 2750 C CA . HIS A 1 353 ? 13.400 12.655 -13.612 1.00 86.44 353 HIS A CA 1
ATOM 2751 C C . HIS A 1 353 ? 14.008 11.660 -12.614 1.00 86.44 353 HIS A C 1
ATOM 2753 O O . HIS A 1 353 ? 13.598 10.502 -12.599 1.00 86.44 353 HIS A O 1
ATOM 2759 N N . THR A 1 354 ? 14.940 12.090 -11.754 1.00 85.69 354 THR A N 1
ATOM 2760 C CA . THR A 1 354 ? 15.674 11.219 -10.825 1.00 85.69 354 THR A CA 1
ATOM 2761 C C . THR A 1 354 ? 14.734 10.448 -9.904 1.00 85.69 354 THR A C 1
ATOM 2763 O O . THR A 1 354 ? 14.906 9.242 -9.776 1.00 85.69 354 THR A O 1
ATOM 2766 N N . PHE A 1 355 ? 13.721 11.107 -9.331 1.00 86.50 355 PHE A N 1
ATOM 2767 C CA . PHE A 1 355 ? 12.734 10.500 -8.418 1.00 86.50 355 PHE A CA 1
ATOM 2768 C C . PHE A 1 355 ? 11.462 9.998 -9.122 1.00 86.50 355 PHE A C 1
ATOM 2770 O O . PHE A 1 355 ? 10.519 9.560 -8.469 1.00 86.50 355 PHE A O 1
ATOM 2777 N N . ARG A 1 356 ? 11.392 10.075 -10.460 1.00 89.81 356 ARG A N 1
ATOM 2778 C CA . ARG A 1 356 ? 10.134 9.859 -11.196 1.00 89.81 356 ARG A CA 1
ATOM 2779 C C . ARG A 1 356 ? 9.602 8.432 -11.066 1.00 89.81 356 ARG A C 1
ATOM 2781 O O . ARG A 1 356 ? 8.385 8.2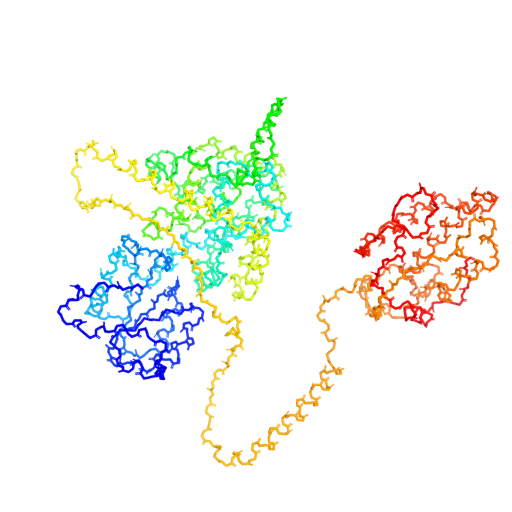39 -11.085 1.00 89.81 356 ARG A O 1
ATOM 2788 N N . SER A 1 357 ? 10.513 7.463 -10.961 1.00 90.56 357 SER A N 1
ATOM 2789 C CA . SER A 1 357 ? 10.184 6.052 -10.750 1.00 90.56 357 SER A CA 1
ATOM 2790 C C . SER A 1 357 ? 9.647 5.821 -9.338 1.00 90.56 357 SER A C 1
ATOM 2792 O O . SER A 1 357 ? 8.665 5.117 -9.154 1.00 90.56 357 SER A O 1
ATOM 2794 N N . GLU A 1 358 ? 10.242 6.457 -8.335 1.00 90.12 358 GLU A N 1
ATOM 2795 C CA . GLU A 1 358 ? 9.809 6.358 -6.942 1.00 90.12 358 GLU A CA 1
ATOM 2796 C C . GLU A 1 358 ? 8.468 7.057 -6.718 1.00 90.12 358 GLU A C 1
ATOM 2798 O O . GLU A 1 358 ? 7.618 6.552 -5.988 1.00 90.12 358 GLU A O 1
ATOM 2803 N N . ASP A 1 359 ? 8.241 8.184 -7.389 1.00 93.62 359 ASP A N 1
ATOM 2804 C CA . ASP A 1 359 ? 6.957 8.883 -7.381 1.00 93.62 359 ASP A CA 1
ATOM 2805 C C . ASP A 1 359 ? 5.837 8.049 -8.030 1.00 93.62 359 ASP A C 1
ATOM 2807 O O . ASP A 1 359 ? 4.676 8.143 -7.615 1.00 93.62 359 ASP A O 1
ATOM 2811 N N . LEU A 1 360 ? 6.170 7.206 -9.020 1.00 95.38 360 LEU A N 1
ATOM 2812 C CA . LEU A 1 360 ? 5.231 6.251 -9.615 1.00 95.38 360 LEU A CA 1
ATOM 2813 C C . LEU A 1 360 ? 4.803 5.205 -8.582 1.00 95.38 360 LEU A C 1
ATOM 2815 O O . LEU A 1 360 ? 3.606 5.043 -8.332 1.00 95.38 360 LEU A O 1
ATOM 2819 N N . GLU A 1 361 ? 5.777 4.553 -7.944 1.00 96.06 361 GLU A N 1
ATOM 2820 C CA . GLU A 1 361 ? 5.526 3.549 -6.906 1.00 96.06 361 GLU A CA 1
ATOM 2821 C C . GLU A 1 361 ? 4.765 4.147 -5.719 1.00 96.06 361 GLU A C 1
ATOM 2823 O O . GLU A 1 361 ? 3.815 3.551 -5.206 1.00 96.06 361 GLU A O 1
ATOM 2828 N N . PHE A 1 362 ? 5.097 5.380 -5.332 1.00 96.62 362 PHE A N 1
ATOM 2829 C CA . PHE A 1 362 ? 4.363 6.123 -4.312 1.00 96.62 362 PHE A CA 1
ATOM 2830 C C . PHE A 1 362 ? 2.904 6.375 -4.710 1.00 96.62 362 PHE A C 1
ATOM 2832 O O . PHE A 1 362 ? 1.993 6.193 -3.897 1.00 96.62 362 PHE A O 1
ATOM 2839 N N . THR A 1 363 ? 2.657 6.740 -5.970 1.00 97.19 363 THR A N 1
ATOM 2840 C CA . THR A 1 363 ? 1.304 6.955 -6.500 1.00 97.19 363 THR A CA 1
ATOM 2841 C C . THR A 1 363 ? 0.488 5.660 -6.507 1.00 97.19 363 THR A C 1
ATOM 2843 O O . THR A 1 363 ? -0.676 5.660 -6.092 1.00 97.19 363 THR A O 1
ATOM 2846 N N . PHE A 1 364 ? 1.081 4.537 -6.923 1.00 97.31 364 PHE A N 1
ATOM 2847 C CA . PHE A 1 364 ? 0.432 3.223 -6.877 1.00 97.31 364 PHE A CA 1
ATOM 2848 C C . PHE A 1 364 ? 0.160 2.763 -5.447 1.00 97.31 364 PHE A C 1
ATOM 2850 O O . PHE A 1 364 ? -0.935 2.275 -5.152 1.00 97.31 364 PHE A O 1
ATOM 2857 N N . ALA A 1 365 ? 1.106 2.976 -4.535 1.00 96.81 365 ALA A N 1
ATOM 2858 C CA . ALA A 1 365 ? 0.931 2.661 -3.129 1.00 96.81 365 ALA A CA 1
ATOM 2859 C C . ALA A 1 365 ? -0.231 3.451 -2.506 1.00 96.81 365 ALA A C 1
ATOM 2861 O O . ALA A 1 365 ? -1.103 2.841 -1.880 1.00 96.81 365 ALA A O 1
ATOM 2862 N N . ALA A 1 366 ? -0.292 4.768 -2.735 1.00 96.88 366 ALA A N 1
ATOM 2863 C CA . ALA A 1 366 ? -1.358 5.633 -2.228 1.00 96.88 366 ALA A CA 1
ATOM 2864 C C . ALA A 1 366 ? -2.744 5.204 -2.729 1.00 96.88 366 ALA A C 1
ATOM 2866 O O . ALA A 1 366 ? -3.693 5.119 -1.945 1.00 96.88 366 ALA A O 1
ATOM 2867 N N . ARG A 1 367 ? -2.858 4.865 -4.019 1.00 96.69 367 ARG A N 1
ATOM 2868 C CA . ARG A 1 367 ? -4.097 4.322 -4.593 1.00 96.69 367 ARG A CA 1
ATOM 2869 C C . ARG A 1 367 ? -4.473 2.974 -3.989 1.00 96.69 367 ARG A C 1
ATOM 2871 O O . ARG A 1 367 ? -5.618 2.805 -3.588 1.00 96.69 367 ARG A O 1
ATOM 2878 N N . GLY A 1 368 ? -3.516 2.058 -3.852 1.00 94.94 368 GLY A N 1
ATOM 2879 C CA . GLY A 1 368 ? -3.772 0.739 -3.276 1.00 94.94 368 GLY A CA 1
ATOM 2880 C C . GLY A 1 368 ? -4.271 0.808 -1.829 1.00 94.94 368 GLY A C 1
ATOM 2881 O O . GLY A 1 368 ? -5.187 0.076 -1.462 1.00 94.94 368 GLY A O 1
ATOM 2882 N N . TRP A 1 369 ? -3.731 1.717 -1.007 1.00 94.75 369 TRP A N 1
ATOM 2883 C CA . TRP A 1 369 ? -4.244 1.942 0.351 1.00 94.75 369 TRP A CA 1
ATOM 2884 C C . TRP A 1 369 ? -5.654 2.546 0.348 1.00 94.75 369 TRP A C 1
ATOM 2886 O O . TRP A 1 369 ? -6.509 2.091 1.108 1.00 94.75 369 TRP A O 1
ATOM 2896 N N . ALA A 1 370 ? -5.930 3.513 -0.532 1.00 94.56 370 ALA A N 1
ATOM 2897 C CA . ALA A 1 370 ? -7.267 4.088 -0.675 1.00 94.56 370 ALA A CA 1
ATOM 2898 C C . ALA A 1 370 ? -8.312 3.068 -1.156 1.00 94.56 370 ALA A C 1
ATOM 2900 O O . ALA A 1 370 ? -9.442 3.084 -0.674 1.00 94.56 370 ALA A O 1
ATOM 2901 N N . GLU A 1 371 ? -7.941 2.160 -2.058 1.00 93.81 371 GLU A N 1
ATOM 2902 C CA . GLU A 1 371 ? -8.804 1.073 -2.533 1.00 93.81 371 GLU A CA 1
ATOM 2903 C C . GLU A 1 371 ? -9.114 0.073 -1.409 1.00 93.81 371 GLU A C 1
ATOM 2905 O O . GLU A 1 371 ? -10.283 -0.252 -1.194 1.00 93.81 371 GLU A O 1
ATOM 2910 N N . CYS A 1 372 ? -8.111 -0.333 -0.616 1.00 91.19 372 CYS A N 1
ATOM 2911 C CA . CYS A 1 372 ? -8.323 -1.202 0.552 1.00 91.19 372 CYS A CA 1
ATOM 2912 C C . CYS A 1 372 ? -9.308 -0.580 1.552 1.00 91.19 372 CYS A C 1
ATOM 2914 O O . CYS A 1 372 ? -10.204 -1.254 2.059 1.00 91.19 372 CYS A O 1
ATOM 2916 N N . VAL A 1 373 ? -9.159 0.723 1.804 1.00 91.81 373 VAL A N 1
ATOM 2917 C CA . VAL A 1 373 ? -10.019 1.486 2.717 1.00 91.81 373 VAL A CA 1
ATOM 2918 C C . VAL A 1 373 ? -11.428 1.655 2.164 1.00 91.81 373 VAL A C 1
ATOM 2920 O O . VAL A 1 373 ? -12.401 1.492 2.898 1.00 91.81 373 VAL A O 1
ATOM 2923 N N . GLY A 1 374 ? -11.550 1.953 0.870 1.00 89.38 374 GLY A N 1
ATOM 2924 C CA . GLY A 1 374 ? -12.836 2.118 0.198 1.00 89.38 374 GLY A CA 1
ATOM 2925 C C . GLY A 1 374 ? -13.669 0.836 0.190 1.00 89.38 374 GLY A C 1
ATOM 2926 O O . GLY A 1 374 ? -14.879 0.904 0.399 1.00 89.38 374 GLY A O 1
ATOM 2927 N N . LEU A 1 375 ? -13.023 -0.318 -0.003 1.00 89.31 375 LEU A N 1
ATOM 2928 C CA . LEU A 1 375 ? -13.666 -1.637 0.013 1.00 89.31 375 LEU A CA 1
ATOM 2929 C C . LEU A 1 375 ? -13.875 -2.193 1.431 1.00 89.31 375 LEU A C 1
ATOM 2931 O O . LEU A 1 375 ? -14.717 -3.063 1.632 1.00 89.31 375 LEU A O 1
ATOM 2935 N N . GLY A 1 376 ? -13.126 -1.699 2.418 1.00 87.56 376 GLY A N 1
ATOM 2936 C CA . GLY A 1 376 ? -13.182 -2.180 3.799 1.00 87.56 376 GLY A CA 1
ATOM 2937 C C . GLY A 1 376 ? -12.596 -3.581 4.000 1.00 87.56 376 GLY A C 1
ATOM 2938 O O . GLY A 1 376 ? -13.015 -4.298 4.905 1.00 87.56 376 GLY A O 1
ATOM 2939 N N . HIS A 1 377 ? -11.641 -3.987 3.160 1.00 87.00 377 HIS A N 1
ATOM 2940 C CA . HIS A 1 377 ? -11.024 -5.316 3.207 1.00 87.00 377 HIS A CA 1
ATOM 2941 C C . HIS A 1 377 ? -9.852 -5.355 4.201 1.00 87.00 377 HIS A C 1
ATOM 2943 O O . HIS A 1 377 ? -8.716 -5.016 3.858 1.00 87.00 377 HIS A O 1
ATOM 2949 N N . PHE A 1 378 ? -10.121 -5.802 5.431 1.00 87.19 378 PHE A N 1
ATOM 2950 C CA . PHE A 1 378 ? -9.100 -5.940 6.477 1.00 87.19 378 PHE A CA 1
ATOM 2951 C C . PHE A 1 378 ? -7.984 -6.926 6.099 1.00 87.19 378 PHE A C 1
ATOM 2953 O O . PHE A 1 378 ? -6.820 -6.631 6.355 1.00 87.19 378 PHE A O 1
ATOM 2960 N N . ASP A 1 379 ? -8.303 -8.042 5.435 1.00 85.94 379 ASP A N 1
ATOM 2961 C CA . ASP A 1 379 ? -7.302 -9.050 5.050 1.00 85.94 379 ASP A CA 1
ATOM 2962 C C . ASP A 1 379 ? -6.298 -8.505 4.031 1.00 85.94 379 ASP A C 1
ATOM 2964 O O . ASP A 1 379 ? -5.087 -8.616 4.218 1.00 85.94 379 ASP A O 1
ATOM 2968 N N . THR A 1 380 ? -6.788 -7.819 2.994 1.00 88.62 380 THR A N 1
ATOM 2969 C CA . THR A 1 380 ? -5.923 -7.182 1.993 1.00 88.62 380 THR A CA 1
ATOM 2970 C C . THR A 1 380 ? -5.053 -6.096 2.625 1.00 88.62 380 THR A C 1
ATOM 2972 O O . THR A 1 380 ? -3.875 -5.971 2.286 1.00 88.62 380 THR A O 1
ATOM 2975 N N . TRP A 1 381 ? -5.599 -5.324 3.572 1.00 92.38 381 TRP A N 1
ATOM 2976 C CA . TRP A 1 381 ? -4.806 -4.364 4.338 1.00 92.38 381 TRP A CA 1
ATOM 2977 C C . TRP A 1 381 ? -3.710 -5.068 5.148 1.00 92.38 381 TRP A C 1
ATOM 2979 O O . TRP A 1 381 ? -2.550 -4.653 5.084 1.00 92.38 381 TRP A O 1
ATOM 2989 N N . ARG A 1 382 ? -4.054 -6.139 5.881 1.00 92.12 382 ARG A N 1
ATOM 2990 C CA . ARG A 1 382 ? -3.111 -6.929 6.685 1.00 92.12 382 ARG A CA 1
ATOM 2991 C C . ARG A 1 382 ? -1.971 -7.451 5.828 1.00 92.12 382 ARG A C 1
ATOM 2993 O O . ARG A 1 382 ? -0.816 -7.228 6.166 1.00 92.12 382 ARG A O 1
ATOM 3000 N N . GLU A 1 383 ? -2.278 -8.122 4.725 1.00 92.56 383 GLU A N 1
ATOM 3001 C CA . GLU A 1 383 ? -1.264 -8.698 3.840 1.00 92.56 383 GLU A CA 1
ATOM 3002 C C . GLU A 1 383 ? -0.334 -7.624 3.279 1.00 92.56 383 GLU A C 1
ATOM 3004 O O . GLU A 1 383 ? 0.888 -7.763 3.357 1.00 92.56 383 GLU A O 1
ATOM 3009 N N . ARG A 1 384 ? -0.890 -6.506 2.791 1.00 94.19 384 ARG A N 1
ATOM 3010 C CA . ARG A 1 384 ? -0.087 -5.380 2.294 1.00 94.19 384 ARG A CA 1
ATOM 3011 C C . ARG A 1 384 ? 0.835 -4.811 3.367 1.00 94.19 384 ARG A C 1
ATOM 3013 O O . ARG A 1 384 ? 1.984 -4.508 3.054 1.00 94.19 384 ARG A O 1
ATOM 3020 N N . PHE A 1 385 ? 0.342 -4.669 4.598 1.00 95.00 385 PHE A N 1
ATOM 3021 C CA . PHE A 1 385 ? 1.117 -4.148 5.720 1.00 95.00 385 PHE A CA 1
ATOM 3022 C C . PHE A 1 385 ? 2.217 -5.126 6.136 1.00 95.00 385 PHE A C 1
ATOM 3024 O O . PHE A 1 385 ? 3.380 -4.744 6.172 1.00 95.00 385 PHE A O 1
ATOM 3031 N N . VAL A 1 386 ? 1.867 -6.387 6.404 1.00 93.81 386 VAL A N 1
ATOM 3032 C CA . VAL A 1 386 ? 2.779 -7.408 6.947 1.00 93.81 386 VAL A CA 1
ATOM 3033 C C . VAL A 1 386 ? 3.894 -7.750 5.962 1.00 93.81 386 VAL A C 1
ATOM 3035 O O . VAL A 1 386 ? 5.043 -7.892 6.368 1.00 93.81 386 VAL A O 1
ATOM 3038 N N . VAL A 1 387 ? 3.598 -7.842 4.661 1.00 93.50 387 VAL A N 1
ATOM 3039 C CA . VAL A 1 387 ? 4.636 -8.091 3.645 1.00 93.50 387 VAL A CA 1
ATOM 3040 C C . VAL A 1 387 ? 5.660 -6.954 3.626 1.00 93.50 387 VAL A C 1
ATOM 3042 O O . VAL A 1 387 ? 6.862 -7.203 3.624 1.00 93.50 387 VAL A O 1
ATOM 3045 N N . THR A 1 388 ? 5.201 -5.702 3.689 1.00 94.31 388 THR A N 1
ATOM 3046 C CA . THR A 1 388 ? 6.103 -4.546 3.754 1.00 94.31 388 THR A CA 1
ATOM 3047 C C . THR A 1 388 ? 6.821 -4.440 5.100 1.00 94.31 388 THR A C 1
ATOM 3049 O O . THR A 1 388 ? 7.997 -4.097 5.129 1.00 94.31 388 THR A O 1
ATOM 3052 N N . GLN A 1 389 ? 6.165 -4.799 6.202 1.00 92.81 389 GLN A N 1
ATOM 3053 C CA . GLN A 1 389 ? 6.766 -4.851 7.533 1.00 92.81 389 GLN A CA 1
ATOM 3054 C C . GLN A 1 389 ? 7.944 -5.833 7.586 1.00 92.81 389 GLN A C 1
ATOM 3056 O O . GLN A 1 389 ? 9.020 -5.450 8.035 1.00 92.81 389 GLN A O 1
ATOM 3061 N N . ARG A 1 390 ? 7.779 -7.053 7.056 1.00 92.31 390 ARG A N 1
ATOM 3062 C CA . ARG A 1 390 ? 8.836 -8.084 7.006 1.00 92.31 390 ARG A CA 1
ATOM 3063 C C . ARG A 1 390 ? 10.092 -7.625 6.265 1.00 92.31 390 ARG A C 1
ATOM 3065 O O . ARG A 1 390 ? 11.195 -8.008 6.632 1.00 92.31 390 ARG A O 1
ATOM 3072 N N . PHE A 1 391 ? 9.941 -6.786 5.242 1.00 91.88 391 PHE A N 1
ATOM 3073 C CA . PHE A 1 391 ? 11.080 -6.215 4.519 1.00 91.88 391 PHE A CA 1
ATOM 3074 C C . PHE A 1 391 ? 11.916 -5.262 5.391 1.00 91.88 391 PHE A C 1
ATOM 3076 O O . PHE A 1 391 ? 13.142 -5.262 5.307 1.00 91.88 391 PHE A O 1
ATOM 3083 N N . PHE A 1 392 ? 11.274 -4.477 6.263 1.00 89.62 392 PHE A N 1
ATOM 3084 C CA . PHE A 1 392 ? 11.957 -3.537 7.163 1.00 89.62 392 PHE A CA 1
ATOM 3085 C C . PHE A 1 392 ? 12.356 -4.140 8.517 1.00 89.62 392 PHE A C 1
ATOM 3087 O O . PHE A 1 392 ? 13.173 -3.546 9.222 1.00 89.62 392 PHE A O 1
ATOM 3094 N N . GLU A 1 393 ? 11.834 -5.319 8.857 1.00 88.12 393 GLU A N 1
ATOM 3095 C CA . GLU A 1 393 ? 12.053 -6.017 10.128 1.00 88.12 393 GLU A CA 1
ATOM 3096 C C . GLU A 1 393 ? 13.527 -6.114 10.562 1.00 88.12 393 GLU A C 1
ATOM 3098 O O . GLU A 1 393 ? 13.827 -5.746 11.703 1.00 88.12 393 GLU A O 1
ATOM 3103 N N . PRO A 1 394 ? 14.492 -6.444 9.675 1.00 87.31 394 PRO A N 1
ATOM 3104 C CA . PRO A 1 394 ? 15.907 -6.508 10.051 1.00 87.31 394 PRO A CA 1
ATOM 3105 C C . PRO A 1 394 ? 16.509 -5.170 10.511 1.00 87.31 394 PRO A C 1
ATOM 3107 O O . PRO A 1 394 ? 17.617 -5.140 11.041 1.00 87.31 394 PRO A O 1
ATOM 3110 N N . ARG A 1 395 ? 15.819 -4.048 10.269 1.00 82.56 395 ARG A N 1
ATOM 3111 C CA . ARG A 1 395 ? 16.296 -2.680 10.513 1.00 82.56 395 ARG A CA 1
ATOM 3112 C C . ARG A 1 395 ? 15.518 -1.964 11.623 1.00 82.56 395 ARG A C 1
ATOM 3114 O O . ARG A 1 395 ? 15.843 -0.818 11.937 1.00 82.56 395 ARG A O 1
ATOM 3121 N N . PHE A 1 396 ? 14.518 -2.604 12.242 1.00 80.81 396 PHE A N 1
ATOM 3122 C CA . PHE A 1 396 ? 13.711 -1.964 13.290 1.00 80.81 396 PHE A CA 1
ATOM 3123 C C . PHE A 1 396 ? 14.515 -1.611 14.542 1.00 80.81 396 PHE A C 1
ATOM 3125 O O . PHE A 1 396 ? 14.336 -0.516 15.067 1.00 80.81 396 PHE A O 1
ATOM 3132 N N . ALA A 1 397 ? 15.449 -2.460 14.980 1.00 76.81 397 ALA A N 1
ATOM 3133 C CA . ALA A 1 397 ? 16.258 -2.185 16.172 1.00 76.81 397 ALA A CA 1
ATOM 3134 C C . ALA A 1 397 ? 17.049 -0.864 16.060 1.00 76.81 397 ALA A C 1
ATOM 3136 O O . ALA A 1 397 ? 17.044 -0.041 16.981 1.00 76.81 397 ALA A O 1
ATOM 3137 N N . ASP A 1 398 ? 17.670 -0.621 14.902 1.00 74.62 398 ASP A N 1
ATOM 3138 C CA . ASP A 1 398 ? 18.406 0.617 14.630 1.00 74.62 398 ASP A CA 1
ATOM 3139 C C . ASP A 1 398 ? 17.457 1.818 14.493 1.00 74.62 398 ASP A C 1
ATOM 3141 O O . ASP A 1 398 ? 17.737 2.910 15.001 1.00 74.62 398 ASP A O 1
ATOM 3145 N N . ALA A 1 399 ? 16.303 1.610 13.850 1.00 71.25 399 ALA A N 1
ATOM 3146 C CA . ALA A 1 399 ? 15.291 2.640 13.646 1.00 71.25 399 ALA A CA 1
ATOM 3147 C C . ALA A 1 399 ? 14.622 3.113 14.937 1.00 71.25 399 ALA A C 1
ATOM 3149 O O . ALA A 1 399 ? 14.416 4.315 15.098 1.00 71.25 399 ALA A O 1
ATOM 3150 N N . VAL A 1 400 ? 14.341 2.211 15.879 1.00 71.06 400 VAL A N 1
ATOM 3151 C CA . VAL A 1 400 ? 13.797 2.565 17.198 1.00 71.06 400 VAL A CA 1
ATOM 3152 C C . VAL A 1 400 ? 14.772 3.481 17.935 1.00 71.06 400 VAL A C 1
ATOM 3154 O O . VAL A 1 400 ? 14.392 4.556 18.396 1.00 71.06 400 VAL A O 1
ATOM 3157 N N . LYS A 1 401 ? 16.062 3.126 17.960 1.00 73.38 401 LYS A N 1
ATOM 3158 C CA . LYS A 1 401 ? 17.090 3.913 18.654 1.00 73.38 401 LYS A CA 1
ATOM 3159 C C . LYS A 1 401 ? 17.215 5.341 18.109 1.00 73.38 401 LYS A C 1
ATOM 3161 O O . LYS A 1 401 ? 17.322 6.288 18.889 1.00 73.38 401 LYS A O 1
ATOM 3166 N N . VAL A 1 402 ? 17.219 5.507 16.785 1.00 69.81 402 VAL A N 1
ATOM 3167 C CA . VAL A 1 402 ? 17.343 6.829 16.143 1.00 69.81 402 VAL A CA 1
ATOM 3168 C C . VAL A 1 402 ? 16.029 7.614 16.209 1.00 69.81 402 VAL A C 1
ATOM 3170 O O . VAL A 1 402 ? 16.048 8.814 16.490 1.00 69.81 402 VAL A O 1
ATOM 3173 N N . GLY A 1 403 ? 14.891 6.944 16.017 1.00 65.75 403 GLY A N 1
ATOM 3174 C CA . GLY A 1 403 ? 13.561 7.545 16.040 1.00 65.75 403 GLY A CA 1
ATOM 3175 C C . GLY A 1 403 ? 13.188 8.130 17.402 1.00 65.75 403 GLY A C 1
ATOM 3176 O O . GLY A 1 403 ? 12.765 9.287 17.467 1.00 65.75 403 GLY A O 1
ATOM 3177 N N . SER A 1 404 ? 13.403 7.390 18.495 1.00 68.19 404 SER A N 1
ATOM 3178 C CA . SER A 1 404 ? 13.115 7.880 19.853 1.00 68.19 404 SER A CA 1
ATOM 3179 C C . SER A 1 404 ? 14.010 9.065 20.231 1.00 68.19 404 SER A C 1
ATOM 3181 O O . SER A 1 404 ? 13.533 10.045 20.804 1.00 68.19 404 SER A O 1
ATOM 3183 N N . ALA A 1 405 ? 15.288 9.045 19.831 1.00 68.94 405 ALA A N 1
ATOM 3184 C CA . ALA A 1 405 ? 16.200 10.171 20.042 1.00 68.94 405 ALA A CA 1
ATOM 3185 C C . ALA A 1 405 ? 15.761 11.439 19.283 1.00 68.94 405 ALA A C 1
ATOM 3187 O O . ALA A 1 405 ? 15.848 12.540 19.828 1.00 68.94 405 ALA A O 1
ATOM 3188 N N . MET A 1 406 ? 15.252 11.288 18.054 1.00 67.25 406 MET A N 1
ATOM 3189 C CA . MET A 1 406 ? 14.743 12.400 17.244 1.00 67.25 406 MET A CA 1
ATOM 3190 C C . MET A 1 406 ? 13.497 13.034 17.869 1.00 67.25 406 MET A C 1
ATOM 3192 O O . MET A 1 406 ? 13.432 14.254 18.006 1.00 67.25 406 MET A O 1
ATOM 3196 N N . VAL A 1 407 ? 12.511 12.217 18.257 1.00 64.81 407 VAL A N 1
ATOM 3197 C CA . VAL A 1 407 ? 11.261 12.699 18.869 1.00 64.81 407 VAL A CA 1
ATOM 3198 C C . VAL A 1 407 ? 11.566 13.451 20.161 1.00 64.81 407 VAL A C 1
ATOM 3200 O O . VAL A 1 407 ? 11.090 14.571 20.337 1.00 64.81 407 VAL A O 1
ATOM 3203 N N . LYS A 1 408 ? 12.431 12.888 21.010 1.00 68.50 408 LYS A N 1
ATOM 3204 C CA . LYS A 1 408 ? 12.864 13.522 22.254 1.00 68.50 408 LYS A CA 1
ATOM 3205 C C . LYS A 1 408 ? 13.539 14.873 22.020 1.00 68.50 408 LYS A C 1
ATOM 3207 O O . LYS A 1 408 ? 13.154 15.862 22.633 1.00 68.50 408 LYS A O 1
ATOM 3212 N N . ALA A 1 409 ? 14.494 14.943 21.093 1.00 66.00 409 ALA A N 1
ATOM 3213 C CA . ALA A 1 409 ? 15.206 16.185 20.800 1.00 66.00 409 ALA A CA 1
ATOM 3214 C C . ALA A 1 409 ? 14.293 17.275 20.219 1.00 66.00 409 ALA A C 1
ATOM 3216 O O . ALA A 1 409 ? 14.423 18.445 20.578 1.00 66.00 409 ALA A O 1
ATOM 3217 N N . VAL A 1 410 ? 13.356 16.904 19.341 1.00 59.72 410 VAL A N 1
ATOM 3218 C CA . VAL A 1 410 ? 12.384 17.853 18.785 1.00 59.72 410 VAL A CA 1
ATOM 3219 C C . VAL A 1 410 ? 11.455 18.391 19.875 1.00 59.72 410 VAL A C 1
ATOM 3221 O O . VAL A 1 410 ? 11.204 19.596 19.917 1.00 59.72 410 VAL A O 1
ATOM 3224 N N . LEU A 1 411 ? 10.964 17.521 20.761 1.00 56.75 411 LEU A N 1
ATOM 3225 C CA . LEU A 1 411 ? 10.092 17.925 21.860 1.00 56.75 411 LEU A CA 1
ATOM 3226 C C . LEU A 1 411 ? 10.844 18.835 22.847 1.00 56.75 411 LEU A C 1
ATOM 3228 O O . LEU A 1 411 ? 10.376 19.936 23.117 1.00 56.75 411 LEU A O 1
ATOM 3232 N N . GLU A 1 412 ? 12.051 18.462 23.291 1.00 58.53 412 GLU A N 1
ATOM 3233 C CA . GLU A 1 412 ? 12.881 19.251 24.224 1.00 58.53 412 GLU A CA 1
ATOM 3234 C C . GLU A 1 412 ? 13.253 20.656 23.703 1.00 58.53 412 GLU A C 1
ATOM 3236 O O . GLU A 1 412 ? 13.364 21.603 24.487 1.00 58.53 412 GLU A O 1
ATOM 3241 N N . ILE A 1 413 ? 13.444 20.820 22.389 1.00 51.03 413 ILE A N 1
ATOM 3242 C CA . ILE A 1 413 ? 13.740 22.124 21.768 1.00 51.03 413 ILE A CA 1
ATOM 3243 C C . ILE A 1 413 ? 12.474 22.984 21.674 1.00 51.03 413 ILE A C 1
ATOM 3245 O O . ILE A 1 413 ? 12.528 24.173 21.994 1.00 51.03 413 ILE A O 1
ATOM 3249 N N . GLY A 1 414 ? 11.325 22.378 21.351 1.00 42.38 414 GLY A N 1
ATOM 3250 C CA . GLY A 1 414 ? 10.022 23.048 21.400 1.00 42.38 414 GLY A CA 1
ATOM 3251 C C . GLY A 1 414 ? 9.691 23.637 22.781 1.00 42.38 414 GLY A C 1
ATOM 3252 O O . GLY A 1 414 ? 9.050 24.685 22.858 1.00 42.38 414 GLY A O 1
ATOM 3253 N N . PHE A 1 415 ? 10.193 23.029 23.865 1.00 33.41 415 PHE A N 1
ATOM 3254 C CA . PHE A 1 415 ? 10.021 23.519 25.241 1.00 33.41 415 PHE A CA 1
ATOM 3255 C C . PHE A 1 415 ? 10.905 24.717 25.618 1.00 33.41 415 PHE A C 1
ATOM 3257 O O . PHE A 1 415 ? 10.519 25.516 26.475 1.00 33.41 415 PHE A O 1
ATOM 3264 N N . LYS A 1 416 ? 12.085 24.887 25.008 1.00 29.48 416 LYS A N 1
ATOM 3265 C CA . LYS A 1 416 ? 13.009 25.976 25.381 1.00 29.48 416 LYS A CA 1
ATOM 3266 C C . LYS A 1 416 ? 12.604 27.336 24.816 1.00 29.48 416 LYS A C 1
ATOM 3268 O O . LYS A 1 416 ? 12.704 28.329 25.535 1.00 29.48 416 LYS A O 1
ATOM 3273 N N . ASP A 1 417 ? 12.101 27.391 23.585 1.00 31.55 417 ASP A N 1
ATOM 3274 C CA . ASP A 1 417 ? 11.789 28.668 22.922 1.00 31.55 417 ASP A CA 1
ATOM 3275 C C . ASP A 1 417 ? 10.412 29.241 23.298 1.00 31.55 417 ASP A C 1
ATOM 3277 O O . ASP A 1 417 ? 10.199 30.456 23.216 1.00 31.55 417 ASP A O 1
ATOM 3281 N N . PHE A 1 418 ? 9.504 28.408 23.818 1.00 30.09 418 PHE A N 1
ATOM 3282 C CA . PHE A 1 418 ? 8.206 28.852 24.343 1.00 30.09 418 PHE A CA 1
ATOM 3283 C C . PHE A 1 418 ? 8.334 29.660 25.651 1.00 30.09 418 PHE A C 1
ATOM 3285 O O . PHE A 1 418 ? 7.498 30.511 25.950 1.00 30.09 418 PHE A O 1
ATOM 3292 N N . ASN A 1 419 ? 9.413 29.449 26.415 1.00 25.44 419 ASN A N 1
ATOM 3293 C CA . ASN A 1 419 ? 9.671 30.152 27.677 1.00 25.44 419 ASN A CA 1
ATOM 3294 C C . ASN A 1 419 ? 10.374 31.514 27.508 1.00 25.44 419 ASN A C 1
ATOM 3296 O O . ASN A 1 419 ? 10.399 32.309 28.450 1.00 25.44 419 ASN A O 1
ATOM 3300 N N . VAL A 1 420 ? 10.936 31.818 26.331 1.00 28.03 420 VAL A N 1
ATOM 3301 C CA . VAL A 1 420 ? 11.698 33.063 26.091 1.00 28.03 420 VAL A CA 1
ATOM 3302 C C . VAL A 1 420 ? 10.820 34.188 25.525 1.00 28.03 420 VAL A C 1
ATOM 3304 O O . VAL A 1 420 ? 11.081 35.357 25.793 1.00 28.03 420 VAL A O 1
ATOM 3307 N N . THR A 1 421 ? 9.736 33.867 24.815 1.00 26.86 421 THR A N 1
ATOM 3308 C CA . THR A 1 421 ? 8.877 34.853 24.122 1.00 26.86 421 THR A CA 1
ATOM 3309 C C . THR A 1 421 ? 7.745 35.450 24.973 1.00 26.86 421 THR A C 1
ATOM 3311 O O . THR A 1 421 ? 7.072 36.371 24.530 1.00 26.86 421 THR A O 1
ATOM 3314 N N . MET A 1 422 ? 7.567 35.005 26.221 1.00 27.31 422 MET A N 1
ATOM 3315 C CA . MET A 1 422 ? 6.542 35.504 27.162 1.00 27.31 422 MET A CA 1
ATOM 3316 C C . MET A 1 422 ? 7.055 36.587 28.135 1.00 27.31 422 MET A C 1
ATOM 3318 O O . MET A 1 422 ? 6.462 36.787 29.198 1.00 27.31 422 MET A O 1
ATOM 3322 N N . LYS A 1 423 ? 8.184 37.252 27.841 1.00 27.42 423 LYS A N 1
ATOM 3323 C CA . LYS A 1 423 ? 8.770 38.252 28.756 1.00 27.42 423 LYS A CA 1
ATOM 3324 C C . LYS A 1 423 ? 8.540 39.714 28.382 1.00 27.42 423 LYS A C 1
ATOM 3326 O O . LYS A 1 423 ? 8.582 40.536 29.291 1.00 27.42 423 LYS A O 1
ATOM 3331 N N . ASP A 1 424 ? 8.195 40.022 27.135 1.00 30.84 424 ASP A N 1
ATOM 3332 C CA . ASP A 1 424 ? 8.050 41.402 26.667 1.00 30.84 424 ASP A CA 1
ATOM 3333 C C . ASP A 1 424 ? 6.760 41.561 25.845 1.00 30.84 424 ASP A C 1
ATOM 3335 O O . ASP A 1 424 ? 6.768 41.345 24.641 1.00 30.84 424 ASP A O 1
ATOM 3339 N N . ASP A 1 425 ? 5.635 41.847 26.513 1.00 28.16 425 ASP A N 1
ATOM 3340 C CA . ASP A 1 425 ? 4.628 42.834 26.075 1.00 28.16 425 ASP A CA 1
ATOM 3341 C C . ASP A 1 425 ? 3.386 42.808 26.988 1.00 28.16 425 ASP A C 1
ATOM 3343 O O . ASP A 1 425 ? 2.654 41.825 27.110 1.00 28.16 425 ASP A O 1
ATOM 3347 N N . HIS A 1 426 ? 3.136 43.933 27.662 1.00 29.14 426 HIS A N 1
ATOM 3348 C CA . HIS A 1 426 ? 1.944 44.168 28.476 1.00 29.14 426 HIS A CA 1
ATOM 3349 C C . HIS A 1 426 ? 0.808 44.747 27.614 1.00 29.14 426 HIS A C 1
ATOM 3351 O O . HIS A 1 426 ? 0.928 45.865 27.118 1.00 29.14 426 HIS A O 1
ATOM 3357 N N . GLY A 1 427 ? -0.336 44.052 27.517 1.00 25.19 427 GLY A N 1
ATOM 3358 C CA . GLY A 1 427 ? -1.534 44.601 26.861 1.00 25.19 427 GLY A CA 1
ATOM 3359 C C . GLY A 1 427 ? -2.778 43.698 26.840 1.00 25.19 427 GLY A C 1
ATOM 3360 O O . GLY A 1 427 ? -3.062 43.067 25.837 1.00 25.19 427 GLY A O 1
ATOM 3361 N N . SER A 1 428 ? -3.524 43.673 27.952 1.00 26.22 428 SER A N 1
ATOM 3362 C CA . SER A 1 428 ? -4.968 43.370 28.112 1.00 26.22 428 SER A CA 1
ATOM 3363 C C . SER A 1 428 ? -5.734 42.619 26.991 1.00 26.22 428 SER A C 1
ATOM 3365 O O . SER A 1 428 ? -6.291 43.248 26.091 1.00 26.22 428 SER A O 1
ATOM 3367 N N . SER A 1 429 ? -5.968 41.313 27.178 1.00 23.08 429 SER A N 1
ATOM 3368 C CA . SER A 1 429 ? -7.222 40.624 26.808 1.00 23.08 429 SER A CA 1
ATOM 3369 C C . SER A 1 429 ? -7.374 39.334 27.630 1.00 23.08 429 SER A C 1
ATOM 3371 O O . SER A 1 429 ? -6.411 38.596 27.822 1.00 23.08 429 SER A O 1
ATOM 3373 N N . SER A 1 430 ? -8.563 39.097 28.183 1.00 23.78 430 SER A N 1
ATOM 3374 C CA . SER A 1 430 ? -8.849 38.078 29.197 1.00 23.78 430 SER A CA 1
ATOM 3375 C C . SER A 1 430 ? -9.132 36.698 28.594 1.00 23.78 430 SER A C 1
ATOM 3377 O O . SER A 1 430 ? -10.287 36.373 28.333 1.00 23.78 430 SER A O 1
ATOM 3379 N N . TYR A 1 431 ? -8.094 35.876 28.443 1.00 22.61 431 TYR A N 1
ATOM 3380 C CA . TYR A 1 431 ? -8.199 34.414 28.445 1.00 22.61 431 TYR A CA 1
ATOM 3381 C C . TYR A 1 431 ? -6.987 33.861 29.200 1.00 22.61 431 TYR A C 1
ATOM 3383 O O . TYR A 1 431 ? -5.839 34.042 28.796 1.00 22.61 431 TYR A O 1
ATOM 3391 N N . GLU A 1 432 ? -7.247 33.263 30.358 1.00 22.02 432 GLU A N 1
ATOM 3392 C CA . GLU A 1 432 ? -6.236 32.768 31.290 1.00 22.02 432 GLU A CA 1
ATOM 3393 C C . GLU A 1 432 ? -5.566 31.522 30.690 1.00 22.02 432 GLU A C 1
ATOM 3395 O O . GLU A 1 432 ? -6.114 30.423 30.702 1.00 22.02 432 GLU A O 1
ATOM 3400 N N . THR A 1 433 ? -4.400 31.720 30.070 1.00 22.72 433 THR A N 1
ATOM 3401 C CA . THR A 1 433 ? -3.571 30.645 29.511 1.00 22.72 433 THR A CA 1
ATOM 3402 C C . THR A 1 433 ? -2.584 30.208 30.589 1.00 22.72 433 THR A C 1
ATOM 3404 O O . THR A 1 433 ? -1.595 30.893 30.856 1.00 22.72 433 THR A O 1
ATOM 3407 N N . THR A 1 434 ? -2.883 29.102 31.268 1.00 24.44 434 THR A N 1
ATOM 3408 C CA . THR A 1 434 ? -2.027 28.539 32.319 1.00 24.44 434 THR A CA 1
ATOM 3409 C C . THR A 1 434 ? -0.750 27.947 31.712 1.00 24.44 434 THR A C 1
ATOM 3411 O O . THR A 1 434 ? -0.793 27.271 30.686 1.00 24.44 434 THR A O 1
ATOM 3414 N N . ARG A 1 435 ? 0.387 28.258 32.348 1.00 21.70 435 ARG A N 1
ATOM 3415 C CA . ARG A 1 435 ? 1.767 27.913 31.961 1.00 21.70 435 ARG A CA 1
ATOM 3416 C C . ARG A 1 435 ? 1.986 26.401 31.824 1.00 21.70 435 ARG A C 1
ATOM 3418 O O . ARG A 1 435 ? 1.511 25.638 32.657 1.00 21.70 435 ARG A O 1
ATOM 3425 N N . ILE A 1 436 ? 2.745 26.028 30.794 1.00 27.70 436 ILE A N 1
ATOM 3426 C CA . ILE A 1 436 ? 3.096 24.661 30.399 1.00 27.70 436 ILE A CA 1
ATOM 3427 C C . ILE A 1 436 ? 4.528 24.374 30.870 1.00 27.70 436 ILE A C 1
ATOM 3429 O O . ILE A 1 436 ? 5.470 25.016 30.410 1.00 27.70 436 ILE A O 1
ATOM 3433 N N . GLU A 1 437 ? 4.683 23.420 31.782 1.00 23.09 437 GLU A N 1
ATOM 3434 C CA . GLU A 1 437 ? 5.946 22.730 32.060 1.00 23.09 437 GLU A CA 1
ATOM 3435 C C . GLU A 1 437 ? 5.698 21.243 31.775 1.00 23.09 437 GLU A C 1
ATOM 3437 O O . GLU A 1 437 ? 5.460 20.471 32.701 1.00 23.09 437 GLU A O 1
ATOM 3442 N N . ASP A 1 438 ? 5.689 20.841 30.497 1.00 30.62 438 ASP A N 1
ATOM 3443 C CA . ASP A 1 438 ? 5.576 19.419 30.161 1.00 30.62 438 ASP A CA 1
ATOM 3444 C C . ASP A 1 438 ? 6.980 18.794 30.196 1.00 30.62 438 ASP A C 1
ATOM 3446 O O . ASP A 1 438 ? 7.840 19.035 29.347 1.00 30.62 438 ASP A O 1
ATOM 3450 N N . HIS A 1 439 ? 7.214 17.973 31.209 1.00 26.72 439 HIS A N 1
ATOM 3451 C CA . HIS A 1 439 ? 7.999 16.762 31.021 1.00 26.72 439 HIS A CA 1
ATOM 3452 C C . HIS A 1 439 ? 7.016 15.737 30.453 1.00 26.72 439 HIS A C 1
ATOM 3454 O O . HIS A 1 439 ? 5.987 15.565 31.090 1.00 26.72 439 HIS A O 1
ATOM 3460 N N . ASP A 1 440 ? 7.275 15.125 29.289 1.00 32.03 440 ASP A N 1
ATOM 3461 C CA . ASP A 1 440 ? 7.082 13.674 29.089 1.00 32.03 440 ASP A CA 1
ATOM 3462 C C . ASP A 1 440 ? 7.175 13.191 27.632 1.00 32.03 440 ASP A C 1
ATOM 3464 O O . ASP A 1 440 ? 6.791 13.860 26.666 1.00 32.03 440 ASP A O 1
ATOM 3468 N N . ASP A 1 441 ? 7.689 11.961 27.529 1.00 31.42 441 ASP A N 1
ATOM 3469 C CA . ASP A 1 441 ? 7.775 11.082 26.365 1.00 31.42 441 ASP A CA 1
ATOM 3470 C C . ASP A 1 441 ? 6.366 10.695 25.863 1.00 31.42 441 ASP A C 1
ATOM 3472 O O . ASP A 1 441 ? 5.882 9.581 26.048 1.00 31.42 441 ASP A O 1
ATOM 3476 N N . SER A 1 442 ? 5.683 11.634 25.201 1.00 30.12 442 SER A N 1
ATOM 3477 C CA . SER A 1 442 ? 4.451 11.355 24.458 1.00 30.12 442 SER A CA 1
ATOM 3478 C C . SER A 1 442 ? 4.780 10.477 23.247 1.00 30.12 442 SER A C 1
ATOM 3480 O O . SER A 1 442 ? 5.216 10.933 22.186 1.00 30.12 442 SER A O 1
ATOM 3482 N N . SER A 1 443 ? 4.613 9.174 23.396 1.00 35.84 443 SER A N 1
ATOM 3483 C CA . SER A 1 443 ? 4.696 8.213 22.312 1.00 35.84 443 SER A CA 1
ATOM 3484 C C . SER A 1 443 ? 3.450 7.321 22.294 1.00 35.84 443 SER A C 1
ATOM 3486 O O . SER A 1 443 ? 2.991 6.780 23.290 1.00 35.84 443 SER A O 1
ATOM 3488 N N . THR A 1 444 ? 2.829 7.131 21.134 1.00 37.88 444 THR A N 1
ATOM 3489 C CA . THR A 1 444 ? 1.768 6.121 20.970 1.00 37.88 444 THR A CA 1
ATOM 3490 C C . THR A 1 444 ? 2.341 4.694 20.937 1.00 37.88 444 THR A C 1
ATOM 3492 O O . THR A 1 444 ? 1.883 3.859 20.167 1.00 37.88 444 THR A O 1
ATOM 3495 N N . GLU A 1 445 ? 3.394 4.427 21.717 1.00 38.94 445 GLU A N 1
ATOM 3496 C CA . GLU A 1 445 ? 4.187 3.200 21.669 1.00 38.94 445 GLU A CA 1
ATOM 3497 C C . GLU A 1 445 ? 3.481 2.031 22.362 1.00 38.94 445 GLU A C 1
ATOM 3499 O O . GLU A 1 445 ? 2.998 2.125 23.493 1.00 38.94 445 GLU A O 1
ATOM 3504 N N . PHE A 1 446 ? 3.440 0.918 21.636 1.00 33.47 446 PHE A N 1
ATOM 3505 C CA . PHE A 1 446 ? 3.235 -0.423 22.156 1.00 33.47 446 PHE A CA 1
ATOM 3506 C C . PHE A 1 446 ? 4.624 -1.067 22.288 1.00 33.47 446 PHE A C 1
ATOM 3508 O O . PHE A 1 446 ? 5.301 -1.243 21.275 1.00 33.47 446 PHE A O 1
ATOM 3515 N N . AS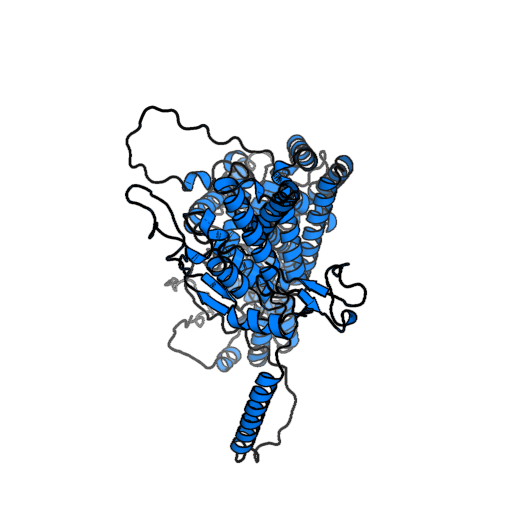P A 1 447 ? 5.046 -1.354 23.521 1.00 27.08 447 ASP A N 1
ATOM 3516 C CA . ASP A 1 447 ? 6.210 -2.192 23.843 1.00 27.08 447 ASP A CA 1
ATOM 3517 C C . ASP A 1 447 ? 5.688 -3.574 24.294 1.00 27.08 447 ASP A C 1
ATOM 3519 O O . ASP A 1 447 ? 4.606 -3.671 24.878 1.00 27.08 447 ASP A O 1
ATOM 3523 N N . GLU A 1 448 ? 6.379 -4.644 23.910 1.00 31.16 448 GLU A N 1
ATOM 3524 C CA . GLU A 1 448 ? 5.842 -6.005 23.721 1.00 31.16 448 GLU A CA 1
ATOM 3525 C C . GLU A 1 448 ? 5.294 -6.762 24.959 1.00 31.16 448 GLU A C 1
ATOM 3527 O O . GLU A 1 448 ? 5.562 -6.430 26.110 1.00 31.16 448 GLU A O 1
ATOM 3532 N N . THR A 1 449 ? 4.637 -7.902 24.652 1.00 24.41 449 THR A N 1
ATOM 3533 C CA . THR A 1 449 ? 4.323 -9.102 25.474 1.00 24.41 449 THR A CA 1
ATOM 3534 C C . THR A 1 449 ? 2.881 -9.335 25.952 1.00 24.41 449 THR A C 1
ATOM 3536 O O . THR A 1 449 ? 2.655 -9.663 27.108 1.00 24.41 449 THR A O 1
ATOM 3539 N N . ILE A 1 450 ? 1.900 -9.327 25.036 1.00 25.98 450 ILE A N 1
ATOM 3540 C CA . ILE A 1 450 ? 0.747 -10.252 25.129 1.00 25.98 450 ILE A CA 1
ATOM 3541 C C . ILE A 1 450 ? 0.434 -10.788 23.720 1.00 25.98 450 ILE A C 1
ATOM 3543 O O . ILE A 1 450 ? -0.020 -10.047 22.843 1.00 25.98 450 ILE A O 1
ATOM 3547 N N . ASP A 1 451 ? 0.719 -12.073 23.511 1.00 28.31 451 ASP A N 1
ATOM 3548 C CA . ASP A 1 451 ? 0.358 -12.848 22.321 1.00 28.31 451 ASP A CA 1
ATOM 3549 C C . ASP A 1 451 ? -1.106 -13.299 22.455 1.00 28.31 451 ASP A C 1
ATOM 3551 O O . ASP A 1 451 ? -1.414 -14.287 23.124 1.00 28.31 451 ASP A O 1
ATOM 3555 N N . LEU A 1 452 ? -2.030 -12.514 21.892 1.00 32.00 452 LEU A N 1
ATOM 3556 C CA . LEU A 1 452 ? -3.408 -12.954 21.678 1.00 32.00 452 LEU A CA 1
ATOM 3557 C C . LEU A 1 452 ? -3.527 -13.440 20.233 1.00 32.00 452 LEU A C 1
ATOM 3559 O O . LEU A 1 452 ? -3.325 -12.692 19.281 1.00 32.00 452 LEU A O 1
ATOM 3563 N N . ASN A 1 453 ? -3.819 -14.732 20.136 1.00 32.41 453 ASN A N 1
ATOM 3564 C CA . ASN A 1 453 ? -3.799 -15.596 18.962 1.00 32.41 453 ASN A CA 1
ATOM 3565 C C . ASN A 1 453 ? -4.531 -14.990 17.742 1.00 32.41 453 ASN A C 1
ATOM 3567 O O . ASN A 1 453 ? -5.731 -14.726 17.796 1.00 32.41 453 ASN A O 1
ATOM 3571 N N . ASP A 1 454 ? -3.845 -14.916 16.596 1.00 39.09 454 ASP A N 1
ATOM 3572 C CA . ASP A 1 454 ? -4.340 -14.483 15.269 1.00 39.09 454 ASP A CA 1
ATOM 3573 C C . ASP A 1 454 ? -5.499 -15.339 14.687 1.00 39.09 454 ASP A C 1
ATOM 3575 O O . ASP A 1 454 ? -5.857 -15.230 13.512 1.00 39.09 454 ASP A O 1
ATOM 3579 N N . LYS A 1 455 ? -6.100 -16.237 15.475 1.00 36.69 455 LYS A N 1
ATOM 3580 C CA . LYS A 1 455 ? -7.150 -17.170 15.034 1.00 36.69 455 LYS A CA 1
ATOM 3581 C C . LYS A 1 455 ? -8.579 -16.693 15.303 1.00 36.69 455 LYS A C 1
ATOM 3583 O O . LYS A 1 455 ? -9.504 -17.279 14.743 1.00 36.69 455 LYS A O 1
ATOM 3588 N N . ASP A 1 456 ? -8.773 -15.608 16.050 1.00 39.31 456 ASP A N 1
ATOM 3589 C CA . ASP A 1 456 ? -10.115 -15.104 16.389 1.00 39.31 456 ASP A CA 1
ATOM 3590 C C . ASP A 1 456 ? -10.789 -14.283 15.269 1.00 39.31 456 ASP A C 1
ATOM 3592 O O . ASP A 1 456 ? -11.952 -13.886 15.393 1.00 39.31 456 ASP A O 1
ATOM 3596 N N . TYR A 1 457 ? -10.102 -14.088 14.137 1.00 41.66 457 TYR A N 1
ATOM 3597 C CA . TYR A 1 457 ? -10.627 -13.405 12.947 1.00 41.66 457 TYR A CA 1
ATOM 3598 C C . TYR A 1 457 ? -11.619 -14.257 12.122 1.00 41.66 457 TYR A C 1
ATOM 3600 O O . TYR A 1 457 ? -12.289 -13.733 11.235 1.00 41.66 457 TYR A O 1
ATOM 3608 N N . MET A 1 458 ? -11.747 -15.563 12.397 1.00 33.53 458 MET A N 1
ATOM 3609 C CA . MET A 1 458 ? -12.390 -16.539 11.495 1.00 33.53 458 MET A CA 1
ATOM 3610 C C . MET A 1 458 ? -13.772 -17.050 11.935 1.00 33.53 458 MET A C 1
ATOM 3612 O O . MET A 1 458 ? -14.096 -18.219 11.729 1.00 33.53 458 MET A O 1
ATOM 3616 N N . THR A 1 459 ? -14.639 -16.202 12.490 1.00 32.91 459 THR A N 1
ATOM 3617 C CA . THR A 1 459 ? -16.063 -16.566 12.644 1.00 32.91 459 THR A CA 1
ATOM 3618 C C . THR A 1 459 ? -16.990 -15.385 12.382 1.00 32.91 459 THR A C 1
ATOM 3620 O O . THR A 1 459 ? -17.446 -14.711 13.304 1.00 32.91 459 THR A O 1
ATOM 3623 N N . THR A 1 460 ? -17.327 -15.168 11.112 1.00 31.00 460 THR A N 1
ATOM 3624 C CA . THR A 1 460 ? -18.502 -14.389 10.704 1.00 31.00 460 THR A CA 1
ATOM 3625 C C . THR A 1 460 ? -19.734 -15.298 10.749 1.00 31.00 460 THR A C 1
ATOM 3627 O O . THR A 1 460 ? -20.095 -15.978 9.791 1.00 31.00 460 THR A O 1
ATOM 3630 N N . GLY A 1 461 ? -20.368 -15.368 11.920 1.00 30.44 461 GLY A N 1
ATOM 3631 C CA . GLY A 1 461 ? -21.627 -16.086 12.112 1.00 30.44 461 GLY A CA 1
ATOM 3632 C C . GLY A 1 461 ? -22.826 -15.244 11.674 1.00 30.44 461 GLY A C 1
ATOM 3633 O O . GLY A 1 461 ? -23.062 -14.166 12.208 1.00 30.44 461 GLY A O 1
ATOM 3634 N N . SER A 1 462 ? -23.612 -15.753 10.725 1.00 28.59 462 SER A N 1
ATOM 3635 C CA . SER A 1 462 ? -24.922 -15.210 10.357 1.00 28.59 462 SER A CA 1
ATOM 3636 C C . SER A 1 462 ? -25.911 -15.278 11.533 1.00 28.59 462 SER A C 1
ATOM 3638 O O . SER A 1 462 ? -26.051 -16.334 12.155 1.00 28.59 462 SER A O 1
ATOM 3640 N N . HIS A 1 463 ? -26.644 -14.194 11.797 1.00 30.69 463 HIS A N 1
ATOM 3641 C CA . HIS A 1 463 ? -27.636 -14.119 12.876 1.00 30.69 463 HIS A CA 1
ATOM 3642 C C . HIS A 1 463 ? -28.898 -14.996 12.668 1.00 30.69 463 HIS A C 1
ATOM 3644 O O . HIS A 1 463 ? -29.240 -15.357 11.540 1.00 30.69 463 HIS A O 1
ATOM 3650 N N . PRO A 1 464 ? -29.617 -15.336 13.763 1.00 41.91 464 PRO A N 1
ATOM 3651 C CA . PRO A 1 464 ? -30.533 -16.474 13.846 1.00 41.91 464 PRO A CA 1
ATOM 3652 C C . PRO A 1 464 ? -32.014 -16.074 13.770 1.00 41.91 464 PRO A C 1
ATOM 3654 O O . PRO A 1 464 ? -32.393 -14.986 14.193 1.00 41.91 464 PRO A O 1
ATOM 3657 N N . THR A 1 465 ? -32.908 -17.003 13.403 1.00 31.45 465 THR A N 1
ATOM 3658 C CA . THR A 1 465 ? -34.296 -16.951 13.904 1.00 31.45 465 THR A CA 1
ATOM 3659 C C . THR A 1 465 ? -34.898 -18.330 14.204 1.00 31.45 465 THR A C 1
ATOM 3661 O O . THR A 1 465 ? -34.981 -19.210 13.359 1.00 31.45 465 THR A O 1
ATOM 3664 N N . LYS A 1 466 ? -35.384 -18.446 15.450 1.00 35.88 466 LYS A N 1
ATOM 3665 C CA . LYS A 1 466 ? -36.556 -19.201 15.934 1.00 35.88 466 LYS A CA 1
ATOM 3666 C C . LYS A 1 466 ? -36.744 -20.642 15.424 1.00 35.88 466 LYS A C 1
ATOM 3668 O O . LYS A 1 466 ? -37.305 -20.835 14.354 1.00 35.88 466 LYS A O 1
ATOM 3673 N N . ARG A 1 467 ? -36.644 -21.628 16.332 1.00 34.81 467 ARG A N 1
ATOM 3674 C CA . ARG A 1 467 ? -37.838 -22.384 16.786 1.00 34.81 467 ARG A CA 1
ATOM 3675 C C . ARG A 1 467 ? -37.551 -23.436 17.861 1.00 34.81 467 ARG A C 1
ATOM 3677 O O . ARG A 1 467 ? -36.810 -24.394 17.700 1.00 34.81 467 ARG A O 1
ATOM 3684 N N . ARG A 1 468 ? -38.317 -23.268 18.931 1.00 44.44 468 ARG A N 1
ATOM 3685 C CA . ARG A 1 468 ? -38.558 -24.130 20.084 1.00 44.44 468 ARG A CA 1
ATOM 3686 C C . ARG A 1 468 ? -39.309 -25.417 19.682 1.00 44.44 468 ARG A C 1
ATOM 3688 O O . ARG A 1 468 ? -40.491 -25.502 19.977 1.00 44.44 468 ARG A O 1
ATOM 3695 N N . TRP A 1 469 ? -38.686 -26.361 18.961 1.00 38.50 469 TRP A N 1
ATOM 3696 C CA . TRP A 1 469 ? -39.359 -27.600 18.492 1.00 38.50 469 TRP A CA 1
ATOM 3697 C C . TRP A 1 469 ? -38.464 -28.859 18.388 1.00 38.50 469 TRP A C 1
ATOM 3699 O O . TRP A 1 469 ? -38.784 -29.759 17.621 1.00 38.50 469 TRP A O 1
ATOM 3709 N N . LEU A 1 470 ? -37.350 -28.976 19.125 1.00 45.16 470 LEU A N 1
ATOM 3710 C CA . LEU A 1 470 ? -36.394 -30.085 18.912 1.00 45.16 470 LEU A CA 1
ATOM 3711 C C . LEU A 1 470 ? -35.916 -30.789 20.193 1.00 45.16 470 LEU A C 1
ATOM 3713 O O . LEU A 1 470 ? -34.761 -31.179 20.299 1.00 45.16 470 LEU A O 1
ATOM 3717 N N . ALA A 1 471 ? -36.806 -31.019 21.162 1.00 45.94 471 ALA A N 1
ATOM 3718 C CA . ALA A 1 471 ? -36.485 -31.899 22.295 1.00 45.94 471 ALA A CA 1
ATOM 3719 C C . ALA A 1 471 ? -36.536 -33.401 21.928 1.00 45.94 471 ALA A C 1
ATOM 3721 O O . ALA A 1 471 ? -35.945 -34.215 22.625 1.00 45.94 471 ALA A O 1
ATOM 3722 N N . ALA A 1 472 ? -37.191 -33.771 20.819 1.00 45.56 472 ALA A N 1
ATOM 3723 C CA . ALA A 1 472 ? -37.328 -35.164 20.369 1.00 45.56 472 ALA A CA 1
ATOM 3724 C C . ALA A 1 472 ? -36.312 -35.586 19.285 1.00 45.56 472 ALA A C 1
ATOM 3726 O O . ALA A 1 472 ? -36.192 -36.767 18.981 1.00 45.56 472 ALA A O 1
ATOM 3727 N N . LEU A 1 473 ? -35.562 -34.640 18.705 1.00 51.12 473 LEU A N 1
ATOM 3728 C CA . LEU A 1 473 ? -34.561 -34.918 17.662 1.00 51.12 473 LEU A CA 1
ATOM 3729 C C . LEU A 1 473 ? -33.141 -35.120 18.220 1.00 51.12 473 LEU A C 1
ATOM 3731 O O . LEU A 1 473 ? -32.223 -35.434 17.466 1.00 51.12 473 LEU A O 1
ATOM 3735 N N . ARG A 1 474 ? -32.968 -35.017 19.546 1.00 53.28 474 ARG A N 1
ATOM 3736 C CA . ARG A 1 474 ? -31.684 -35.243 20.227 1.00 53.28 474 ARG A CA 1
ATOM 3737 C C . ARG A 1 474 ? -31.223 -36.704 20.153 1.00 53.28 474 ARG A C 1
ATOM 3739 O O . ARG A 1 474 ? -30.028 -36.946 20.034 1.00 53.28 474 ARG A O 1
ATOM 3746 N N . ASP A 1 475 ? -32.155 -37.656 20.119 1.00 54.31 475 ASP A N 1
ATOM 3747 C CA . ASP A 1 475 ? -31.824 -39.091 20.148 1.00 54.31 475 ASP A CA 1
ATOM 3748 C C . ASP A 1 475 ? -31.502 -39.669 18.755 1.00 54.31 475 ASP A C 1
ATOM 3750 O O . ASP A 1 475 ? -30.915 -40.742 18.636 1.00 54.31 475 ASP A O 1
ATOM 3754 N N . TYR A 1 476 ? -31.807 -38.918 17.692 1.00 60.53 476 TYR A N 1
ATOM 3755 C CA . TYR A 1 476 ? -31.466 -39.248 16.301 1.00 60.53 476 TYR A CA 1
ATOM 3756 C C . TYR A 1 476 ? -30.422 -38.292 15.706 1.00 60.53 476 TYR A C 1
ATOM 3758 O O . TYR A 1 476 ? -30.118 -38.369 14.515 1.00 60.53 476 TYR A O 1
ATOM 3766 N N . GLY A 1 477 ? -29.828 -37.412 16.522 1.00 62.75 477 GLY A N 1
ATOM 3767 C CA . GLY A 1 477 ? -28.792 -36.475 16.081 1.00 62.75 477 GLY A CA 1
ATOM 3768 C C . GLY A 1 477 ? -27.577 -37.181 15.475 1.00 62.75 477 GLY A C 1
ATOM 3769 O O . GLY A 1 477 ? -26.990 -36.680 14.523 1.00 62.75 477 GLY A O 1
ATOM 3770 N N . TRP A 1 478 ? -27.255 -38.392 15.940 1.00 78.25 478 TRP A N 1
ATOM 3771 C CA . TRP A 1 478 ? -26.191 -39.211 15.355 1.00 78.25 478 TRP A CA 1
ATOM 3772 C C . TRP A 1 478 ? -26.510 -39.662 13.921 1.00 78.25 478 TRP A C 1
ATOM 3774 O O . TRP A 1 478 ? -25.602 -39.737 13.103 1.00 78.25 478 TRP A O 1
ATOM 3784 N N . LEU A 1 479 ? -27.784 -39.909 13.595 1.00 77.56 479 LEU A N 1
ATOM 3785 C CA . LEU A 1 479 ? -28.234 -40.276 12.249 1.00 77.56 479 LEU A CA 1
ATOM 3786 C C . LEU A 1 479 ? -28.173 -39.073 11.309 1.00 77.56 479 LEU A C 1
ATOM 3788 O O . LEU A 1 479 ? -27.700 -39.198 10.185 1.00 77.56 479 LEU A O 1
ATOM 3792 N N . VAL A 1 480 ? -28.580 -37.897 11.791 1.00 76.62 480 VAL A N 1
ATOM 3793 C CA . VAL A 1 480 ? -28.450 -36.639 11.041 1.00 76.62 480 VAL A CA 1
ATOM 3794 C C . VAL A 1 480 ? -26.978 -36.303 10.808 1.00 76.62 480 VAL A C 1
ATOM 3796 O O . VAL A 1 480 ? -26.608 -35.981 9.686 1.00 76.62 480 VAL A O 1
ATOM 3799 N N . ASN A 1 481 ? -26.126 -36.464 11.823 1.00 78.00 481 ASN A N 1
ATOM 3800 C CA . ASN A 1 481 ? -24.684 -36.256 11.706 1.00 78.00 481 ASN A CA 1
ATOM 3801 C C . ASN A 1 481 ? -24.019 -37.291 10.790 1.00 78.00 481 ASN A C 1
ATOM 3803 O O . ASN A 1 481 ? -23.135 -36.928 10.027 1.00 78.00 481 ASN A O 1
ATOM 3807 N N . ALA A 1 482 ? -24.449 -38.556 10.813 1.00 83.38 482 ALA A N 1
ATOM 3808 C CA . ALA A 1 482 ? -23.933 -39.592 9.920 1.00 83.38 482 ALA A CA 1
ATOM 3809 C C . ALA A 1 482 ? -24.342 -39.344 8.462 1.00 83.38 482 ALA A C 1
ATOM 3811 O O . ALA A 1 482 ? -23.520 -39.496 7.563 1.00 83.38 482 ALA A O 1
ATOM 3812 N N . VAL A 1 483 ? -25.584 -38.910 8.222 1.00 87.19 483 VAL A N 1
ATOM 3813 C CA . VAL A 1 483 ? -26.052 -38.524 6.884 1.00 87.19 483 VAL A CA 1
ATOM 3814 C C . VAL A 1 483 ? -25.349 -37.252 6.412 1.00 87.19 483 VAL A C 1
ATOM 3816 O O . VAL A 1 483 ? -24.903 -37.215 5.274 1.00 87.19 483 VAL A O 1
ATOM 3819 N N . LEU A 1 484 ? -25.174 -36.245 7.273 1.00 82.75 484 LEU A N 1
ATOM 3820 C CA . LEU A 1 484 ? -24.396 -35.041 6.960 1.00 82.75 484 LEU A CA 1
ATOM 3821 C C . LEU A 1 484 ? -22.941 -35.376 6.654 1.00 82.75 484 LEU A C 1
ATOM 3823 O O . LEU A 1 484 ? -22.412 -34.866 5.679 1.00 82.75 484 LEU A O 1
ATOM 3827 N N . LEU A 1 485 ? -22.306 -36.256 7.429 1.00 86.62 485 LEU A N 1
ATOM 3828 C CA . LEU A 1 485 ? -20.943 -36.707 7.167 1.00 86.62 485 LEU A CA 1
ATOM 3829 C C . LEU A 1 485 ? -20.859 -37.446 5.830 1.00 86.62 485 LEU A C 1
ATOM 3831 O O . LEU A 1 485 ? -19.922 -37.227 5.075 1.00 86.62 485 LEU A O 1
ATOM 3835 N N . LEU A 1 486 ? -21.849 -38.276 5.505 1.00 89.81 486 LEU A N 1
ATOM 3836 C CA . LEU A 1 486 ? -21.899 -38.992 4.234 1.00 89.81 486 LEU A CA 1
ATOM 3837 C C . LEU A 1 486 ? -22.152 -38.040 3.059 1.00 89.81 486 LEU A C 1
ATOM 3839 O O . LEU A 1 486 ? -21.514 -38.187 2.026 1.00 89.81 486 LEU A O 1
ATOM 3843 N N . VAL A 1 487 ? -22.993 -37.017 3.231 1.00 87.50 487 VAL A N 1
ATOM 3844 C CA . VAL A 1 487 ? -23.186 -35.935 2.253 1.00 87.50 487 VAL A CA 1
ATOM 3845 C C . VAL A 1 487 ? -21.927 -35.089 2.117 1.00 87.50 487 VAL A C 1
ATOM 3847 O O . VAL A 1 487 ? -21.589 -34.736 1.001 1.00 87.50 487 VAL A O 1
ATOM 3850 N N . ILE A 1 488 ? -21.205 -34.799 3.201 1.00 82.31 488 ILE A N 1
ATOM 3851 C CA . ILE A 1 488 ? -19.918 -34.091 3.169 1.00 82.31 488 ILE A CA 1
ATOM 3852 C C . ILE A 1 488 ? -18.870 -34.944 2.455 1.00 82.31 488 ILE A C 1
ATOM 3854 O O . ILE A 1 488 ? -18.137 -34.414 1.639 1.00 82.31 488 ILE A O 1
ATOM 3858 N N . ILE A 1 489 ? -18.816 -36.255 2.698 1.00 86.75 489 ILE A N 1
ATOM 3859 C CA . ILE A 1 489 ? -17.909 -37.170 1.994 1.00 86.75 489 ILE A CA 1
ATOM 3860 C C . ILE A 1 489 ? -18.279 -37.246 0.512 1.00 86.75 489 ILE A C 1
ATOM 3862 O O . ILE A 1 489 ? -17.397 -37.128 -0.327 1.00 86.75 489 ILE A O 1
ATOM 3866 N N . VAL A 1 490 ? -19.564 -37.373 0.171 1.00 85.25 490 VAL A N 1
ATOM 3867 C CA . VAL A 1 490 ? -20.032 -37.347 -1.223 1.00 85.25 490 VAL A CA 1
ATOM 3868 C C . VAL A 1 490 ? -19.742 -35.993 -1.865 1.00 85.25 490 VAL A C 1
ATOM 3870 O O . VAL A 1 490 ? -19.248 -35.982 -2.974 1.00 85.25 490 VAL A O 1
ATOM 3873 N N . GLN A 1 491 ? -19.926 -34.876 -1.161 1.00 69.31 491 GLN A N 1
ATOM 3874 C CA . GLN A 1 491 ? -19.576 -33.525 -1.614 1.00 69.31 491 GLN A CA 1
ATOM 3875 C C . GLN A 1 491 ? -18.070 -33.281 -1.668 1.00 69.31 491 GLN A C 1
ATOM 3877 O O . GLN A 1 491 ? -17.639 -32.419 -2.415 1.00 69.31 491 GLN A O 1
ATOM 3882 N N . LEU A 1 492 ? -17.250 -33.981 -0.888 1.00 70.50 492 LEU A N 1
ATOM 3883 C CA . LEU A 1 492 ? -15.789 -33.919 -0.968 1.00 70.50 492 LEU A CA 1
ATOM 3884 C C . LEU A 1 492 ? -15.270 -34.802 -2.101 1.00 70.50 492 LEU A C 1
ATOM 3886 O O . LEU A 1 492 ? -14.278 -34.449 -2.723 1.00 70.50 492 LEU A O 1
ATOM 3890 N N . ILE A 1 493 ? -15.950 -35.907 -2.404 1.00 74.38 493 ILE A N 1
ATOM 3891 C CA . ILE A 1 493 ? -15.679 -36.745 -3.575 1.00 74.38 493 ILE A CA 1
ATOM 3892 C C . ILE A 1 493 ? -16.176 -36.038 -4.846 1.00 74.38 493 ILE A C 1
ATOM 3894 O O . ILE A 1 493 ? -15.440 -35.973 -5.821 1.00 74.38 493 ILE A O 1
ATOM 3898 N N . GLU A 1 494 ? -17.360 -35.419 -4.820 1.00 63.97 494 GLU A N 1
ATOM 3899 C CA . GLU A 1 494 ? -17.896 -34.590 -5.902 1.00 63.97 494 GLU A CA 1
ATOM 3900 C C . GLU A 1 494 ? -17.109 -33.291 -6.051 1.00 63.97 494 GLU A C 1
ATOM 3902 O O . GLU A 1 494 ? -16.742 -32.989 -7.168 1.00 63.97 494 GLU A O 1
ATOM 3907 N N . ASN A 1 495 ? -16.751 -32.543 -4.997 1.00 53.19 495 ASN A N 1
ATOM 3908 C CA . ASN A 1 495 ? -15.845 -31.386 -5.132 1.00 53.19 495 ASN A CA 1
ATOM 3909 C C . ASN A 1 495 ? -14.419 -31.816 -5.494 1.00 53.19 495 ASN A C 1
ATOM 3911 O O . ASN A 1 495 ? -13.735 -31.078 -6.194 1.00 53.19 495 ASN A O 1
ATOM 3915 N N . GLY A 1 496 ? -13.977 -32.999 -5.064 1.00 51.81 496 GLY A N 1
ATOM 3916 C CA . GLY A 1 496 ? -12.718 -33.604 -5.499 1.00 51.81 496 GLY A CA 1
ATOM 3917 C C . GLY A 1 496 ? -12.730 -33.999 -6.978 1.00 51.81 496 GLY A C 1
ATOM 3918 O O . GLY A 1 496 ? -11.674 -34.051 -7.600 1.00 51.81 496 GLY A O 1
ATOM 3919 N N . TRP A 1 497 ? -13.913 -34.221 -7.560 1.00 49.34 497 TRP A N 1
ATOM 3920 C CA . TRP A 1 497 ? -14.109 -34.499 -8.987 1.00 49.34 497 TRP A CA 1
ATOM 3921 C C . TRP A 1 497 ? -14.614 -33.294 -9.804 1.00 49.34 497 TRP A C 1
ATOM 3923 O O . TRP A 1 497 ? -14.443 -33.284 -11.020 1.00 49.34 497 TRP A O 1
ATOM 3933 N N . HIS A 1 498 ? -15.172 -32.256 -9.171 1.00 47.94 498 HIS A N 1
ATOM 3934 C CA . HIS A 1 498 ? -15.815 -31.103 -9.820 1.00 47.94 498 HIS A CA 1
ATOM 3935 C C . HIS A 1 498 ? -15.272 -29.725 -9.410 1.00 47.94 498 HIS A C 1
ATOM 3937 O O . HIS A 1 498 ? -15.841 -28.709 -9.808 1.00 47.94 498 HIS A O 1
ATOM 3943 N N . LYS A 1 499 ? -14.131 -29.632 -8.719 1.00 42.50 499 LYS A N 1
ATOM 3944 C CA . LYS A 1 499 ? -13.378 -28.371 -8.626 1.00 42.50 499 LYS A CA 1
ATOM 3945 C C . LYS A 1 499 ? -11.968 -28.511 -9.173 1.00 42.50 499 LYS A C 1
ATOM 3947 O O . LYS A 1 499 ? -11.039 -28.816 -8.442 1.00 42.50 499 LYS A O 1
ATOM 3952 N N . HIS A 1 500 ? -11.828 -28.186 -10.451 1.00 39.25 500 HIS A N 1
ATOM 3953 C CA . HIS A 1 500 ? -10.724 -27.366 -10.956 1.00 39.25 500 HIS A CA 1
ATOM 3954 C C . HIS A 1 500 ? -11.331 -26.226 -11.790 1.00 39.25 500 HIS A C 1
ATOM 3956 O O . HIS A 1 500 ? -11.048 -26.063 -12.971 1.00 39.25 500 HIS A O 1
ATOM 3962 N N . GLY A 1 501 ? -12.207 -25.426 -11.174 1.00 42.44 501 GLY A N 1
ATOM 3963 C CA . GLY A 1 501 ? -12.284 -24.018 -11.557 1.00 42.44 501 GLY A CA 1
ATOM 3964 C C . GLY A 1 501 ? -11.037 -23.372 -10.971 1.00 42.44 501 GLY A C 1
ATOM 3965 O O . GLY A 1 501 ? -11.051 -23.011 -9.799 1.00 42.44 501 GLY A O 1
ATOM 3966 N N . LYS A 1 502 ? -9.935 -23.410 -11.724 1.00 43.06 502 LYS A N 1
ATOM 3967 C CA . LYS A 1 502 ? -8.617 -22.950 -11.284 1.00 43.06 502 LYS A CA 1
ATOM 3968 C C . LYS A 1 502 ? -8.679 -21.451 -11.008 1.00 43.06 502 LYS A C 1
ATOM 3970 O O . LYS A 1 502 ? -9.017 -20.679 -11.903 1.00 43.06 502 LYS A O 1
ATOM 3975 N N . ASP A 1 503 ? -8.318 -21.048 -9.793 1.00 41.06 503 ASP A N 1
ATOM 3976 C CA . ASP A 1 503 ? -7.757 -19.717 -9.569 1.00 41.06 503 ASP A CA 1
ATOM 3977 C C . ASP A 1 503 ? -6.652 -19.502 -10.621 1.00 41.06 503 ASP A C 1
ATOM 3979 O O . ASP A 1 503 ? -5.927 -20.448 -10.932 1.00 41.06 503 ASP A O 1
ATOM 3983 N N . HIS A 1 504 ? -6.557 -18.315 -11.229 1.00 43.16 504 HIS A N 1
ATOM 3984 C CA . HIS A 1 504 ? -5.631 -18.032 -12.336 1.00 43.16 504 HIS A CA 1
ATOM 3985 C C . HIS A 1 504 ? -4.155 -18.130 -11.896 1.00 43.16 504 HIS A C 1
ATOM 3987 O O . HIS A 1 504 ? -3.487 -17.123 -11.673 1.00 43.16 504 HIS A O 1
ATOM 3993 N N . TYR A 1 505 ? -3.640 -19.348 -11.759 1.00 58.12 505 TYR A N 1
ATOM 3994 C CA . TYR A 1 505 ? -2.227 -19.641 -11.596 1.00 58.12 505 TYR A CA 1
ATOM 3995 C C . TYR A 1 505 ? -1.639 -19.849 -12.992 1.00 58.12 505 TYR A C 1
ATOM 3997 O O . TYR A 1 505 ? -1.999 -20.797 -13.687 1.00 58.12 505 TYR A O 1
ATOM 4005 N N . PHE A 1 506 ? -0.771 -18.939 -13.433 1.00 69.88 506 PHE A N 1
ATOM 4006 C CA . PHE A 1 506 ? -0.028 -19.128 -14.675 1.00 69.88 506 PHE A CA 1
ATOM 4007 C C . PHE A 1 506 ? 1.048 -20.195 -14.443 1.00 69.88 506 PHE A C 1
ATOM 4009 O O . PHE A 1 506 ? 1.987 -19.975 -13.678 1.00 69.88 506 PHE A O 1
ATOM 4016 N N . GLU A 1 507 ? 0.915 -21.355 -15.087 1.00 81.50 507 GLU A N 1
ATOM 4017 C CA . GLU A 1 507 ? 1.961 -22.380 -15.085 1.00 81.50 507 GLU A CA 1
ATOM 4018 C C . GLU A 1 507 ? 3.207 -21.830 -15.806 1.00 81.50 507 GLU A C 1
ATOM 4020 O O . GLU A 1 507 ? 3.134 -21.409 -16.963 1.00 81.50 507 GLU A O 1
ATOM 4025 N N . GLY A 1 508 ? 4.364 -21.823 -15.137 1.00 82.06 508 GLY A N 1
ATOM 4026 C CA . GLY A 1 508 ? 5.633 -21.421 -15.752 1.00 82.06 508 GLY A CA 1
ATOM 4027 C C . GLY A 1 508 ? 5.944 -22.265 -16.994 1.00 82.06 508 GLY A C 1
ATOM 4028 O O . GLY A 1 508 ? 5.847 -23.493 -16.957 1.00 82.06 508 GLY A O 1
ATOM 4029 N N . ALA A 1 509 ? 6.279 -21.607 -18.111 1.00 85.31 509 ALA A N 1
ATOM 4030 C CA . ALA A 1 509 ? 6.410 -22.238 -19.433 1.00 85.31 509 ALA A CA 1
ATOM 4031 C C . ALA A 1 509 ? 5.177 -23.085 -19.849 1.00 85.31 509 ALA A C 1
ATOM 4033 O O . ALA A 1 509 ? 5.299 -24.097 -20.549 1.00 85.31 509 ALA A O 1
ATOM 4034 N N . GLY A 1 510 ? 3.988 -22.713 -19.368 1.00 87.62 510 GLY A N 1
ATOM 4035 C CA . GLY A 1 510 ? 2.689 -23.246 -19.771 1.00 87.62 510 GLY A CA 1
ATOM 4036 C C . GLY A 1 510 ? 2.143 -22.593 -21.036 1.00 87.62 510 GLY A C 1
ATOM 4037 O O . GLY A 1 510 ? 2.664 -21.589 -21.524 1.00 87.62 510 GLY A O 1
ATOM 4038 N N . ASP A 1 511 ? 1.082 -23.183 -21.572 1.00 89.31 511 ASP A N 1
ATOM 4039 C CA . ASP A 1 511 ? 0.342 -22.619 -22.694 1.00 89.31 511 ASP A CA 1
ATOM 4040 C C . ASP A 1 511 ? -0.791 -21.723 -22.184 1.00 89.31 511 ASP A C 1
ATOM 4042 O O . ASP A 1 511 ? -1.743 -22.192 -21.560 1.00 89.31 511 ASP A O 1
ATOM 4046 N N . LEU A 1 512 ? -0.697 -20.425 -22.476 1.00 88.75 512 LEU A N 1
ATOM 4047 C CA . LEU A 1 512 ? -1.714 -19.442 -22.099 1.00 88.75 512 LEU A CA 1
ATOM 4048 C C . LEU A 1 512 ? -3.053 -19.680 -22.812 1.00 88.75 512 LEU A C 1
ATOM 4050 O O . LEU A 1 512 ? -4.094 -19.279 -22.297 1.00 88.75 512 LEU A O 1
ATOM 4054 N N . THR A 1 513 ? -3.035 -20.307 -23.991 1.00 88.56 513 THR A N 1
ATOM 4055 C CA . THR A 1 513 ? -4.240 -20.513 -24.809 1.00 88.56 513 THR A CA 1
ATOM 4056 C C . THR A 1 513 ? -5.142 -21.610 -24.246 1.00 88.56 513 THR A C 1
ATOM 4058 O O . THR A 1 513 ? -6.323 -21.674 -24.580 1.00 88.56 513 THR A O 1
ATOM 4061 N N . GLY A 1 514 ? -4.603 -22.457 -23.360 1.00 86.25 514 GLY A N 1
ATOM 4062 C CA . GLY A 1 514 ? -5.302 -23.604 -22.786 1.00 86.25 514 GLY A CA 1
ATOM 4063 C C . GLY A 1 514 ? -5.455 -24.782 -23.751 1.00 86.25 514 GLY A C 1
ATOM 4064 O O . GLY A 1 514 ? -6.189 -25.721 -23.439 1.00 86.25 514 GLY A O 1
ATOM 4065 N N . PHE A 1 515 ? -4.787 -24.751 -24.910 1.00 89.69 515 PHE A N 1
ATOM 4066 C CA . PHE A 1 515 ? -4.754 -25.871 -25.844 1.00 89.69 515 PHE A CA 1
ATOM 4067 C C . PHE A 1 515 ? -3.920 -27.023 -25.281 1.00 89.69 515 PHE A C 1
ATOM 4069 O O . PHE A 1 515 ? -4.389 -28.159 -25.241 1.00 89.69 515 PHE A O 1
ATOM 4076 N N . ALA A 1 516 ? -2.701 -26.747 -24.816 1.00 90.12 516 ALA A N 1
ATOM 4077 C CA . ALA A 1 516 ? -1.900 -27.738 -24.112 1.00 90.12 516 ALA A CA 1
ATOM 4078 C C . ALA A 1 516 ? -2.358 -27.865 -22.646 1.00 90.12 516 ALA A C 1
ATOM 4080 O O . ALA A 1 516 ? -2.581 -26.852 -21.978 1.00 90.12 516 ALA A O 1
ATOM 4081 N N . PRO A 1 517 ? -2.480 -29.095 -22.116 1.00 90.75 517 PRO A N 1
ATOM 4082 C CA . PRO A 1 517 ? -2.781 -29.299 -20.709 1.00 90.75 517 PRO A CA 1
ATOM 4083 C C . PRO A 1 517 ? -1.587 -28.895 -19.836 1.00 90.75 517 PRO A C 1
ATOM 4085 O O . PRO A 1 517 ? -0.452 -28.787 -20.302 1.00 90.75 517 PRO A O 1
ATOM 4088 N N . GLU A 1 518 ? -1.837 -28.742 -18.539 1.00 90.88 518 GLU A N 1
ATOM 4089 C CA . GLU A 1 518 ? -0.754 -28.701 -17.555 1.00 90.88 518 GLU A CA 1
ATOM 4090 C C . GLU A 1 518 ? -0.061 -30.059 -17.483 1.00 90.88 518 GLU A C 1
ATOM 4092 O O . GLU A 1 518 ? -0.708 -31.112 -17.545 1.00 90.88 518 GLU A O 1
ATOM 4097 N N . PHE A 1 519 ? 1.257 -30.026 -17.313 1.00 92.00 519 PHE A N 1
ATOM 4098 C CA . PHE A 1 519 ? 2.063 -31.233 -17.217 1.00 92.00 519 PHE A CA 1
ATOM 4099 C C . PHE A 1 519 ? 2.580 -31.406 -15.790 1.00 92.00 519 PHE A C 1
ATOM 4101 O O . PHE A 1 519 ? 2.994 -30.430 -15.163 1.00 92.00 519 PHE A O 1
ATOM 4108 N N . PRO A 1 520 ? 2.620 -32.640 -15.260 1.00 92.06 520 PRO A N 1
ATOM 4109 C CA . PRO A 1 520 ? 3.263 -32.905 -13.981 1.00 92.06 520 PRO A CA 1
ATOM 4110 C C . PRO A 1 520 ? 4.718 -32.433 -13.973 1.00 92.06 520 PRO A C 1
ATOM 4112 O O . PRO A 1 520 ? 5.410 -32.500 -14.988 1.00 92.06 520 PRO A O 1
ATOM 4115 N N . GLN A 1 521 ? 5.185 -31.979 -12.813 1.00 93.69 521 GLN A N 1
ATOM 4116 C CA . GLN A 1 521 ? 6.568 -31.557 -12.610 1.00 93.69 521 GLN A CA 1
ATOM 4117 C C . GLN A 1 521 ? 7.371 -32.647 -11.895 1.00 93.69 521 GLN A C 1
ATOM 4119 O O . GLN A 1 521 ? 6.852 -33.366 -11.041 1.00 93.69 521 GLN A O 1
ATOM 4124 N N . GLN A 1 522 ? 8.657 -32.739 -12.217 1.00 93.94 522 GLN A N 1
ATOM 4125 C CA . GLN A 1 522 ? 9.612 -33.656 -11.610 1.00 93.94 522 GLN A CA 1
ATOM 4126 C C . GLN A 1 522 ? 10.937 -32.953 -11.318 1.00 93.94 522 GLN A C 1
ATOM 4128 O O . GLN A 1 522 ? 11.395 -32.094 -12.075 1.00 93.94 522 GLN A O 1
ATOM 4133 N N . ILE A 1 523 ? 11.580 -33.352 -10.221 1.00 95.12 523 ILE A N 1
ATOM 4134 C CA . ILE A 1 523 ? 12.935 -32.900 -9.912 1.00 95.12 523 ILE A CA 1
ATOM 4135 C C . ILE A 1 523 ? 13.905 -33.678 -10.798 1.00 95.12 523 ILE A C 1
ATOM 4137 O O . ILE A 1 523 ? 13.988 -34.902 -10.696 1.00 95.12 523 ILE A O 1
ATOM 4141 N N . THR A 1 524 ? 14.645 -32.967 -11.642 1.00 92.31 524 THR A N 1
ATOM 4142 C CA . THR A 1 524 ? 15.597 -33.545 -12.595 1.00 92.31 524 THR A CA 1
ATOM 4143 C C . THR A 1 524 ? 17.002 -33.055 -12.279 1.00 92.31 524 THR A C 1
ATOM 4145 O O . THR A 1 524 ? 17.209 -31.881 -11.986 1.00 92.31 524 THR A O 1
ATOM 4148 N N . LYS A 1 525 ? 17.972 -33.966 -12.335 1.00 92.25 525 LYS A N 1
ATOM 4149 C CA . LYS A 1 525 ? 19.398 -33.638 -12.330 1.00 92.25 525 LYS A CA 1
ATOM 4150 C C . LYS A 1 525 ? 19.913 -33.802 -13.753 1.00 92.25 525 LYS A C 1
ATOM 4152 O O . LYS A 1 525 ? 19.654 -34.839 -14.366 1.00 92.25 525 LYS A O 1
ATOM 4157 N N . PHE A 1 526 ? 20.599 -32.795 -14.278 1.00 92.00 526 PHE A N 1
ATOM 4158 C CA . PHE A 1 526 ? 21.145 -32.862 -15.629 1.00 92.00 526 PHE A CA 1
ATOM 4159 C C . PHE A 1 526 ? 22.397 -33.738 -15.668 1.00 92.00 526 PHE A C 1
ATOM 4161 O O . PHE A 1 526 ? 23.161 -33.819 -14.711 1.00 92.00 526 PHE A O 1
ATOM 4168 N N . THR A 1 527 ? 22.591 -34.434 -16.784 1.00 87.31 527 THR A N 1
ATOM 4169 C CA . THR A 1 527 ? 23.766 -35.279 -17.006 1.00 87.31 527 THR A CA 1
ATOM 4170 C C . THR A 1 527 ? 24.295 -35.034 -18.411 1.00 87.31 527 THR A C 1
ATOM 4172 O O . THR A 1 527 ? 23.494 -35.080 -19.350 1.00 87.31 527 THR A O 1
ATOM 4175 N N . PRO A 1 528 ? 25.607 -34.817 -18.586 1.00 88.00 528 PRO A N 1
ATOM 4176 C CA . PRO A 1 528 ? 26.175 -34.618 -19.909 1.00 88.00 528 PRO A CA 1
ATOM 4177 C C . PRO A 1 528 ? 26.045 -35.898 -20.746 1.00 88.00 528 PRO A C 1
ATOM 4179 O O . PRO A 1 528 ? 26.360 -36.993 -20.280 1.00 88.00 528 PRO A O 1
ATOM 4182 N N . ASP A 1 529 ? 25.612 -35.755 -21.999 1.00 91.31 529 ASP A N 1
ATOM 4183 C CA . ASP A 1 529 ? 25.622 -36.827 -22.998 1.00 91.31 529 ASP A CA 1
ATOM 4184 C C . ASP A 1 529 ? 26.334 -36.326 -24.270 1.00 91.31 529 ASP A C 1
ATOM 4186 O O . ASP A 1 529 ? 25.731 -35.606 -25.075 1.00 91.31 529 ASP A O 1
ATOM 4190 N N . PRO A 1 530 ? 27.606 -36.710 -24.488 1.00 87.94 530 PRO A N 1
ATOM 4191 C CA . PRO A 1 530 ? 28.386 -36.256 -25.639 1.00 87.94 530 PRO A CA 1
ATOM 4192 C C . PRO A 1 530 ? 27.852 -36.792 -26.975 1.00 87.94 530 PRO A C 1
ATOM 4194 O O . PRO A 1 530 ? 28.270 -36.335 -28.032 1.00 87.94 530 PRO A O 1
ATOM 4197 N N . GLY A 1 531 ? 26.911 -37.742 -26.976 1.00 91.12 531 GLY A N 1
ATOM 4198 C CA . GLY A 1 531 ? 26.331 -38.255 -28.215 1.00 91.12 531 GLY A CA 1
ATOM 4199 C C . GLY A 1 531 ? 25.423 -37.259 -28.943 1.00 91.12 531 GLY A C 1
ATOM 4200 O O . GLY A 1 531 ? 25.158 -37.466 -30.126 1.00 91.12 531 GLY A O 1
ATOM 4201 N N . PHE A 1 532 ? 24.950 -36.200 -28.271 1.00 92.25 532 PHE A N 1
ATOM 4202 C CA . PHE A 1 532 ? 24.214 -35.112 -28.928 1.00 92.25 532 PHE A CA 1
ATOM 4203 C C . PHE A 1 532 ? 25.153 -34.146 -29.659 1.00 92.25 532 PHE A C 1
ATOM 4205 O O . PHE A 1 532 ? 24.854 -33.735 -30.778 1.00 92.25 532 PHE A O 1
ATOM 4212 N N . VAL A 1 533 ? 26.299 -33.811 -29.062 1.00 92.12 533 VAL A N 1
ATOM 4213 C CA . VAL A 1 533 ? 27.319 -32.946 -29.674 1.00 92.12 533 VAL A CA 1
ATOM 4214 C C . VAL A 1 533 ? 28.701 -33.561 -29.415 1.00 92.12 533 VAL A C 1
ATOM 4216 O O . VAL A 1 533 ? 29.304 -33.282 -28.377 1.00 92.12 533 VAL A O 1
ATOM 4219 N N . PRO A 1 534 ? 29.195 -34.428 -30.320 1.00 91.75 534 PRO A N 1
ATOM 4220 C CA . PRO A 1 534 ? 30.483 -35.096 -30.142 1.00 91.75 534 PRO A CA 1
ATOM 4221 C C . PRO A 1 534 ? 31.659 -34.113 -30.175 1.00 91.75 534 PRO A C 1
ATOM 4223 O O . PRO A 1 534 ? 31.661 -33.170 -30.967 1.00 91.75 534 PRO A O 1
ATOM 4226 N N . GLU A 1 535 ? 32.704 -34.374 -29.380 1.00 88.00 535 GLU A N 1
ATOM 4227 C CA . GLU A 1 535 ? 33.948 -33.582 -29.408 1.00 88.00 535 GLU A CA 1
ATOM 4228 C C . GLU A 1 535 ? 34.607 -33.599 -30.796 1.00 88.00 535 GLU A C 1
ATOM 4230 O O . GLU A 1 535 ? 35.115 -32.584 -31.278 1.00 88.00 535 GLU A O 1
ATOM 4235 N N . ASN A 1 536 ? 34.571 -34.754 -31.467 1.00 91.62 536 ASN A N 1
ATOM 4236 C CA . ASN A 1 536 ? 34.927 -34.857 -32.874 1.00 91.62 536 ASN A CA 1
ATOM 4237 C C . ASN A 1 536 ? 33.747 -34.389 -33.731 1.00 91.62 536 ASN A C 1
ATOM 4239 O O . ASN A 1 536 ? 32.836 -35.156 -34.039 1.00 91.62 536 ASN A O 1
ATOM 4243 N N . THR A 1 537 ? 33.789 -33.138 -34.177 1.00 91.06 537 THR A N 1
ATOM 4244 C CA . THR A 1 537 ? 32.662 -32.493 -34.865 1.00 91.06 537 THR A CA 1
ATOM 4245 C C . THR A 1 537 ? 32.267 -33.135 -36.197 1.00 91.06 537 THR A C 1
ATOM 4247 O O . THR A 1 537 ? 31.149 -32.937 -36.668 1.00 91.06 537 THR A O 1
ATOM 4250 N N . SER A 1 538 ? 33.128 -33.969 -36.791 1.00 90.94 538 SER A N 1
ATOM 4251 C CA . SER A 1 538 ? 32.766 -34.763 -37.977 1.00 90.94 538 SER A CA 1
ATOM 4252 C C . SER A 1 538 ? 31.739 -35.858 -37.657 1.00 90.94 538 SER A C 1
ATOM 4254 O O . SER A 1 538 ? 30.965 -36.253 -38.529 1.00 90.94 538 SER A O 1
ATOM 4256 N N . GLU A 1 539 ? 31.719 -36.350 -36.414 1.00 93.31 539 GLU A N 1
ATOM 4257 C CA . GLU A 1 539 ? 30.809 -37.407 -35.958 1.00 93.31 539 GLU A CA 1
ATOM 4258 C C . GLU A 1 539 ? 29.376 -36.905 -35.756 1.00 93.31 539 GLU A C 1
ATOM 4260 O O . GLU A 1 539 ? 28.445 -37.709 -35.777 1.00 93.31 539 GLU A O 1
ATOM 4265 N N . PHE A 1 540 ? 29.172 -35.586 -35.663 1.00 93.00 540 PHE A N 1
ATOM 4266 C CA . PHE A 1 540 ? 27.840 -34.982 -35.585 1.00 93.00 540 PHE A CA 1
ATOM 4267 C C . PHE A 1 540 ? 26.941 -35.404 -36.759 1.00 93.00 540 PHE A C 1
ATOM 4269 O O . PHE A 1 540 ? 25.749 -35.644 -36.590 1.00 93.00 540 PHE A O 1
ATOM 4276 N N . PHE A 1 541 ? 27.530 -35.573 -37.947 1.00 92.06 541 PHE A N 1
ATOM 4277 C CA . PHE A 1 541 ? 26.822 -35.972 -39.166 1.00 92.06 541 PHE A CA 1
ATOM 4278 C C . PHE A 1 541 ? 26.630 -37.490 -39.313 1.00 92.06 541 PHE A C 1
ATOM 4280 O O . PHE A 1 541 ? 26.263 -37.966 -40.391 1.00 92.06 541 PHE A O 1
ATOM 4287 N N . THR A 1 542 ? 26.916 -38.272 -38.271 1.00 93.69 542 THR A N 1
ATOM 4288 C CA . THR A 1 542 ? 26.655 -39.714 -38.271 1.00 93.69 542 THR A CA 1
ATOM 4289 C C . THR A 1 542 ? 25.176 -40.005 -38.034 1.00 93.69 542 THR A C 1
ATOM 4291 O O . THR A 1 542 ? 24.460 -39.259 -37.365 1.00 93.69 542 THR A O 1
ATOM 4294 N N . GLU A 1 543 ? 24.714 -41.151 -38.537 1.00 91.94 543 GLU A N 1
ATOM 4295 C CA . GLU A 1 543 ? 23.335 -41.601 -38.309 1.00 91.94 543 GLU A CA 1
ATOM 4296 C C . GLU A 1 543 ? 23.044 -41.847 -36.818 1.00 91.94 543 GLU A C 1
ATOM 4298 O O . GLU A 1 543 ? 21.902 -41.758 -36.375 1.00 91.94 543 GLU A O 1
ATOM 4303 N N . GLU A 1 544 ? 24.071 -42.134 -36.015 1.00 92.81 544 GLU A N 1
ATOM 4304 C CA . GLU A 1 544 ? 23.917 -42.326 -34.576 1.00 92.81 544 GLU A CA 1
ATOM 4305 C C . GLU A 1 544 ? 23.531 -41.029 -33.859 1.00 92.81 544 GLU A C 1
ATOM 4307 O O . GLU A 1 544 ? 22.509 -41.009 -33.166 1.00 92.81 544 GLU A O 1
ATOM 4312 N N . THR A 1 545 ? 24.290 -39.949 -34.069 1.00 92.94 545 THR A N 1
ATOM 4313 C CA . THR A 1 545 ? 23.978 -38.626 -33.507 1.00 92.94 545 THR A CA 1
ATOM 4314 C C . THR A 1 545 ? 22.655 -38.103 -34.052 1.00 92.94 545 THR A C 1
ATOM 4316 O O . THR A 1 545 ? 21.800 -37.667 -33.278 1.00 92.94 545 THR A O 1
ATOM 4319 N N . ARG A 1 546 ? 22.415 -38.247 -35.360 1.00 90.50 546 ARG A N 1
ATOM 4320 C CA . ARG A 1 546 ? 21.143 -37.860 -35.984 1.00 90.50 546 ARG A CA 1
ATOM 4321 C C . ARG A 1 546 ? 19.942 -38.556 -35.337 1.00 90.50 546 ARG A C 1
ATOM 4323 O O . ARG A 1 546 ? 18.949 -37.911 -35.010 1.00 90.50 546 ARG A O 1
ATOM 4330 N N . ARG A 1 547 ? 20.034 -39.866 -35.092 1.00 90.50 547 ARG A N 1
ATOM 4331 C CA . ARG A 1 547 ? 18.977 -40.645 -34.431 1.00 90.50 547 ARG A CA 1
ATOM 4332 C C . ARG A 1 547 ? 18.759 -40.229 -32.975 1.00 90.50 547 ARG A C 1
ATOM 4334 O O . ARG A 1 547 ? 17.619 -40.278 -32.519 1.00 90.50 547 ARG A O 1
ATOM 4341 N N . LYS A 1 548 ? 19.808 -39.821 -32.249 1.00 92.50 548 LYS A N 1
ATOM 4342 C CA . LYS A 1 548 ? 19.657 -39.263 -30.894 1.00 92.50 548 LYS A CA 1
ATOM 4343 C C . LYS A 1 548 ? 18.847 -37.968 -30.912 1.00 92.50 548 LYS A C 1
ATOM 4345 O O . LYS A 1 548 ? 17.879 -37.868 -30.167 1.00 92.50 548 LYS A O 1
ATOM 4350 N N . TRP A 1 549 ? 19.181 -37.029 -31.797 1.00 92.00 549 TRP A N 1
ATOM 4351 C CA . TRP A 1 549 ? 18.426 -35.779 -31.958 1.00 92.00 549 TRP A CA 1
ATOM 4352 C C . TRP A 1 549 ? 16.970 -36.020 -32.357 1.00 92.00 549 TRP A C 1
ATOM 4354 O O . TRP A 1 549 ? 16.064 -35.448 -31.754 1.00 92.00 549 TRP A O 1
ATOM 4364 N N . LEU A 1 550 ? 16.733 -36.935 -33.302 1.00 88.94 550 LEU A N 1
ATOM 4365 C CA . LEU A 1 550 ? 15.380 -37.341 -33.697 1.00 88.94 550 LEU A CA 1
ATOM 4366 C C . LEU A 1 550 ? 14.585 -37.964 -32.541 1.00 88.94 550 LEU A C 1
ATOM 4368 O O . LEU A 1 550 ? 13.362 -37.932 -32.568 1.00 88.94 550 LEU A O 1
ATOM 4372 N N . GLY A 1 551 ? 15.260 -38.524 -31.535 1.00 89.75 551 GLY A N 1
ATOM 4373 C CA . GLY A 1 551 ? 14.629 -39.087 -30.344 1.00 89.75 551 GLY A CA 1
ATOM 4374 C C . GLY A 1 551 ? 14.145 -38.049 -29.328 1.00 89.75 551 GLY A C 1
ATOM 4375 O O . GLY A 1 551 ? 13.361 -38.408 -28.455 1.00 89.75 551 GLY A O 1
ATOM 4376 N N . LEU A 1 552 ? 14.580 -36.786 -29.425 1.00 90.81 552 LEU A N 1
ATOM 4377 C CA . LEU A 1 552 ? 14.126 -35.722 -28.521 1.00 90.81 552 LEU A CA 1
ATOM 4378 C C . LEU A 1 552 ? 12.715 -35.249 -28.880 1.00 90.81 552 LEU A C 1
ATOM 4380 O O . LEU A 1 552 ? 11.897 -34.970 -28.017 1.00 90.81 552 LEU A O 1
ATOM 4384 N N . VAL A 1 553 ? 12.383 -35.193 -30.163 1.00 88.94 553 VAL A N 1
ATOM 4385 C CA . VAL A 1 553 ? 11.089 -34.677 -30.622 1.00 88.94 553 VAL A CA 1
ATOM 4386 C C . VAL A 1 553 ? 10.173 -35.808 -31.097 1.00 88.94 553 VAL A C 1
ATOM 4388 O O . VAL A 1 553 ? 10.656 -36.847 -31.553 1.00 88.94 553 VAL A O 1
ATOM 4391 N N . PRO A 1 554 ? 8.843 -35.657 -30.982 1.00 88.88 554 PRO A N 1
ATOM 4392 C CA . PRO A 1 554 ? 7.905 -36.622 -31.544 1.00 88.88 554 PRO A CA 1
ATOM 4393 C C . PRO A 1 554 ? 7.957 -36.613 -33.074 1.00 88.88 554 PRO A C 1
ATOM 4395 O O . PRO A 1 554 ? 8.522 -35.711 -33.706 1.00 88.88 554 PRO A O 1
ATOM 4398 N N . ARG A 1 555 ? 7.309 -37.602 -33.699 1.00 85.56 555 ARG A N 1
ATOM 4399 C CA . ARG A 1 555 ? 7.125 -37.589 -35.158 1.00 85.56 555 ARG A CA 1
ATOM 4400 C C . ARG A 1 555 ? 6.368 -36.325 -35.563 1.00 85.56 555 ARG A C 1
ATOM 4402 O O . ARG A 1 555 ? 5.483 -35.870 -34.844 1.00 85.56 555 ARG A O 1
ATOM 4409 N N . GLY A 1 556 ? 6.746 -35.737 -36.694 1.00 82.81 556 GLY A N 1
ATOM 4410 C CA . GLY A 1 556 ? 6.229 -34.431 -37.097 1.00 82.81 556 GLY A CA 1
ATOM 4411 C C . GLY A 1 556 ? 6.866 -33.247 -36.373 1.00 82.81 556 GLY A C 1
ATOM 4412 O O . GLY A 1 556 ? 6.356 -32.142 -36.519 1.00 82.81 556 GLY A O 1
ATOM 4413 N N . LEU A 1 557 ? 7.949 -33.455 -35.608 1.00 79.88 557 LEU A N 1
ATOM 4414 C CA . LEU A 1 557 ? 8.774 -32.413 -34.969 1.00 79.88 557 LEU A CA 1
ATOM 4415 C C . LEU A 1 557 ? 8.026 -31.500 -33.989 1.00 79.88 557 LEU A C 1
ATOM 4417 O O . LEU A 1 557 ? 8.490 -30.408 -33.685 1.00 79.88 557 LEU A O 1
ATOM 4421 N N . GLY A 1 558 ? 6.873 -31.941 -33.485 1.00 84.50 558 GLY A N 1
ATOM 4422 C CA . GLY A 1 558 ? 6.064 -31.151 -32.558 1.00 84.50 558 GLY A CA 1
ATOM 4423 C C . GLY A 1 558 ? 5.221 -30.055 -33.205 1.00 84.50 558 GLY A C 1
ATOM 4424 O O . GLY A 1 558 ? 4.687 -29.220 -32.472 1.00 84.50 558 GLY A O 1
ATOM 4425 N N . TYR A 1 559 ? 5.058 -30.068 -34.533 1.00 91.31 559 TYR A N 1
ATOM 4426 C CA . TYR A 1 559 ? 3.980 -29.324 -35.180 1.00 91.31 559 TYR A CA 1
ATOM 4427 C C . TYR A 1 559 ? 2.639 -29.939 -34.793 1.00 91.31 559 TYR A C 1
ATOM 4429 O O . TYR A 1 559 ? 2.439 -31.140 -34.976 1.00 91.31 559 TYR A O 1
ATOM 4437 N N . LEU A 1 560 ? 1.727 -29.123 -34.276 1.00 92.06 560 LEU A N 1
ATOM 4438 C CA . LEU A 1 560 ? 0.424 -29.536 -33.771 1.00 92.06 560 LEU A CA 1
ATOM 4439 C C . LEU A 1 560 ? -0.684 -28.942 -34.626 1.00 92.06 560 LEU A C 1
ATOM 4441 O O . LEU A 1 560 ? -0.648 -27.755 -34.948 1.00 92.06 560 LEU A O 1
ATOM 4445 N N . GLU A 1 561 ? -1.673 -29.762 -34.960 1.00 91.69 561 GLU A N 1
ATOM 4446 C CA . GLU A 1 561 ? -2.906 -29.297 -35.588 1.00 91.69 561 GLU A CA 1
ATOM 4447 C C . GLU A 1 561 ? -3.915 -28.934 -34.494 1.00 91.69 561 GLU A C 1
ATOM 4449 O O . GLU A 1 5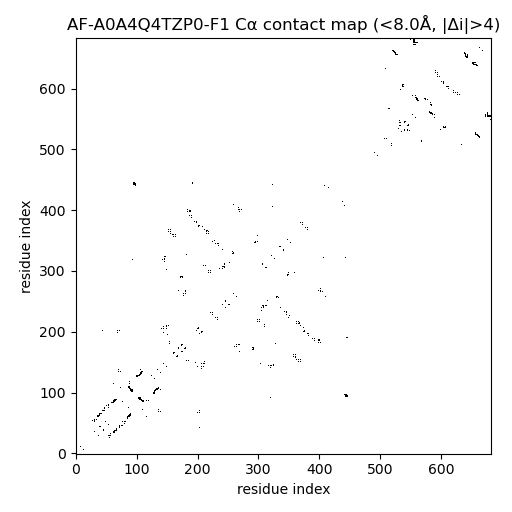61 ? -4.137 -29.714 -33.568 1.00 91.69 561 GLU A O 1
ATOM 4454 N N . ILE A 1 562 ? -4.534 -27.759 -34.610 1.00 92.25 562 ILE A N 1
ATOM 4455 C CA . ILE A 1 562 ? -5.632 -27.311 -33.749 1.00 92.25 562 ILE A CA 1
ATOM 4456 C C . ILE A 1 562 ? -6.930 -27.416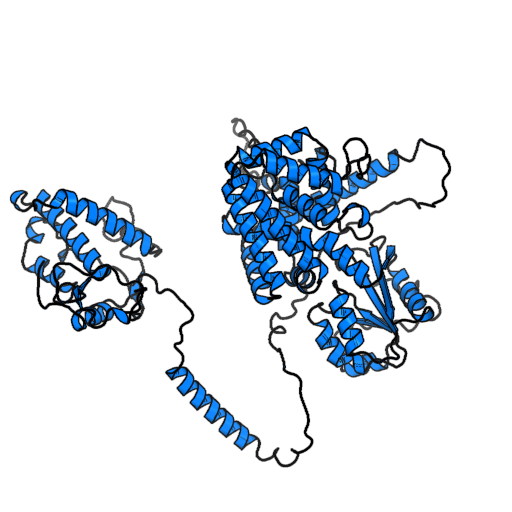 -34.562 1.00 92.25 562 ILE A C 1
ATOM 4458 O O . ILE A 1 562 ? -7.194 -26.546 -35.393 1.00 92.25 562 ILE A O 1
ATOM 4462 N N . PRO A 1 563 ? -7.764 -28.454 -34.354 1.00 90.12 563 PRO A N 1
ATOM 4463 C CA . PRO A 1 563 ? -8.939 -28.683 -35.200 1.00 90.12 563 PRO A CA 1
ATOM 4464 C C . PRO A 1 563 ? -10.003 -27.581 -35.095 1.00 90.12 563 PRO A C 1
ATOM 4466 O O . PRO A 1 563 ? -10.659 -27.255 -36.083 1.00 90.12 563 PRO A O 1
ATOM 4469 N N . SER A 1 564 ? -10.158 -26.996 -33.902 1.00 90.50 564 SER A N 1
ATOM 4470 C CA . SER A 1 564 ? -11.164 -25.974 -33.589 1.00 90.50 564 SER A CA 1
ATOM 4471 C C . SER A 1 564 ? -10.500 -24.723 -33.002 1.00 90.50 564 SER A C 1
ATOM 4473 O O . SER A 1 564 ? -10.584 -24.488 -31.799 1.00 90.50 564 SER A O 1
ATOM 4475 N N . PRO A 1 565 ? -9.827 -23.888 -33.813 1.00 88.88 565 PRO A N 1
ATOM 4476 C CA . PRO A 1 565 ? -9.100 -22.728 -33.294 1.00 88.88 565 PRO A CA 1
ATOM 4477 C C . PRO A 1 565 ? -10.017 -21.687 -32.632 1.00 88.88 565 PRO A C 1
ATOM 4479 O O . PRO A 1 565 ? -9.565 -20.930 -31.786 1.00 88.88 565 PRO A O 1
ATOM 4482 N N . GLY A 1 566 ? -11.310 -21.662 -32.976 1.00 88.88 566 GLY A N 1
ATOM 4483 C CA . GLY A 1 566 ? -12.289 -20.762 -32.356 1.00 88.88 566 GLY A CA 1
ATOM 4484 C C . GLY A 1 566 ? -12.614 -21.069 -30.889 1.00 88.88 566 GLY A C 1
ATOM 4485 O O . GLY A 1 566 ? -13.250 -20.239 -30.248 1.00 88.88 566 GLY A O 1
ATOM 4486 N N . ASP A 1 567 ? -12.185 -22.223 -30.369 1.00 90.19 567 ASP A N 1
ATOM 4487 C CA . ASP A 1 567 ? -12.398 -22.614 -28.969 1.00 90.19 567 ASP A CA 1
ATOM 4488 C C . ASP A 1 567 ? -11.322 -22.042 -28.024 1.00 90.19 567 ASP A C 1
ATOM 4490 O O . ASP A 1 567 ? -11.443 -22.181 -26.806 1.00 90.19 567 ASP A O 1
ATOM 4494 N N . TYR A 1 568 ? -10.280 -21.399 -28.566 1.00 88.31 568 TYR A N 1
ATOM 4495 C CA . TYR A 1 568 ? -9.114 -20.939 -27.813 1.00 88.31 568 TYR A CA 1
ATOM 4496 C C . TYR A 1 568 ? -8.823 -19.456 -28.067 1.00 88.31 568 TYR A C 1
ATOM 4498 O O . TYR A 1 568 ? -8.788 -18.992 -29.208 1.00 88.31 568 TYR A O 1
ATOM 4506 N N . ASP A 1 569 ? -8.540 -18.723 -26.992 1.00 86.69 569 ASP A N 1
ATOM 4507 C CA . ASP A 1 569 ? -8.100 -17.329 -27.054 1.00 86.69 569 ASP A CA 1
ATOM 4508 C C . ASP A 1 569 ? -6.566 -17.238 -27.114 1.00 86.69 569 ASP A C 1
ATOM 4510 O O . ASP A 1 569 ? -5.849 -18.105 -26.618 1.00 86.69 569 ASP A O 1
ATOM 4514 N N . ASN A 1 570 ? -6.042 -16.146 -27.680 1.00 88.88 570 ASN A N 1
ATOM 4515 C CA . ASN A 1 570 ? -4.600 -15.856 -27.780 1.00 88.88 570 ASN A CA 1
ATOM 4516 C C . ASN A 1 570 ? -3.773 -16.840 -28.634 1.00 88.88 570 ASN A C 1
ATOM 4518 O O . ASN A 1 570 ? -2.553 -16.913 -28.472 1.00 88.88 570 ASN A O 1
ATOM 4522 N N . LEU A 1 571 ? -4.397 -17.571 -29.564 1.00 91.56 571 LEU A N 1
ATOM 4523 C CA . LEU A 1 571 ? -3.661 -18.411 -30.513 1.00 91.56 571 LEU A CA 1
ATOM 4524 C C . LEU A 1 571 ? -2.693 -17.579 -31.386 1.00 91.56 571 LEU A C 1
ATOM 4526 O O . LEU A 1 571 ? -3.053 -16.486 -31.840 1.00 91.56 571 LEU A O 1
ATOM 4530 N N . PRO A 1 572 ? -1.477 -18.087 -31.670 1.00 92.00 572 PRO A N 1
ATOM 4531 C CA . PRO A 1 572 ? -0.540 -17.432 -32.576 1.00 92.00 572 PRO A CA 1
ATOM 4532 C C . PRO A 1 572 ? -1.004 -17.539 -34.036 1.00 92.00 572 PRO A C 1
ATOM 4534 O O . PRO A 1 572 ? -1.928 -18.274 -34.374 1.00 92.00 572 PRO A O 1
ATOM 4537 N N . THR A 1 573 ? -0.335 -16.815 -34.936 1.00 93.50 573 THR A N 1
ATOM 4538 C CA . THR A 1 573 ? -0.590 -16.958 -36.379 1.00 93.50 573 THR A CA 1
ATOM 4539 C C . THR A 1 573 ? -0.220 -18.377 -36.842 1.00 93.50 573 THR A C 1
ATOM 4541 O O . THR A 1 573 ? 0.884 -18.827 -36.522 1.00 93.50 573 THR A O 1
ATOM 4544 N N . PRO A 1 574 ? -1.096 -19.084 -37.583 1.00 93.06 574 PRO A N 1
ATOM 4545 C CA . PRO A 1 574 ? -0.813 -20.437 -38.050 1.00 93.06 574 PRO A CA 1
ATOM 4546 C C . PRO A 1 574 ? 0.294 -20.450 -39.108 1.00 93.06 574 PRO A C 1
ATOM 4548 O O . PRO A 1 574 ? 0.545 -19.461 -39.804 1.00 93.06 574 PRO A O 1
ATOM 4551 N N . LEU A 1 575 ? 0.944 -21.600 -39.251 1.00 89.69 575 LEU A N 1
ATOM 4552 C CA . LEU A 1 575 ? 2.010 -21.807 -40.223 1.00 89.69 575 LEU A CA 1
ATOM 4553 C C . LEU A 1 575 ? 1.449 -21.857 -41.647 1.00 89.69 575 LEU A C 1
ATOM 4555 O O . LEU A 1 575 ? 0.649 -22.724 -41.989 1.00 89.69 575 LEU A O 1
ATOM 4559 N N . ALA A 1 576 ? 1.931 -20.954 -42.503 1.00 89.25 576 ALA A N 1
ATOM 4560 C CA . ALA A 1 576 ? 1.459 -20.807 -43.881 1.00 89.25 576 ALA A CA 1
ATOM 4561 C C . ALA A 1 576 ? 1.693 -22.047 -44.769 1.00 89.25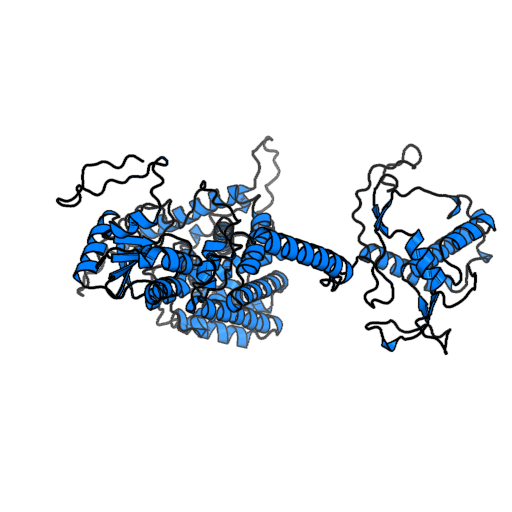 576 ALA A C 1
ATOM 4563 O O . ALA A 1 576 ? 1.052 -22.187 -45.808 1.00 89.25 576 ALA A O 1
ATOM 4564 N N . GLU A 1 577 ? 2.595 -22.948 -44.370 1.00 86.38 577 GLU A N 1
ATOM 4565 C CA . GLU A 1 577 ? 2.869 -24.210 -45.072 1.00 86.38 577 GLU A CA 1
ATOM 4566 C C . GLU A 1 577 ? 1.698 -25.206 -45.015 1.00 86.38 577 GLU A C 1
ATOM 4568 O O . GLU A 1 577 ? 1.652 -26.144 -45.812 1.00 86.38 577 GLU A O 1
ATOM 4573 N N . PHE A 1 578 ? 0.736 -24.980 -44.115 1.00 86.31 578 PHE A N 1
ATOM 4574 C CA . PHE A 1 578 ? -0.461 -25.795 -43.935 1.00 86.31 578 PHE A CA 1
ATOM 4575 C C . PHE A 1 578 ? -1.712 -24.953 -44.239 1.00 86.31 578 PHE A C 1
ATOM 4577 O O . PHE A 1 578 ? -2.411 -24.529 -43.326 1.00 86.31 578 PHE A O 1
ATOM 4584 N N . PRO A 1 579 ? -2.016 -24.664 -45.518 1.00 82.12 579 PRO A N 1
ATOM 4585 C CA . PRO A 1 579 ? -3.057 -23.697 -45.882 1.00 82.12 579 PRO A CA 1
ATOM 4586 C C . PRO A 1 579 ? -4.475 -24.118 -45.464 1.00 82.12 579 PRO A C 1
ATOM 4588 O O . PRO A 1 579 ? -5.334 -23.257 -45.284 1.00 82.12 579 PRO A O 1
ATOM 4591 N N . ASP A 1 580 ? -4.710 -25.422 -45.299 1.00 87.56 580 ASP A N 1
ATOM 4592 C CA . ASP A 1 580 ? -6.022 -25.998 -44.984 1.00 87.56 580 ASP A CA 1
ATOM 4593 C C . ASP A 1 580 ? -6.169 -26.410 -43.506 1.00 87.56 580 ASP A C 1
ATOM 4595 O O . ASP A 1 580 ? -7.205 -26.950 -43.119 1.00 87.56 580 ASP A O 1
ATOM 4599 N N . GLN A 1 581 ? -5.145 -26.184 -42.675 1.00 89.31 581 GLN A N 1
ATOM 4600 C CA . GLN A 1 581 ? -5.106 -26.622 -41.276 1.00 89.31 581 GLN A CA 1
ATOM 4601 C C . GLN A 1 581 ? -4.558 -25.512 -40.375 1.00 89.31 581 GLN A C 1
ATOM 4603 O O . GLN A 1 581 ? -3.638 -24.787 -40.742 1.00 89.31 581 GLN A O 1
ATOM 4608 N N . PHE A 1 582 ? -5.077 -25.395 -39.153 1.00 91.50 582 PHE A N 1
ATOM 4609 C CA . PHE A 1 582 ? -4.489 -24.489 -38.169 1.00 91.50 582 PHE A CA 1
ATOM 4610 C C . PHE A 1 582 ? -3.318 -25.192 -37.478 1.00 91.50 582 PHE A C 1
ATOM 4612 O O . PHE A 1 582 ? -3.496 -25.859 -36.461 1.00 91.50 582 PHE A O 1
ATOM 4619 N N . VAL A 1 583 ? -2.125 -25.090 -38.067 1.00 93.44 583 VAL A N 1
ATOM 4620 C CA . VAL A 1 583 ? -0.920 -25.750 -37.545 1.00 93.44 583 VAL A CA 1
ATOM 4621 C C . VAL A 1 583 ? -0.009 -24.748 -36.854 1.00 93.44 583 VAL A C 1
ATOM 4623 O O . VAL A 1 583 ? 0.293 -23.683 -37.393 1.00 93.44 583 VAL A O 1
ATOM 4626 N N . VAL A 1 584 ? 0.455 -25.113 -35.664 1.00 93.06 584 VAL A N 1
ATOM 4627 C CA . VAL A 1 584 ? 1.391 -24.334 -34.845 1.00 93.06 584 VAL A CA 1
ATOM 4628 C C . VAL A 1 584 ? 2.530 -25.225 -34.360 1.00 93.06 584 VAL A C 1
ATOM 4630 O O . VAL A 1 584 ? 2.479 -26.443 -34.495 1.00 93.06 584 VAL A O 1
ATOM 4633 N N . THR A 1 585 ? 3.573 -24.635 -33.784 1.00 90.69 585 THR A N 1
ATOM 4634 C CA . THR A 1 585 ? 4.652 -25.373 -33.112 1.00 90.69 585 THR A CA 1
ATOM 4635 C C . THR A 1 585 ? 4.664 -25.030 -31.633 1.00 90.69 585 THR A C 1
ATOM 4637 O O . THR A 1 585 ? 4.282 -23.926 -31.244 1.00 90.69 585 THR A O 1
ATOM 4640 N N . THR A 1 586 ? 5.142 -25.950 -30.801 1.00 90.94 586 THR A N 1
ATOM 4641 C CA . THR A 1 586 ? 5.396 -25.639 -29.390 1.00 90.94 586 THR A CA 1
ATOM 4642 C C . THR A 1 586 ? 6.759 -24.994 -29.201 1.00 90.94 586 THR A C 1
ATOM 4644 O O . THR A 1 586 ? 7.710 -25.313 -29.918 1.00 90.94 586 THR A O 1
ATOM 4647 N N . SER A 1 587 ? 6.879 -24.125 -28.194 1.00 93.00 587 SER A N 1
ATOM 4648 C CA . SER A 1 587 ? 8.149 -23.467 -27.869 1.00 93.00 587 SER A CA 1
ATOM 4649 C C . SER A 1 587 ? 9.260 -24.477 -27.568 1.00 93.00 587 SER A C 1
ATOM 4651 O O . SER A 1 587 ? 10.367 -24.313 -28.063 1.00 93.00 587 SER A O 1
ATOM 4653 N N . MET A 1 588 ? 8.964 -25.565 -26.843 1.00 92.94 588 MET A N 1
ATOM 4654 C CA . MET A 1 588 ? 9.952 -26.603 -26.506 1.00 92.94 588 MET A CA 1
ATOM 4655 C C . MET A 1 588 ? 10.591 -27.230 -27.755 1.00 92.94 588 MET A C 1
ATOM 4657 O O . MET A 1 588 ? 11.813 -27.316 -27.854 1.00 92.94 588 MET A O 1
ATOM 4661 N N . THR A 1 589 ? 9.783 -27.619 -28.743 1.00 92.19 589 THR A N 1
ATOM 4662 C CA . THR A 1 589 ? 10.294 -28.265 -29.964 1.00 92.19 589 THR A CA 1
ATOM 4663 C C . THR A 1 589 ? 10.992 -27.278 -30.898 1.00 92.19 589 THR A C 1
ATOM 4665 O O . THR A 1 589 ? 12.006 -27.623 -31.503 1.00 92.19 589 THR A O 1
ATOM 4668 N N . HIS A 1 590 ? 10.545 -26.018 -30.930 1.00 92.62 590 HIS A N 1
ATOM 4669 C CA . HIS A 1 590 ? 11.230 -24.955 -31.667 1.00 92.62 590 HIS A CA 1
ATOM 4670 C C . HIS A 1 590 ? 12.598 -24.607 -31.054 1.00 92.62 590 HIS A C 1
ATOM 4672 O O . HIS A 1 590 ? 13.573 -24.423 -31.777 1.00 92.62 590 HIS A O 1
ATOM 4678 N N . GLN A 1 591 ? 12.708 -24.577 -29.721 1.00 94.88 591 GLN A N 1
ATOM 4679 C CA . GLN A 1 591 ? 13.986 -24.377 -29.026 1.00 94.88 591 GLN A CA 1
ATOM 4680 C C . GLN A 1 591 ? 14.979 -25.506 -29.334 1.00 94.88 591 GLN A C 1
ATOM 4682 O O . GLN A 1 591 ? 16.143 -25.232 -29.620 1.00 94.88 591 GLN A O 1
ATOM 4687 N N . LEU A 1 592 ? 14.524 -26.765 -29.346 1.00 94.19 592 LEU A N 1
ATOM 4688 C CA . LEU A 1 592 ? 15.361 -27.906 -29.734 1.00 94.19 592 LEU A CA 1
ATOM 4689 C C . LEU A 1 592 ? 15.818 -27.824 -31.196 1.00 94.19 592 LEU A C 1
ATOM 4691 O O . LEU A 1 592 ? 16.975 -28.120 -31.483 1.00 94.19 592 LEU A O 1
ATOM 4695 N N . HIS A 1 593 ? 14.949 -27.368 -32.103 1.00 91.38 593 HIS A N 1
ATOM 4696 C CA . HIS A 1 593 ? 15.321 -27.099 -33.493 1.00 91.38 593 HIS A CA 1
ATOM 4697 C C . HIS A 1 593 ? 16.409 -26.017 -33.595 1.00 91.38 593 HIS A C 1
ATOM 4699 O O . HIS A 1 593 ? 17.420 -26.226 -34.264 1.00 91.38 593 HIS A O 1
ATOM 4705 N N . CYS A 1 594 ? 16.248 -24.893 -32.888 1.00 93.31 594 CYS A N 1
ATOM 4706 C CA . CYS A 1 594 ? 17.260 -23.835 -32.836 1.00 93.31 594 CYS A CA 1
ATOM 4707 C C . CYS A 1 594 ? 18.603 -24.344 -32.292 1.00 93.31 594 CYS A C 1
ATOM 4709 O O . CYS A 1 594 ? 19.655 -24.010 -32.836 1.00 93.31 594 CYS A O 1
ATOM 4711 N N . LEU A 1 595 ? 18.577 -25.165 -31.236 1.00 94.88 595 LEU A N 1
ATOM 4712 C CA . LEU A 1 595 ? 19.785 -25.752 -30.659 1.00 94.88 595 LEU A CA 1
ATOM 4713 C C . LEU A 1 595 ? 20.478 -26.703 -31.645 1.00 94.88 595 LEU A C 1
ATOM 4715 O O . LEU A 1 595 ? 21.696 -26.619 -31.807 1.00 94.88 595 LEU A O 1
ATOM 4719 N N . TYR A 1 596 ? 19.714 -27.554 -32.339 1.00 92.69 596 TYR A N 1
ATOM 4720 C CA . TYR A 1 596 ? 20.247 -28.422 -33.388 1.00 92.69 596 TYR A CA 1
ATOM 4721 C C . TYR A 1 596 ? 20.896 -27.608 -34.514 1.00 92.69 596 TYR A C 1
ATOM 4723 O O . TYR A 1 596 ? 22.028 -27.898 -34.885 1.00 92.69 596 TYR A O 1
ATOM 4731 N N . ALA A 1 597 ? 20.237 -26.554 -35.010 1.00 91.12 597 ALA A N 1
ATOM 4732 C CA . ALA A 1 597 ? 20.773 -25.709 -36.080 1.00 91.12 597 ALA A CA 1
ATOM 4733 C C . ALA A 1 597 ? 22.103 -25.035 -35.688 1.00 91.12 597 ALA A C 1
ATOM 4735 O O . ALA A 1 597 ? 23.035 -24.966 -36.492 1.00 91.12 597 ALA A O 1
ATOM 4736 N N . ILE A 1 598 ? 22.229 -24.577 -34.435 1.00 93.25 598 ILE A N 1
ATOM 4737 C CA . ILE A 1 598 ? 23.488 -24.032 -33.903 1.00 93.25 598 ILE A CA 1
ATOM 4738 C C . ILE A 1 598 ? 24.570 -25.119 -33.847 1.00 93.25 598 ILE A C 1
ATOM 4740 O O . ILE A 1 598 ? 25.701 -24.879 -34.281 1.00 93.25 598 ILE A O 1
ATOM 4744 N N . ALA A 1 599 ? 24.236 -26.311 -33.341 1.00 92.50 599 ALA A N 1
ATOM 4745 C CA . ALA A 1 599 ? 25.168 -27.434 -33.251 1.00 92.50 599 ALA A CA 1
ATOM 4746 C C . ALA A 1 599 ? 25.620 -27.928 -34.636 1.00 92.50 599 ALA A C 1
ATOM 4748 O O . ALA A 1 599 ? 26.805 -28.203 -34.835 1.00 92.50 599 ALA A O 1
ATOM 4749 N N . GLU A 1 600 ? 24.710 -27.968 -35.609 1.00 91.38 600 GLU A N 1
ATOM 4750 C CA . GLU A 1 600 ? 24.983 -28.325 -36.998 1.00 91.38 600 GLU A CA 1
ATOM 4751 C C . GLU A 1 600 ? 25.917 -27.311 -37.656 1.00 91.38 600 GLU A C 1
ATOM 4753 O O . GLU A 1 600 ? 26.934 -27.694 -38.236 1.00 91.38 600 GLU A O 1
ATOM 4758 N N . ALA A 1 601 ? 25.635 -26.014 -37.512 1.00 91.38 601 ALA A N 1
ATOM 4759 C CA . ALA A 1 601 ? 26.476 -24.968 -38.076 1.00 91.38 601 ALA A CA 1
ATOM 4760 C C . ALA A 1 601 ? 27.877 -24.947 -37.448 1.00 91.38 601 ALA A C 1
ATOM 4762 O O . ALA A 1 601 ? 28.870 -24.834 -38.169 1.00 91.38 601 ALA A O 1
ATOM 4763 N N . TYR A 1 602 ? 27.985 -25.097 -36.122 1.00 92.19 602 TYR A N 1
ATOM 4764 C CA . TYR A 1 602 ? 29.275 -25.228 -35.438 1.00 92.19 602 TYR A CA 1
ATOM 4765 C C . TYR A 1 602 ? 30.053 -26.451 -35.937 1.00 92.19 602 TYR A C 1
ATOM 4767 O O . TYR A 1 602 ? 31.240 -26.352 -36.271 1.00 92.19 602 TYR A O 1
ATOM 4775 N N . SER A 1 603 ? 29.373 -27.592 -36.053 1.00 93.00 603 SER A N 1
ATOM 4776 C CA . SER A 1 603 ? 29.979 -28.836 -36.524 1.00 93.00 603 SER A CA 1
ATOM 4777 C C . SER A 1 603 ? 30.450 -28.719 -37.971 1.00 93.00 603 SER A C 1
ATOM 4779 O O . SER A 1 603 ? 31.583 -29.083 -38.281 1.00 93.00 603 SER A O 1
ATOM 4781 N N . ALA A 1 604 ? 29.641 -28.127 -38.852 1.00 91.31 604 ALA A N 1
ATOM 4782 C CA . ALA A 1 604 ? 30.000 -27.863 -40.243 1.00 91.31 604 ALA A CA 1
ATOM 4783 C C . ALA A 1 604 ? 31.193 -26.901 -40.352 1.00 91.31 604 ALA A C 1
ATOM 4785 O O . ALA A 1 604 ? 32.139 -27.159 -41.091 1.00 91.31 604 ALA A O 1
ATOM 4786 N N . LEU A 1 605 ? 31.204 -25.805 -39.589 1.00 90.56 605 LEU A N 1
ATOM 4787 C CA . LEU A 1 605 ? 32.289 -24.818 -39.635 1.00 90.56 605 LEU A CA 1
ATOM 4788 C C . LEU A 1 605 ? 33.649 -25.394 -39.217 1.00 90.56 605 LEU A C 1
ATOM 4790 O O . LEU A 1 605 ? 34.680 -24.932 -39.714 1.00 90.56 605 LEU A O 1
ATOM 4794 N N . THR A 1 606 ? 33.646 -26.375 -38.315 1.00 91.62 606 THR A N 1
ATOM 4795 C CA . THR A 1 606 ? 34.856 -26.976 -37.736 1.00 91.62 606 THR A CA 1
ATOM 4796 C C . THR A 1 606 ? 35.304 -28.262 -38.435 1.00 91.62 606 THR A C 1
ATOM 4798 O O . THR A 1 606 ? 36.497 -28.554 -38.410 1.00 91.62 606 THR A O 1
ATOM 4801 N N . SER A 1 607 ? 34.397 -29.000 -39.086 1.00 91.81 607 SER A N 1
ATOM 4802 C CA . SER A 1 607 ? 34.719 -30.249 -39.799 1.00 91.81 607 SER A CA 1
ATOM 4803 C C . SER A 1 607 ? 34.736 -30.097 -41.324 1.00 91.81 607 SER A C 1
ATOM 4805 O O . SER A 1 607 ? 35.738 -30.408 -41.966 1.00 91.81 607 SER A O 1
ATOM 4807 N N . ASP A 1 608 ? 33.648 -29.599 -41.915 1.00 87.94 608 ASP A N 1
ATOM 4808 C CA . ASP A 1 608 ? 33.453 -29.498 -43.361 1.00 87.94 608 ASP A CA 1
ATOM 4809 C C . ASP A 1 608 ? 32.575 -28.291 -43.718 1.00 87.94 608 ASP A C 1
ATOM 4811 O O . ASP A 1 608 ? 31.342 -28.343 -43.723 1.00 87.94 608 ASP A O 1
ATOM 4815 N N . ARG A 1 609 ? 33.239 -27.189 -44.082 1.00 87.50 609 ARG A N 1
ATOM 4816 C CA . ARG A 1 609 ? 32.581 -25.916 -44.407 1.00 87.50 609 ARG A CA 1
ATOM 4817 C C . ARG A 1 609 ? 31.649 -25.994 -45.616 1.00 87.50 609 ARG A C 1
ATOM 4819 O O . ARG A 1 609 ? 30.841 -25.087 -45.785 1.00 87.50 609 ARG A O 1
ATOM 4826 N N . SER A 1 610 ? 31.753 -27.028 -46.457 1.00 86.94 610 SER A N 1
ATOM 4827 C CA . SER A 1 610 ? 30.834 -27.214 -47.587 1.00 86.94 610 SER A CA 1
ATOM 4828 C C . SER A 1 610 ? 29.415 -27.587 -47.148 1.00 86.94 610 SER A C 1
ATOM 4830 O O . SER A 1 610 ? 28.480 -27.442 -47.930 1.00 86.94 610 SER A O 1
ATOM 4832 N N . ARG A 1 611 ? 29.249 -28.019 -45.891 1.00 84.62 611 ARG A N 1
ATOM 4833 C CA . ARG A 1 611 ? 27.963 -28.387 -45.289 1.00 84.62 611 ARG A CA 1
ATOM 4834 C C . ARG A 1 611 ? 27.227 -27.226 -44.630 1.00 84.62 611 ARG A C 1
ATOM 4836 O O . ARG A 1 611 ? 26.139 -27.445 -44.119 1.00 84.62 611 ARG A O 1
ATOM 4843 N N . VAL A 1 612 ? 27.805 -26.024 -44.597 1.00 84.31 612 VAL A N 1
ATOM 4844 C CA . VAL A 1 612 ? 27.166 -24.855 -43.974 1.00 84.31 612 VAL A CA 1
ATOM 4845 C C . VAL A 1 612 ? 25.973 -24.416 -44.839 1.00 84.31 612 VAL A C 1
ATOM 4847 O O . VAL A 1 612 ? 26.205 -24.030 -45.988 1.00 84.31 612 VAL A O 1
ATOM 4850 N N . PRO A 1 613 ? 24.727 -24.440 -44.323 1.00 77.06 613 PRO A N 1
ATOM 4851 C CA . PRO A 1 613 ? 23.554 -23.985 -45.075 1.00 77.06 613 PRO A CA 1
ATOM 4852 C C . PRO A 1 613 ? 23.665 -22.516 -45.513 1.00 77.06 613 PRO A C 1
ATOM 4854 O O . PRO A 1 613 ? 24.301 -21.702 -44.836 1.00 77.06 613 PRO A O 1
ATOM 4857 N N . GLU A 1 614 ? 23.035 -22.134 -46.623 1.00 76.19 614 GLU A N 1
ATOM 4858 C CA . GLU A 1 614 ? 23.140 -20.768 -47.167 1.00 76.19 614 GLU A CA 1
ATOM 4859 C C . GLU A 1 614 ? 22.410 -19.742 -46.277 1.00 76.19 614 GLU A C 1
ATOM 4861 O O . GLU A 1 614 ? 22.883 -18.625 -46.061 1.00 76.19 614 GLU A O 1
ATOM 4866 N N . GLU A 1 615 ? 21.302 -20.158 -45.669 1.00 76.56 615 GLU A N 1
ATOM 4867 C CA . GLU A 1 615 ? 20.462 -19.394 -44.744 1.00 76.56 615 GLU A CA 1
ATOM 4868 C C . GLU A 1 615 ? 21.072 -19.187 -43.344 1.00 76.56 615 GLU A C 1
ATOM 4870 O O . GLU A 1 615 ? 20.543 -18.404 -42.546 1.00 76.56 615 GLU A O 1
ATOM 4875 N N . THR A 1 616 ? 22.198 -19.850 -43.049 1.00 79.19 616 THR A N 1
ATOM 4876 C CA . THR A 1 616 ? 22.842 -19.889 -41.724 1.00 79.19 616 THR A CA 1
ATOM 4877 C C . THR A 1 616 ? 22.985 -18.515 -41.054 1.00 79.19 616 THR A C 1
ATOM 4879 O O . THR A 1 616 ? 22.650 -18.410 -39.875 1.00 79.19 616 THR A O 1
ATOM 4882 N N . PRO A 1 617 ? 23.436 -17.431 -41.725 1.00 81.06 617 PRO A N 1
ATOM 4883 C CA . PRO A 1 617 ? 23.687 -16.166 -41.035 1.00 81.06 617 PRO A CA 1
ATOM 4884 C C . PRO A 1 617 ? 22.436 -15.540 -40.409 1.00 81.06 617 PRO A C 1
ATOM 4886 O O . PRO A 1 617 ? 22.475 -15.139 -39.250 1.00 81.06 617 PRO A O 1
ATOM 4889 N N . TRP A 1 618 ? 21.322 -15.469 -41.143 1.00 86.62 618 TRP A N 1
ATOM 4890 C CA . TRP A 1 618 ? 20.073 -14.931 -40.594 1.00 86.62 618 TRP A CA 1
ATOM 4891 C C . TRP A 1 618 ? 19.457 -15.915 -39.596 1.00 86.62 618 TRP A C 1
ATOM 4893 O O . TRP A 1 618 ? 19.087 -15.513 -38.490 1.00 86.62 618 TRP A O 1
ATOM 4903 N N . HIS A 1 619 ? 19.415 -17.203 -39.952 1.00 88.81 619 HIS A N 1
ATOM 4904 C CA . HIS A 1 619 ? 18.728 -18.210 -39.152 1.00 88.81 619 HIS A CA 1
ATOM 4905 C C . HIS A 1 619 ? 19.379 -18.365 -37.771 1.00 88.81 619 HIS A C 1
ATOM 4907 O O . HIS A 1 619 ? 18.686 -18.293 -36.761 1.00 88.81 619 HIS A O 1
ATOM 4913 N N . LEU A 1 620 ? 20.716 -18.424 -37.696 1.00 91.69 620 LEU A N 1
ATOM 4914 C CA . LEU A 1 620 ? 21.421 -18.505 -36.414 1.00 91.69 620 LEU A CA 1
ATOM 4915 C C . LEU A 1 620 ? 21.243 -17.254 -35.556 1.00 91.69 620 LEU A C 1
ATOM 4917 O O . LEU A 1 620 ? 21.101 -17.379 -34.343 1.00 91.69 620 LEU A O 1
ATOM 4921 N N . THR A 1 621 ? 21.238 -16.050 -36.144 1.00 89.19 621 THR A N 1
ATOM 4922 C CA . THR A 1 621 ? 21.014 -14.826 -35.349 1.00 89.19 621 THR A CA 1
ATOM 4923 C C . THR A 1 621 ? 19.634 -14.816 -34.699 1.00 89.19 621 THR A C 1
ATOM 4925 O O . THR A 1 621 ? 19.514 -14.413 -33.543 1.00 89.19 621 THR A O 1
ATOM 4928 N N . HIS A 1 622 ? 18.618 -15.333 -35.397 1.00 92.50 622 HIS A N 1
ATOM 4929 C CA . HIS A 1 622 ? 17.297 -15.556 -34.823 1.00 92.50 622 HIS A CA 1
ATOM 4930 C C . HIS A 1 622 ? 17.330 -16.637 -33.734 1.00 92.50 622 HIS A C 1
ATOM 4932 O O . HIS A 1 622 ? 16.825 -16.392 -32.642 1.00 92.50 622 HIS A O 1
ATOM 4938 N N . CYS A 1 623 ? 17.970 -17.786 -33.981 1.00 94.62 623 CYS A N 1
ATOM 4939 C CA . CYS A 1 623 ? 18.077 -18.872 -33.003 1.00 94.62 623 CYS A CA 1
ATOM 4940 C C . CYS A 1 623 ? 18.760 -18.430 -31.700 1.00 94.62 623 CYS A C 1
ATOM 4942 O O . CYS A 1 623 ? 18.263 -18.741 -30.619 1.00 94.62 623 CYS A O 1
ATOM 4944 N N . PHE A 1 624 ? 19.868 -17.683 -31.779 1.00 95.38 624 PHE A N 1
ATOM 4945 C CA . PHE A 1 624 ? 20.560 -17.164 -30.595 1.00 95.38 624 PHE A CA 1
ATOM 4946 C C . PHE A 1 624 ? 19.672 -16.220 -29.784 1.00 95.38 624 PHE A C 1
ATOM 4948 O O . PHE A 1 624 ? 19.610 -16.345 -28.560 1.00 95.38 624 PHE A O 1
ATOM 4955 N N . ASP A 1 625 ? 18.971 -15.293 -30.442 1.00 95.06 625 ASP A N 1
ATOM 4956 C CA . ASP A 1 625 ? 18.092 -14.366 -29.731 1.00 95.06 625 ASP A CA 1
ATOM 4957 C C . ASP A 1 625 ? 16.846 -15.067 -29.169 1.00 95.06 625 ASP A C 1
ATOM 4959 O O . ASP A 1 625 ? 16.456 -14.803 -28.032 1.00 95.06 625 ASP A O 1
ATOM 4963 N N . TYR A 1 626 ? 16.271 -16.019 -29.908 1.00 95.94 626 TYR A N 1
ATOM 4964 C CA . TYR A 1 626 ? 15.131 -16.814 -29.456 1.00 95.94 626 TYR A CA 1
ATOM 4965 C C . TYR A 1 626 ? 15.478 -17.667 -28.228 1.00 95.94 626 TYR A C 1
ATOM 4967 O O . TYR A 1 626 ? 14.761 -17.622 -27.228 1.00 95.94 626 TYR A O 1
ATOM 4975 N N . LEU A 1 627 ? 16.610 -18.383 -28.247 1.00 96.94 627 LEU A N 1
ATOM 4976 C CA . LEU A 1 627 ? 17.072 -19.168 -27.097 1.00 96.94 627 LEU A CA 1
ATOM 4977 C C . LEU A 1 627 ? 17.419 -18.276 -25.900 1.00 96.94 627 LEU A C 1
ATOM 4979 O O . LEU A 1 627 ? 17.037 -18.604 -24.779 1.00 96.94 627 LEU A O 1
ATOM 4983 N N . ARG A 1 628 ? 18.058 -17.116 -26.118 1.00 96.62 628 ARG A N 1
ATOM 4984 C CA . ARG A 1 628 ? 18.310 -16.124 -25.057 1.00 96.62 628 ARG A CA 1
ATOM 4985 C C . ARG A 1 628 ? 17.006 -15.688 -24.386 1.00 96.62 628 ARG A C 1
ATOM 4987 O O . ARG A 1 628 ? 16.919 -15.695 -23.160 1.00 96.62 628 ARG A O 1
ATOM 4994 N N . GLN A 1 629 ? 15.998 -15.308 -25.173 1.00 95.38 629 GLN A N 1
ATOM 4995 C CA . GLN A 1 629 ? 14.695 -14.898 -24.644 1.00 95.38 629 GLN A CA 1
ATOM 4996 C C . GLN A 1 629 ? 13.986 -16.049 -23.926 1.00 95.38 629 GLN A C 1
ATOM 4998 O O . GLN A 1 629 ? 13.394 -15.831 -22.873 1.00 95.38 629 GLN A O 1
ATOM 5003 N N . SER A 1 630 ? 14.099 -17.274 -24.441 1.00 95.19 630 SER A N 1
ATOM 5004 C CA . SER A 1 630 ? 13.541 -18.461 -23.796 1.00 95.19 630 SER A CA 1
ATOM 5005 C C . SER A 1 630 ? 14.171 -18.743 -22.431 1.00 95.19 630 SER A C 1
ATOM 5007 O O . SER A 1 630 ? 13.451 -18.974 -21.465 1.00 95.19 630 SER A O 1
ATOM 5009 N N . ILE A 1 631 ? 15.502 -18.678 -22.324 1.00 95.12 631 ILE A N 1
ATOM 5010 C CA . ILE A 1 631 ? 16.219 -18.871 -21.055 1.00 95.12 631 ILE A CA 1
ATOM 5011 C C . ILE A 1 631 ? 15.767 -17.824 -20.031 1.00 95.12 631 ILE A C 1
ATOM 5013 O O . ILE A 1 631 ? 15.437 -18.169 -18.899 1.00 95.12 631 ILE A O 1
ATOM 5017 N N . MET A 1 632 ? 15.672 -16.556 -20.445 1.00 94.00 632 MET A N 1
ATOM 5018 C CA . MET A 1 632 ? 15.171 -15.476 -19.587 1.00 94.00 632 MET A CA 1
ATOM 5019 C C . MET A 1 632 ? 13.701 -15.666 -19.189 1.00 94.00 632 MET A C 1
ATOM 5021 O O . MET A 1 632 ? 13.327 -15.310 -18.077 1.00 94.00 632 MET A O 1
ATOM 5025 N N . CYS A 1 633 ? 12.875 -16.219 -20.080 1.00 92.75 633 CYS A N 1
ATOM 5026 C CA . CYS A 1 633 ? 11.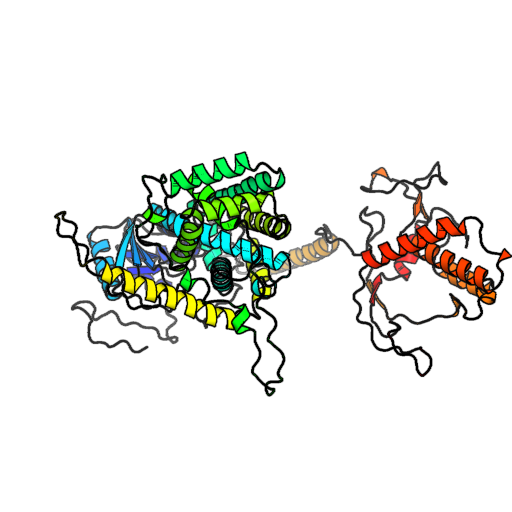465 -16.496 -19.816 1.00 92.75 633 CYS A CA 1
ATOM 5027 C C . CYS A 1 633 ? 11.277 -17.641 -18.812 1.00 92.75 633 CYS A C 1
ATOM 5029 O O . CYS A 1 633 ? 10.368 -17.580 -17.988 1.00 92.75 633 CYS A O 1
ATOM 5031 N N . CYS A 1 634 ? 12.100 -18.689 -18.892 1.00 92.25 634 CYS A N 1
ATOM 5032 C CA . CYS A 1 634 ? 12.057 -19.803 -17.947 1.00 92.25 634 CYS A CA 1
ATOM 5033 C C . CYS A 1 634 ? 12.657 -19.424 -16.589 1.00 92.25 634 CYS A C 1
ATOM 5035 O O . CYS A 1 634 ? 12.148 -19.888 -15.573 1.00 92.25 634 CYS A O 1
ATOM 5037 N N . GLY A 1 635 ? 13.699 -18.581 -16.574 1.00 92.00 635 GLY A N 1
ATOM 5038 C CA . GLY A 1 635 ? 14.272 -18.017 -15.352 1.00 92.00 635 GLY A CA 1
ATOM 5039 C C . GLY A 1 635 ? 14.664 -19.077 -14.324 1.00 92.00 635 GLY A C 1
ATOM 5040 O O . GLY A 1 635 ? 14.327 -18.929 -13.153 1.00 92.00 635 GLY A O 1
ATOM 5041 N N . ASP A 1 636 ? 15.307 -20.165 -14.758 1.00 92.94 636 ASP A N 1
ATOM 5042 C CA . ASP A 1 636 ? 15.690 -21.255 -13.860 1.00 92.94 636 ASP A CA 1
ATOM 5043 C C . ASP A 1 636 ? 16.725 -20.768 -12.833 1.00 92.94 636 ASP A C 1
ATOM 5045 O O . ASP A 1 636 ? 17.824 -20.345 -13.188 1.00 92.94 636 ASP A O 1
ATOM 5049 N N . VAL A 1 637 ? 16.341 -20.793 -11.556 1.00 92.56 637 VAL A N 1
ATOM 5050 C CA . VAL A 1 637 ? 17.143 -20.323 -10.414 1.00 92.56 637 VAL A CA 1
ATOM 5051 C C . VAL A 1 637 ? 17.754 -21.476 -9.612 1.00 92.56 637 VAL A C 1
ATOM 5053 O O . VAL A 1 637 ? 18.110 -21.296 -8.444 1.00 92.56 637 VAL A O 1
ATOM 5056 N N . ALA A 1 638 ? 17.847 -22.676 -10.196 1.00 93.31 638 ALA A N 1
ATOM 5057 C CA . ALA A 1 638 ? 18.581 -23.780 -9.590 1.00 93.31 638 ALA A CA 1
ATOM 5058 C C . ALA A 1 638 ? 20.012 -23.344 -9.222 1.00 93.31 638 ALA A C 1
ATOM 5060 O O . ALA A 1 638 ? 20.705 -22.681 -9.991 1.00 93.31 638 ALA A O 1
ATOM 5061 N N . LEU A 1 639 ? 20.446 -23.686 -8.007 1.00 91.69 639 LEU A N 1
ATOM 5062 C CA . LEU A 1 639 ? 21.775 -23.322 -7.522 1.00 91.69 639 LEU A CA 1
ATOM 5063 C C . LEU A 1 639 ? 22.812 -24.290 -8.097 1.00 91.69 639 LEU A C 1
ATOM 5065 O O . LEU A 1 639 ? 22.772 -25.485 -7.799 1.00 91.69 639 LEU A O 1
ATOM 5069 N N . GLU A 1 640 ? 23.747 -23.763 -8.882 1.00 90.38 640 GLU A N 1
ATOM 5070 C CA . GLU A 1 640 ? 24.823 -24.528 -9.514 1.00 90.38 640 GLU A CA 1
ATOM 5071 C C . GLU A 1 640 ? 26.141 -24.377 -8.732 1.00 90.38 640 GLU A C 1
ATOM 5073 O O . GLU A 1 640 ? 26.492 -23.289 -8.270 1.00 90.38 640 GLU A O 1
ATOM 5078 N N . GLY A 1 641 ? 26.839 -25.499 -8.523 1.00 84.19 641 GLY A N 1
ATOM 5079 C CA . GLY A 1 641 ? 28.061 -25.595 -7.714 1.00 84.19 641 GLY A CA 1
ATOM 5080 C C . GLY A 1 641 ? 29.346 -25.697 -8.542 1.00 84.19 641 GLY A C 1
ATOM 5081 O O . GLY A 1 641 ? 29.342 -25.430 -9.740 1.00 84.19 641 GLY A O 1
ATOM 5082 N N . GLU A 1 642 ? 30.449 -26.085 -7.897 1.00 86.94 642 GLU A N 1
ATOM 5083 C CA . GLU A 1 642 ? 31.757 -26.295 -8.542 1.00 86.94 642 GLU A CA 1
ATOM 5084 C C . GLU A 1 642 ? 31.683 -27.342 -9.668 1.00 86.94 642 GLU A C 1
ATOM 5086 O O . GLU A 1 642 ? 30.918 -28.306 -9.588 1.00 86.94 642 GLU A O 1
ATOM 5091 N N . GLN A 1 643 ? 32.484 -27.141 -10.716 1.00 81.94 643 GLN A N 1
ATOM 5092 C CA . GLN A 1 643 ? 32.565 -28.025 -11.873 1.00 81.94 643 GLN A CA 1
ATOM 5093 C C . GLN A 1 643 ? 32.885 -29.477 -11.481 1.00 81.94 643 GLN A C 1
ATOM 5095 O O . GLN A 1 643 ? 33.793 -29.755 -10.700 1.00 81.94 643 GLN A O 1
ATOM 5100 N N . THR A 1 644 ? 32.165 -30.422 -12.080 1.00 83.75 644 THR A N 1
ATOM 5101 C CA . THR A 1 644 ? 32.324 -31.869 -11.860 1.00 83.75 644 THR A CA 1
ATOM 5102 C C . THR A 1 644 ? 32.981 -32.594 -13.035 1.00 83.75 644 THR A C 1
ATOM 5104 O O . THR A 1 644 ? 33.417 -33.736 -12.886 1.00 83.75 644 THR A O 1
ATOM 5107 N N . THR A 1 645 ? 33.055 -31.952 -14.204 1.00 82.38 645 THR A N 1
ATOM 5108 C CA . THR A 1 645 ? 33.470 -32.581 -15.471 1.00 82.38 645 THR A CA 1
ATOM 5109 C C . THR A 1 645 ? 34.606 -31.875 -16.207 1.00 82.38 645 THR A C 1
ATOM 5111 O O . THR A 1 645 ? 35.088 -32.400 -17.211 1.00 82.38 645 THR A O 1
ATOM 5114 N N . PHE A 1 646 ? 35.061 -30.707 -15.745 1.00 83.44 646 PHE A N 1
ATOM 5115 C CA . PHE A 1 646 ? 36.143 -29.982 -16.421 1.00 83.44 646 PHE A CA 1
ATOM 5116 C C . PHE A 1 646 ? 37.500 -30.695 -16.254 1.00 83.44 646 PHE A C 1
ATOM 5118 O O . PHE A 1 646 ? 37.711 -31.391 -15.259 1.00 83.44 646 PHE A O 1
ATOM 5125 N N . PRO A 1 647 ? 38.447 -30.513 -17.197 1.00 81.69 647 PRO A N 1
ATOM 5126 C CA . PRO A 1 647 ? 39.816 -30.998 -17.037 1.00 81.69 647 PRO A CA 1
ATOM 5127 C C . PRO A 1 647 ? 40.539 -30.355 -15.843 1.00 81.69 647 PRO A C 1
ATOM 5129 O O . PRO A 1 647 ? 40.262 -29.208 -15.486 1.00 81.69 647 PRO A O 1
ATOM 5132 N N . ASP A 1 648 ? 41.535 -31.057 -15.291 1.00 77.44 648 ASP A N 1
ATOM 5133 C CA . ASP A 1 648 ? 42.383 -30.543 -14.207 1.00 77.44 648 ASP A CA 1
ATOM 5134 C C . ASP A 1 648 ? 42.987 -29.169 -14.560 1.00 77.44 648 ASP A C 1
ATOM 5136 O O . ASP A 1 648 ? 43.645 -29.005 -15.593 1.00 77.44 648 ASP A O 1
ATOM 5140 N N . GLY A 1 649 ? 42.801 -28.188 -13.671 1.00 79.56 649 GLY A N 1
ATOM 5141 C CA . GLY A 1 649 ? 43.327 -26.825 -13.820 1.00 79.56 649 GLY A CA 1
ATOM 5142 C C . GLY A 1 649 ? 42.352 -25.798 -14.407 1.00 79.56 649 GLY A C 1
ATOM 5143 O O . GLY A 1 649 ? 42.769 -24.667 -14.661 1.00 79.56 649 GLY A O 1
ATOM 5144 N N . PHE A 1 650 ? 41.084 -26.165 -14.610 1.00 78.00 650 PHE A N 1
ATOM 5145 C CA . PHE A 1 650 ? 40.011 -25.248 -14.993 1.00 78.00 650 PHE A CA 1
ATOM 5146 C C . PHE A 1 650 ? 38.948 -25.169 -13.892 1.00 78.00 650 PHE A C 1
ATOM 5148 O O . PHE A 1 650 ? 38.363 -26.188 -13.529 1.00 78.00 650 PHE A O 1
ATOM 5155 N N . ASP A 1 651 ? 38.677 -23.952 -13.418 1.00 81.75 651 ASP A N 1
ATOM 5156 C CA . ASP A 1 651 ? 37.663 -23.663 -12.399 1.00 81.75 651 ASP A CA 1
ATOM 5157 C C . ASP A 1 651 ? 36.393 -23.082 -13.041 1.00 81.75 651 ASP A C 1
ATOM 5159 O O . ASP A 1 651 ? 36.471 -22.348 -14.033 1.00 81.75 651 ASP A O 1
ATOM 5163 N N . GLY A 1 652 ? 35.216 -23.380 -12.487 1.00 85.00 652 GLY A N 1
ATOM 5164 C CA . GLY A 1 652 ? 33.943 -22.866 -12.986 1.00 85.00 652 GLY A CA 1
ATOM 5165 C C . GLY A 1 652 ? 32.716 -23.539 -12.370 1.00 85.00 652 GLY A C 1
ATOM 5166 O O . GLY A 1 652 ? 32.762 -24.122 -11.296 1.00 85.00 652 GLY A O 1
ATOM 5167 N N . SER A 1 653 ? 31.589 -23.443 -13.064 1.00 86.81 653 SER A N 1
ATOM 5168 C CA . SER A 1 653 ? 30.392 -24.225 -12.765 1.00 86.81 653 SER A CA 1
ATOM 5169 C C . SER A 1 653 ? 29.940 -24.886 -14.057 1.00 86.81 653 SER A C 1
ATOM 5171 O O . SER A 1 653 ? 29.909 -24.228 -15.099 1.00 86.81 653 SER A O 1
ATOM 5173 N N . ASP A 1 654 ? 29.659 -26.186 -14.010 1.00 83.25 654 ASP A N 1
ATOM 5174 C CA . ASP A 1 654 ? 29.139 -26.943 -15.153 1.00 83.25 654 ASP A CA 1
ATOM 5175 C C . ASP A 1 654 ? 27.656 -27.309 -15.007 1.00 83.25 654 ASP A C 1
ATOM 5177 O O . ASP A 1 654 ? 27.097 -27.954 -15.889 1.00 83.25 654 ASP A O 1
ATOM 5181 N N . GLY A 1 655 ? 27.019 -26.897 -13.905 1.00 86.44 655 GLY A N 1
ATOM 5182 C CA . GLY A 1 655 ? 25.587 -27.073 -13.652 1.00 86.44 655 GLY A CA 1
ATOM 5183 C C . GLY A 1 655 ? 25.118 -28.514 -13.419 1.00 86.44 655 GLY A C 1
ATOM 5184 O O . GLY A 1 655 ? 24.008 -28.722 -12.938 1.00 86.44 655 GLY A O 1
ATOM 5185 N N . TRP A 1 656 ? 25.939 -29.540 -13.678 1.00 86.50 656 TRP A N 1
ATOM 5186 C CA . TRP A 1 656 ? 25.478 -30.936 -13.700 1.00 86.50 656 TRP A CA 1
ATOM 5187 C C . TRP A 1 656 ? 25.031 -31.482 -12.343 1.00 86.50 656 TRP A C 1
ATOM 5189 O O . TRP A 1 656 ? 24.242 -32.424 -12.300 1.00 86.50 656 TRP A O 1
ATOM 5199 N N . ASP A 1 657 ? 25.517 -30.934 -11.226 1.00 83.38 657 ASP A N 1
ATOM 5200 C CA . ASP A 1 657 ? 25.107 -31.368 -9.881 1.00 83.38 657 ASP A CA 1
ATOM 5201 C C . ASP A 1 657 ? 23.835 -30.675 -9.359 1.00 83.38 657 ASP A C 1
ATOM 5203 O O . ASP A 1 657 ? 23.293 -31.069 -8.321 1.00 83.38 657 ASP A O 1
ATOM 5207 N N . ALA A 1 658 ? 23.317 -29.683 -10.086 1.00 89.81 658 ALA A N 1
ATOM 5208 C CA . ALA A 1 658 ? 22.122 -28.959 -9.686 1.00 89.81 658 ALA A CA 1
ATOM 5209 C C . ALA A 1 658 ? 20.842 -29.791 -9.869 1.00 89.81 658 ALA A C 1
ATOM 5211 O O . ALA A 1 658 ? 20.754 -30.750 -10.645 1.00 89.81 658 ALA A O 1
ATOM 5212 N N . LYS A 1 659 ? 19.823 -29.430 -9.086 1.00 93.44 659 LYS A N 1
ATOM 5213 C CA . LYS A 1 659 ? 18.486 -30.022 -9.152 1.00 93.44 659 LYS A CA 1
ATOM 5214 C C . LYS A 1 659 ? 17.517 -28.981 -9.681 1.00 93.44 659 LYS A C 1
ATOM 5216 O O . LYS A 1 659 ? 17.329 -27.944 -9.052 1.00 93.44 659 LYS A O 1
ATOM 5221 N N . HIS A 1 660 ? 16.861 -29.322 -10.777 1.00 93.88 660 HIS A N 1
ATOM 5222 C CA . HIS A 1 660 ? 15.930 -28.464 -11.494 1.00 93.88 660 HIS A CA 1
ATOM 5223 C C . HIS A 1 660 ? 14.507 -28.981 -11.311 1.00 93.88 660 HIS A C 1
ATOM 5225 O O . HIS A 1 660 ? 14.288 -30.187 -11.177 1.00 93.88 660 HIS A O 1
ATOM 5231 N N . VAL A 1 661 ? 13.526 -28.083 -11.318 1.00 93.38 661 VAL A N 1
ATOM 5232 C CA . VAL A 1 661 ? 12.108 -28.456 -11.369 1.00 93.38 661 VAL A CA 1
ATOM 5233 C C . VAL A 1 661 ? 11.670 -28.381 -12.826 1.00 93.38 661 VAL A C 1
ATOM 5235 O O . VAL A 1 661 ? 11.511 -27.298 -13.379 1.00 93.38 661 VAL A O 1
ATOM 5238 N N . CYS A 1 662 ? 11.495 -29.535 -13.464 1.00 93.12 662 CYS A N 1
ATOM 5239 C CA . CYS A 1 662 ? 11.165 -29.627 -14.884 1.00 93.12 662 CYS A CA 1
ATOM 5240 C C . CYS A 1 662 ? 9.759 -30.190 -15.075 1.00 93.12 662 CYS A C 1
ATOM 5242 O O . CYS A 1 662 ? 9.291 -30.982 -14.260 1.00 93.12 662 CYS A O 1
ATOM 5244 N N . LYS A 1 663 ? 9.104 -29.860 -16.191 1.00 93.50 663 LYS A N 1
ATOM 5245 C CA . LYS A 1 663 ? 7.956 -30.651 -16.659 1.00 93.50 663 LYS A CA 1
ATOM 5246 C C . LYS A 1 663 ? 8.410 -32.087 -16.935 1.00 93.50 663 LYS A C 1
ATOM 5248 O O . LYS A 1 663 ? 9.537 -32.309 -17.382 1.00 93.50 663 LYS A O 1
ATOM 5253 N N . ASP A 1 664 ? 7.539 -33.055 -16.679 1.00 94.25 664 ASP A N 1
ATOM 5254 C CA . ASP A 1 664 ? 7.765 -34.447 -17.053 1.00 94.25 664 ASP A CA 1
ATOM 5255 C C . ASP A 1 664 ? 7.810 -34.545 -18.579 1.00 94.25 664 ASP A C 1
ATOM 5257 O O . ASP A 1 664 ? 6.787 -34.543 -19.272 1.00 94.25 664 ASP A O 1
ATOM 5261 N N . TYR A 1 665 ? 9.035 -34.601 -19.098 1.00 93.75 665 TYR A N 1
ATOM 5262 C CA . TYR A 1 665 ? 9.307 -34.586 -20.526 1.00 93.75 665 TYR A CA 1
ATOM 5263 C C . TYR A 1 665 ? 8.604 -35.724 -21.264 1.00 93.75 665 TYR A C 1
ATOM 5265 O O . TYR A 1 665 ? 8.170 -35.532 -22.396 1.00 93.75 665 TYR A O 1
ATOM 5273 N N . SER A 1 666 ? 8.440 -36.886 -20.621 1.00 94.00 666 SER A N 1
ATOM 5274 C CA . SER A 1 666 ? 7.774 -38.036 -21.236 1.00 94.00 666 SER A CA 1
ATOM 5275 C C . SER A 1 666 ? 6.299 -37.751 -21.521 1.00 94.00 666 SER A C 1
ATOM 5277 O O . SER A 1 666 ? 5.793 -38.093 -22.587 1.00 94.00 666 SER A O 1
ATOM 5279 N N . GLN A 1 667 ? 5.625 -37.036 -20.619 1.00 94.44 667 GLN A N 1
ATOM 5280 C CA . GLN A 1 667 ? 4.222 -36.669 -20.789 1.00 94.44 667 GLN A CA 1
ATOM 5281 C C . GLN A 1 667 ? 4.044 -35.560 -21.819 1.00 94.44 667 GLN A C 1
ATOM 5283 O O . GLN A 1 667 ? 3.106 -35.615 -22.617 1.00 94.44 667 GLN A O 1
ATOM 5288 N N . VAL A 1 668 ? 4.961 -34.587 -21.837 1.00 93.81 668 VAL A N 1
ATOM 5289 C CA . VAL A 1 668 ? 4.996 -33.562 -22.889 1.00 93.81 668 VAL A CA 1
ATOM 5290 C C . VAL A 1 668 ? 5.185 -34.234 -24.248 1.00 93.81 668 VAL A C 1
ATOM 5292 O O . VAL A 1 668 ? 4.393 -34.003 -25.156 1.00 93.81 668 VAL A O 1
ATOM 5295 N N . TYR A 1 669 ? 6.178 -35.114 -24.378 1.00 93.94 669 TYR A N 1
ATOM 5296 C CA . TYR A 1 669 ? 6.464 -35.847 -25.610 1.00 93.94 669 TYR A CA 1
ATOM 5297 C C . TYR A 1 669 ? 5.242 -36.629 -26.108 1.00 93.94 669 TYR A C 1
ATOM 5299 O O . TYR A 1 669 ? 4.827 -36.467 -27.256 1.00 93.94 669 TYR A O 1
ATOM 5307 N N . ASP A 1 670 ? 4.628 -37.426 -25.232 1.00 94.00 670 ASP A N 1
ATOM 5308 C CA . ASP A 1 670 ? 3.445 -38.228 -25.545 1.00 94.00 670 ASP A CA 1
ATOM 5309 C C . ASP A 1 670 ? 2.262 -37.375 -26.006 1.00 94.00 670 ASP A C 1
ATOM 5311 O O . ASP A 1 670 ? 1.531 -37.754 -26.926 1.00 94.00 670 ASP A O 1
ATOM 5315 N N . TYR A 1 671 ? 2.049 -36.227 -25.362 1.00 93.69 671 TYR A N 1
ATOM 5316 C CA . TYR A 1 671 ? 0.997 -35.297 -25.751 1.00 93.69 671 TYR A CA 1
ATOM 5317 C C . TYR A 1 671 ? 1.240 -34.741 -27.155 1.00 93.69 671 TYR A C 1
ATOM 5319 O O . TYR A 1 671 ? 0.322 -34.723 -27.979 1.00 93.69 671 TYR A O 1
ATOM 5327 N N . LEU A 1 672 ? 2.472 -34.325 -27.446 1.00 92.88 672 LEU A N 1
ATOM 5328 C CA . LEU A 1 672 ? 2.821 -33.778 -28.751 1.00 92.88 672 LEU A CA 1
ATOM 5329 C C . LEU A 1 672 ? 2.752 -34.837 -29.860 1.00 92.88 672 LEU A C 1
ATOM 5331 O O . LEU A 1 672 ? 2.227 -34.537 -30.928 1.00 92.88 672 LEU A O 1
ATOM 5335 N N . ASP A 1 673 ? 3.191 -36.080 -29.617 1.00 91.81 673 ASP A N 1
ATOM 5336 C CA . ASP A 1 673 ? 3.053 -37.162 -30.610 1.00 91.81 673 ASP A CA 1
ATOM 5337 C C . ASP A 1 673 ? 1.577 -37.437 -30.917 1.00 91.81 673 ASP A C 1
ATOM 5339 O O . ASP A 1 673 ? 1.219 -37.638 -32.074 1.00 91.81 673 ASP A O 1
ATOM 5343 N N . ARG A 1 674 ? 0.680 -37.394 -29.924 1.00 91.25 674 ARG A N 1
ATOM 5344 C CA . ARG A 1 674 ? -0.759 -37.636 -30.147 1.00 91.25 674 ARG A CA 1
ATOM 5345 C C . ARG A 1 674 ? -1.447 -36.541 -30.963 1.00 91.25 674 ARG A C 1
ATOM 5347 O O . ARG A 1 674 ? -2.367 -36.866 -31.706 1.00 91.25 674 ARG A O 1
ATOM 5354 N N . ASN A 1 675 ? -1.007 -35.290 -30.834 1.00 90.19 675 ASN A N 1
ATOM 5355 C CA . ASN A 1 675 ? -1.643 -34.118 -31.455 1.00 90.19 675 ASN A CA 1
ATOM 5356 C C . ASN A 1 675 ? -0.881 -33.587 -32.684 1.00 90.19 675 ASN A C 1
ATOM 5358 O O . ASN A 1 675 ? -1.105 -32.461 -33.128 1.00 90.19 675 ASN A O 1
ATOM 5362 N N . ARG A 1 676 ? 0.048 -34.382 -33.224 1.00 90.50 676 ARG A N 1
ATOM 5363 C CA . ARG A 1 676 ? 0.908 -33.987 -34.342 1.00 90.50 676 ARG A CA 1
ATOM 5364 C C . ARG A 1 676 ? 0.121 -33.709 -35.628 1.00 90.50 676 ARG A C 1
ATOM 5366 O O . ARG A 1 676 ? -0.774 -34.464 -35.995 1.00 90.50 676 ARG A O 1
ATOM 5373 N N . ALA A 1 677 ? 0.542 -32.684 -36.360 1.00 88.81 677 ALA A N 1
ATOM 5374 C CA . ALA A 1 677 ? 0.006 -32.327 -37.673 1.00 88.81 677 ALA A CA 1
ATOM 5375 C C . ALA A 1 677 ? 0.573 -33.192 -38.816 1.00 88.81 677 ALA A C 1
ATOM 5377 O O . ALA A 1 677 ? 0.013 -33.239 -39.909 1.00 88.81 677 ALA A O 1
ATOM 5378 N N . SER A 1 678 ? 1.718 -33.859 -38.611 1.00 84.75 678 SER A N 1
ATOM 5379 C CA . SER A 1 678 ? 2.336 -34.703 -39.640 1.00 84.75 678 SER A CA 1
ATOM 5380 C C . SER A 1 678 ? 3.168 -35.846 -39.059 1.00 84.75 678 SER A C 1
ATOM 5382 O O . SER A 1 678 ? 3.567 -35.814 -37.901 1.00 84.75 678 SER A O 1
ATOM 5384 N N . ASP A 1 679 ? 3.478 -36.845 -39.889 1.00 84.62 679 ASP A N 1
ATOM 5385 C CA . ASP A 1 679 ? 4.396 -37.946 -39.556 1.00 84.62 679 ASP A CA 1
ATOM 5386 C C . ASP A 1 679 ? 5.820 -37.725 -40.110 1.00 84.62 679 ASP A C 1
ATOM 5388 O O . ASP A 1 679 ? 6.642 -38.645 -40.118 1.00 84.62 679 ASP A O 1
ATOM 5392 N N . LYS A 1 680 ? 6.133 -36.526 -40.625 1.00 77.50 680 LYS A N 1
ATOM 5393 C CA . LYS A 1 680 ? 7.446 -36.254 -41.228 1.00 77.50 680 LYS A CA 1
ATOM 5394 C C . LYS A 1 680 ? 8.548 -36.312 -40.165 1.00 77.50 680 LYS A C 1
ATOM 5396 O O . LYS A 1 680 ? 8.417 -35.743 -39.086 1.00 77.50 680 LYS A O 1
ATOM 5401 N N . ALA A 1 681 ? 9.657 -36.962 -40.505 1.00 66.94 681 ALA A N 1
ATOM 5402 C CA . ALA A 1 681 ? 10.887 -36.943 -39.725 1.00 66.94 681 ALA A CA 1
ATOM 5403 C C . ALA A 1 681 ? 11.949 -36.175 -40.520 1.00 66.94 681 ALA A C 1
ATOM 5405 O O . ALA A 1 681 ? 12.608 -36.740 -41.393 1.00 66.94 681 ALA A O 1
ATOM 5406 N N . TRP A 1 682 ? 12.069 -34.876 -40.256 1.00 58.28 682 TRP A N 1
ATOM 5407 C CA . TRP A 1 682 ? 13.158 -34.050 -40.767 1.00 58.28 682 TRP A CA 1
ATOM 5408 C C . TRP A 1 682 ? 13.976 -33.588 -39.568 1.00 58.28 682 TRP A C 1
ATOM 5410 O O . TRP A 1 682 ? 13.492 -32.830 -38.740 1.00 58.28 682 TRP A O 1
ATOM 5420 N N . ILE A 1 683 ? 15.226 -34.021 -39.507 1.00 54.44 683 ILE A N 1
ATOM 5421 C CA . ILE A 1 683 ? 16.341 -33.258 -38.948 1.00 54.44 683 ILE A CA 1
ATOM 5422 C C . ILE A 1 683 ? 17.427 -33.329 -40.010 1.00 54.44 683 ILE A C 1
ATOM 5424 O O . ILE A 1 683 ? 17.623 -34.466 -40.543 1.00 54.44 683 ILE A O 1
#

Nearest PDB structures (foldseek):
  4wji-assembly1_A-2  TM=7.304E-01  e=1.558E-06  Sinorhizobium meliloti 1021
  2g5c-assembly1_A  TM=7.561E-01  e=4.251E-05  Aquifex aeolicus VF5
  1yve-assembly1_J  TM=3.790E-01  e=3.717E-05  Spinacia oleracea
  1ks9-assembly1_A  TM=6.094E-01  e=4.237E-03  Escherichia coli
  6pyp-assembly1_B  TM=5.996E-01  e=2.024E-02  Homo sapiens

Radius of gyration: 35.26 Å; Cα contacts (8 Å, |Δi|>4): 815; chains: 1; bounding box: 86×87×98 Å

=== Feature glossary ===
The features interleaved in this record are:

— What the protein is —

Sequence gives the chain of amino acids in standard one-letter code (A=alanine, C=cysteine, …, Y=tyrosine), read N→C. It is the only feature that is directly encoded by the gene; all structural features are derived from the folded form of this sequence.

Database cross-references. InterPro integrates a dozen domain/family signature databases into unified entries with residue-range hits. GO terms attach function/process/location labels with evidence codes. CATH codes position the fold in a four-level structural taxonomy. Organism is the NCBI-taxonomy species name.

— Where its atoms are —

Atomic coordinates in PDBx/mmCIF format — the same representation the Protein Data Bank distributes. Each line of the _atom_site loop places one backbone atom in Cartesian space (units: ångströms, origin: arbitrary).

The six renders are orthographic views along the three Cartesian axes in both directions. Representation (cartoon, sticks, or surface) and color scheme (sequence-rainbow or by-chain) vary across proteins so the training set covers all the common visualization conventions.

— Local backbone conformation —

Eight-state secondary structure (DSSP): H is the canonical α-helix, G the tighter 3₁₀-helix, I the wider π-helix; E/B are β-structure, T and S are turns and bends, and '-' is everything else. DSSP derives these from the pattern of main-chain N–H···O=C hydrogen bonds, not from the sequence.

P-SEA three-state annotation labels each residue as helix, strand, or coil based purely on the geometry of the Cα trace. It serves as a fallback when the full backbone (and thus DSSP) is unavailable.

The φ/ψ torsion pair specifies the backbone conformation at each residue. φ rotates about the N–Cα bond, ψ about the Cα–C bond. Steric clashes forbid most of the (φ, ψ) plane — the allowed regions (α-helix basin, β-sheet basin, left-handed helix) are the Ramachandran-allowed regions.

— Global shape and packing —

The geometric summary reports three shape descriptors. Rg (radius of gyration) measures how spread out the Cα atoms are about their centre of mass; compact globular proteins have small Rg, elongated or unfolded ones large. Cα contacts (<8 Å, |i−j|>4) count long-range residue pairs in spatial proximity — high for tightly packed folds, near zero for rods or random coil. The bounding-box extents give the protein's footprint along x, y, z in Å.

Solvent-accessible surface area (SASA) is the area in Å² traced out by the centre of a 1.4 Å probe sphere (a water molecule) rolled over the protein's van der Waals surface (Shrake–Rupley / Lee–Richards construction). Buried residues have near-zero SASA; fully exposed residues can exceed 200 Å². The total SASA scales roughly with the number of surface residues.

The contact map is a binary N×N matrix image: pixel (i, j) is dark where Cα_i and Cα_j are within 8 Å and |i−j|>4. Because the |i−j|>4 filter removes local helical contacts, off-diagonal stripes parallel to the main diagonal indicate parallel β-sheets; stripes perpendicular to it indicate antiparallel β-sheets. The Ramachandran plot scatters every residue's (φ, ψ) pair against the sterically allowed regions. The PAE heatmap renders the predicted-aligned-error matrix.

— Structural neighborhood —

3Di is Foldseek's structural alphabet. Each residue is assigned one of twenty discrete states based on how its Cα sits relative to its spatial (not sequential) neighbors. Aligning 3Di strings finds structural homologs roughly as well as full 3D superposition, but orders of magnitude faster.

Nearest PDB neighbors are the top structural matches found by Foldseek when searching this structure against the entire Protein Data Bank. Each hit reports a TM-score (0 to 1; >0.5 almost always implies the same fold) and an E-value. These are *structural* homologs — they may share no detectable sequence similarity.

— Confidence and disorder —

For AlphaFold models, the B-factor field carries pLDDT — the model's own estimate of local accuracy on a 0–100 scale. Regions with pLDDT<50 should be treated as essentially unmodeled; they often correspond to intrinsically disordered segments.

Crystallographic B-factors measure how much each atom's electron density is smeared out, in Å². They rise in mobile loops and surface residues and fall in the buried interior. In AlphaFold models this column is repurposed to hold pLDDT instead.

Predicted aligned error is AlphaFold's pairwise confidence. Unlike pLDDT (per-residue), PAE is per-residue-pair and captures whether two parts of the structure are correctly placed relative to each other. Units are ångströms of expected positional error.